Protein AF-C5B676-F1 (afdb_monomer_lite)

Foldseek 3Di:
DDDPDDDPPDPDPVVPPPDDDPDPPLCPLLVVLCVLCVVQVVNQEPVSLWKHQQFADPPPRRRWHKDADPVGDIFTASYDPDPSHTDPDDDSDDTPGGDFIDTDDPVSNVSNVSSCVSNVPPDDDQKWKWFFADWDDDPFKIWTFTDTSVDNHTDIFMETDDDQDDGRFMWIDGPQWIWGARNQQRGIDIDGGHYHDPDQHHDPPDPPPPPPVLLVLLVVLDPVVNLPPQQDDDPVLDQDPSNLQQQDDVPGGNLNSLVVCVVLQVVLSVVPQSALASSLVSCVVVCHGGNNRHGRDSSNSVVSVCSNRDDHHDPPDLVPDDPVVVVDVVVDPPPDPDDDDDDDDDDDDDDDDDDDDDDDDDDDDDDDDDDDDDDDDDDDDDDDDDDDDDDDDDDDD

pLDDT: mean 71.65, std 20.28, range [33.0, 96.38]

Sequence (397 aa):
MPGFNHYPSCGCGWCASYGRTAAVIWNSDQSNAQMILKQHGADKSRAACFINHNARCPRCNERVFYYQNQYGSRVFFDELAPLWTKHPCTDNRAPSGASRLGFRSRGARTEIAEALRKAGATAPDEWWYGIVEHVHHAEDRTDLQVCFTQDPQPRMLTFRGRAPINEGEAVGLRGDEVSFFDLDAMEPRVATLGKEIMIIPPQPAGNLSPVPWEAALLRRGDWDSFLECWQEPPIATQMQAEEVCNYHVPGMDVSAFGKRMLPSVRAAWDVGRRSLSSMAEYLNVTGSRTACGLVWNERRVYLLLKILFYRPSPPPSAKEQPATLRAANAMGIAKRPALPKPKQTGRGRPHLPAGATPDLRRPRFERRLRAPREDSPEVQSATGSSTSDQSRAKGAT

Secondary structure (DSSP, 8-state):
-------TT---TTGGGSSS-S-SSTTHHHHHHHHHHHHHT-SS-SGGGTEE--EE-TTT--EEEEEE-TTS-EEEES--SSS--B-S----SPPTT----EEPPHHHHHHHHHHHHHHTPPPP-S-EEEEEEEEEE-SSEEEEEEEETTEEEEEEEEEES-----TT-EEEEETTEEEEEETTTTEEEEEETTSBP-PPPPPP----PPPHHHHHHHHH--HHHHHHS-----GGGPPPHHHHTTT-BTTB-HHHHHHHHHHHHHHHHHTT--SHHHHHHHHHHTT---TTSPPP-HHHHHHHHHHHH-PPPPPPPTTTS-HHHHHHHHS----PPPPPPPP-------PPPP-------PPP---------------------------------

Structure (mmCIF, N/CA/C/O backbone):
data_AF-C5B676-F1
#
_entry.id   AF-C5B676-F1
#
loop_
_atom_site.group_PDB
_atom_site.id
_atom_site.type_symbol
_atom_site.label_atom_id
_atom_site.label_alt_id
_atom_site.label_comp_id
_atom_site.label_asym_id
_atom_site.label_entity_id
_atom_site.label_seq_id
_atom_site.pdbx_PDB_ins_code
_atom_site.Cartn_x
_atom_site.Cartn_y
_atom_site.Cartn_z
_atom_site.occupancy
_atom_site.B_iso_or_equiv
_atom_site.auth_seq_id
_atom_site.auth_comp_id
_atom_site.auth_asym_id
_atom_site.auth_atom_id
_atom_site.pdbx_PDB_model_num
ATOM 1 N N . MET A 1 1 ? -23.522 45.960 36.410 1.00 38.03 1 MET A N 1
ATOM 2 C CA . MET A 1 1 ? -22.459 46.303 35.443 1.00 38.03 1 MET A CA 1
ATOM 3 C C . MET A 1 1 ? -21.651 45.048 35.109 1.00 38.03 1 MET A C 1
ATOM 5 O O . MET A 1 1 ? -20.824 44.660 35.921 1.00 38.03 1 MET A O 1
ATOM 9 N N . PRO A 1 2 ? -21.903 44.382 33.973 1.00 44.16 2 PRO A N 1
ATOM 10 C CA . PRO A 1 2 ? -20.949 43.476 33.320 1.00 44.16 2 PRO A CA 1
ATOM 11 C C . PRO A 1 2 ? -20.405 44.169 32.048 1.00 44.16 2 PRO A C 1
ATOM 13 O O . PRO A 1 2 ? -21.129 44.940 31.432 1.00 44.16 2 PRO A O 1
ATOM 16 N N . GLY A 1 3 ? -19.183 44.035 31.542 1.00 41.78 3 GLY A N 1
ATOM 17 C CA . GLY A 1 3 ? -18.003 43.223 31.822 1.00 41.78 3 GLY A CA 1
ATOM 18 C C . GLY A 1 3 ? -17.112 43.394 30.576 1.00 41.78 3 GLY A C 1
ATOM 19 O O . GLY A 1 3 ? -17.321 42.723 29.574 1.00 41.78 3 GLY A O 1
ATOM 20 N N . PHE A 1 4 ? -16.199 44.370 30.593 1.00 52.12 4 PHE A N 1
ATOM 21 C CA . PHE A 1 4 ? -15.457 44.908 29.432 1.00 52.12 4 PHE A CA 1
ATOM 22 C C . PHE A 1 4 ? -14.210 44.081 29.018 1.00 52.12 4 PHE A C 1
ATOM 24 O O . PHE A 1 4 ? -13.203 44.649 28.613 1.00 52.12 4 PHE A O 1
ATOM 31 N N . ASN A 1 5 ? -14.244 42.744 29.108 1.00 56.31 5 ASN A N 1
ATOM 32 C CA . ASN A 1 5 ? -13.045 41.893 28.956 1.00 56.31 5 ASN A CA 1
ATOM 33 C C . ASN A 1 5 ? -13.151 40.788 27.879 1.00 56.31 5 ASN A C 1
ATOM 35 O O . ASN A 1 5 ? -12.769 39.644 28.122 1.00 56.31 5 ASN A O 1
ATOM 39 N N . HIS A 1 6 ? -13.620 41.099 26.666 1.00 58.44 6 HIS A N 1
ATOM 40 C CA . HIS A 1 6 ? -13.598 40.132 25.556 1.00 58.44 6 HIS A CA 1
ATOM 41 C C . HIS A 1 6 ? -12.979 40.704 24.276 1.00 58.44 6 HIS A C 1
ATOM 43 O O . HIS A 1 6 ? -13.205 41.858 23.920 1.00 58.44 6 HIS A O 1
ATOM 49 N N . TYR A 1 7 ? -12.200 39.871 23.578 1.00 58.28 7 TYR A N 1
ATOM 50 C CA . TYR A 1 7 ? -11.636 40.189 22.266 1.00 58.28 7 TYR A CA 1
ATOM 51 C C . TYR A 1 7 ? -12.697 40.048 21.158 1.00 58.28 7 TYR A C 1
ATOM 53 O O . TYR A 1 7 ? -13.597 39.214 21.290 1.00 58.28 7 TYR A O 1
ATOM 61 N N . PRO A 1 8 ? -12.560 40.765 20.024 1.00 53.75 8 PRO A N 1
ATOM 62 C CA . PRO A 1 8 ? -13.488 40.679 18.887 1.00 53.75 8 PRO A CA 1
ATOM 63 C C . PRO A 1 8 ? -13.645 39.274 18.275 1.00 53.75 8 PRO A C 1
ATOM 65 O O . PRO A 1 8 ? -14.591 39.033 17.535 1.00 53.75 8 PRO A O 1
ATOM 68 N N . SER A 1 9 ? -12.729 38.347 18.573 1.00 58.88 9 SER A N 1
ATOM 69 C CA . SER A 1 9 ? -12.730 36.955 18.101 1.00 58.88 9 SER A CA 1
ATOM 70 C C . SER A 1 9 ? -13.267 35.943 19.125 1.00 58.88 9 SER A C 1
ATOM 72 O O . SER A 1 9 ? -13.058 34.739 18.973 1.00 58.88 9 SER A O 1
ATOM 74 N N . CYS A 1 10 ? -13.935 36.391 20.192 1.00 61.09 10 CYS A N 1
ATOM 75 C CA . CYS A 1 10 ? -14.471 35.487 21.206 1.00 61.09 10 CYS A CA 1
ATOM 76 C C . CYS A 1 10 ? -15.650 34.661 20.656 1.00 61.09 10 CYS A C 1
ATOM 78 O O . CYS A 1 10 ? -16.732 35.187 20.410 1.00 61.09 10 CYS A O 1
ATOM 80 N N . GLY A 1 11 ? -15.444 33.352 20.490 1.00 55.91 11 GLY A N 1
ATOM 81 C CA . GLY A 1 11 ? -16.454 32.404 20.003 1.00 55.91 11 GLY A CA 1
ATOM 82 C C . GLY A 1 11 ? -17.344 31.787 21.089 1.00 55.91 11 GLY A C 1
ATOM 83 O O . GLY A 1 11 ? -17.861 30.691 20.887 1.00 55.91 11 GLY A O 1
ATOM 84 N N . CYS A 1 12 ? -17.488 32.410 22.264 1.00 60.59 12 CYS A N 1
ATOM 85 C CA . CYS A 1 12 ? -18.331 31.853 23.324 1.00 60.59 12 CYS A CA 1
ATOM 86 C C . CYS A 1 12 ? -19.826 32.074 23.018 1.00 60.59 12 CYS A C 1
ATOM 88 O O . CYS A 1 12 ? -20.232 33.117 22.500 1.00 60.59 12 CYS A O 1
ATOM 90 N N . GLY A 1 13 ? -20.669 31.094 23.361 1.00 47.81 13 GLY A N 1
ATOM 91 C CA . GLY A 1 13 ? -22.095 31.084 22.991 1.00 47.81 13 GLY A CA 1
ATOM 92 C C . GLY A 1 13 ? -22.930 32.251 23.539 1.00 47.81 13 GLY A C 1
ATOM 93 O O . GLY A 1 13 ? -24.008 32.528 23.021 1.00 47.81 13 GLY A O 1
ATOM 94 N N . TRP A 1 14 ? -22.424 32.980 24.538 1.00 53.50 14 TRP A N 1
ATOM 95 C CA . TRP A 1 14 ? -23.089 34.162 25.097 1.00 53.50 14 TRP A CA 1
ATOM 96 C C . TRP A 1 14 ? -22.910 35.423 24.237 1.00 53.50 14 TRP A C 1
ATOM 98 O O . TRP A 1 14 ? -23.793 36.278 24.223 1.00 53.50 14 TRP A O 1
ATOM 108 N N . CYS A 1 15 ? -21.818 35.536 23.473 1.00 55.12 15 CYS A N 1
ATOM 109 C CA . CYS A 1 15 ? -21.541 36.709 22.636 1.00 55.12 15 CYS A CA 1
ATOM 110 C C . CYS A 1 15 ? -22.224 36.656 21.257 1.00 55.12 15 CYS A C 1
ATOM 112 O O . CYS A 1 15 ? -22.406 37.696 20.630 1.00 55.12 15 CYS A O 1
ATOM 114 N N . ALA A 1 16 ? -22.651 35.478 20.792 1.00 54.41 16 ALA A N 1
ATOM 115 C CA . ALA A 1 16 ? -23.267 35.298 19.472 1.00 54.41 16 ALA A CA 1
ATOM 116 C C . ALA A 1 16 ? -24.767 35.666 19.403 1.00 54.41 16 ALA A C 1
ATOM 118 O O . ALA A 1 16 ? -25.349 35.655 18.322 1.00 54.41 16 ALA A O 1
ATOM 119 N N . SER A 1 17 ? -25.412 35.989 20.532 1.00 47.22 17 SER A N 1
ATOM 120 C CA . SER A 1 17 ? -26.883 36.080 20.603 1.00 47.22 17 SER A CA 1
ATOM 121 C C . SER A 1 17 ? -27.479 37.472 20.347 1.00 47.22 17 SER A C 1
ATOM 123 O O . SER A 1 17 ? -28.693 37.587 20.193 1.00 47.22 17 SER A O 1
ATOM 125 N N . TYR A 1 18 ? -26.675 38.536 20.248 1.00 46.81 18 TYR A N 1
ATOM 126 C CA . TYR A 1 18 ? -27.196 39.891 20.018 1.00 46.81 18 TYR A CA 1
ATOM 127 C C . TYR A 1 18 ? -26.947 40.369 18.588 1.00 46.81 18 TYR A C 1
ATOM 129 O O . TYR A 1 18 ? -26.050 41.157 18.312 1.00 46.81 18 TYR A O 1
ATOM 137 N N . GLY A 1 19 ? -27.816 39.918 17.683 1.00 42.50 19 GLY A N 1
ATOM 138 C CA . GLY A 1 19 ? -28.113 40.659 16.460 1.00 42.50 19 GLY A CA 1
ATOM 139 C C . GLY A 1 19 ? -27.280 40.285 15.241 1.00 42.50 19 GLY A C 1
ATOM 140 O O . GLY A 1 19 ? -26.415 41.044 14.816 1.00 42.50 19 GLY A O 1
ATOM 141 N N . ARG A 1 20 ? -27.638 39.164 14.613 1.00 42.44 20 ARG A N 1
ATOM 142 C CA . ARG A 1 20 ? -27.809 39.012 13.157 1.00 42.44 20 ARG A CA 1
ATOM 143 C C . ARG A 1 20 ? -28.474 37.659 12.914 1.00 42.44 20 ARG A C 1
ATOM 145 O O . ARG A 1 20 ? -27.994 36.654 13.410 1.00 42.44 20 ARG A O 1
ATOM 152 N N . THR A 1 21 ? -29.610 37.698 12.216 1.00 41.34 21 THR A N 1
ATOM 153 C CA . THR A 1 21 ? -30.219 36.631 11.397 1.00 41.34 21 THR A CA 1
ATOM 154 C C . THR A 1 21 ? -29.823 35.187 11.708 1.00 41.34 21 THR A C 1
ATOM 156 O O . THR A 1 21 ? -28.680 34.799 11.502 1.00 41.34 21 THR A O 1
ATOM 159 N N . ALA A 1 22 ? -30.830 34.387 12.064 1.00 42.53 22 ALA A N 1
ATOM 160 C CA . ALA A 1 22 ? -30.835 32.932 12.213 1.00 42.53 22 ALA A CA 1
ATOM 161 C C . ALA A 1 22 ? -30.401 32.159 10.943 1.00 42.53 22 ALA A C 1
ATOM 163 O O . ALA A 1 22 ? -31.163 31.405 10.344 1.00 42.53 22 ALA A O 1
ATOM 164 N N . ALA A 1 23 ? -29.148 32.335 10.548 1.00 47.09 23 ALA A N 1
ATOM 165 C CA . ALA A 1 23 ? -28.402 31.544 9.591 1.00 47.09 23 ALA A CA 1
ATOM 166 C C . ALA A 1 23 ? -27.001 31.355 10.198 1.00 47.09 23 ALA A C 1
ATOM 168 O O . ALA A 1 23 ? -26.470 32.285 10.792 1.00 47.09 23 ALA A O 1
ATOM 169 N N . VAL A 1 24 ? -26.387 30.179 10.031 1.00 47.22 24 VAL A N 1
ATOM 170 C CA . VAL A 1 24 ? -25.034 29.818 10.527 1.00 47.22 24 VAL A CA 1
ATOM 171 C C . VAL A 1 24 ? -24.949 29.245 11.963 1.00 47.22 24 VAL A C 1
ATOM 173 O O . VAL A 1 24 ? -24.062 29.593 12.730 1.00 47.22 24 VAL A O 1
ATOM 176 N N . ILE A 1 25 ? -25.808 28.285 12.326 1.00 49.75 25 ILE A N 1
ATOM 177 C CA . ILE A 1 25 ? -25.480 27.304 13.397 1.00 49.75 25 ILE A CA 1
ATOM 178 C C . ILE A 1 25 ? -25.333 25.885 12.817 1.00 49.75 25 ILE A C 1
ATOM 180 O O . ILE A 1 25 ? -24.515 25.103 13.277 1.00 49.75 25 ILE A O 1
ATOM 184 N N . TRP A 1 26 ? -26.001 25.572 11.703 1.00 49.25 26 TRP A N 1
ATOM 185 C CA . TRP A 1 26 ? -25.966 24.230 11.104 1.00 49.25 26 TRP A CA 1
ATOM 186 C C . TRP A 1 26 ? -24.590 23.775 10.577 1.00 49.25 26 TRP A C 1
ATOM 188 O O . TRP A 1 26 ? -24.338 22.577 10.515 1.00 49.25 26 TRP A O 1
ATOM 198 N N . ASN A 1 27 ? -23.664 24.697 10.279 1.00 58.91 27 ASN A N 1
ATOM 199 C CA . ASN A 1 27 ? -22.309 24.348 9.825 1.00 58.91 27 ASN A CA 1
ATOM 200 C C . ASN A 1 27 ? -21.249 24.361 10.939 1.00 58.91 27 ASN A C 1
ATOM 202 O O . ASN A 1 27 ? -20.101 24.010 10.655 1.00 58.91 27 ASN A O 1
ATOM 206 N N . SER A 1 28 ? -21.571 24.751 12.183 1.00 74.25 28 SER A N 1
ATOM 207 C CA . SER A 1 28 ? -20.563 24.771 13.256 1.00 74.25 28 SER A CA 1
ATOM 208 C C . SER A 1 28 ? -20.119 23.361 13.621 1.00 74.25 28 SER A C 1
ATOM 210 O O . SER A 1 28 ? -18.926 23.122 13.773 1.00 74.25 28 SER A O 1
ATOM 212 N N . ASP A 1 29 ? -21.056 22.416 13.687 1.00 83.00 29 ASP A N 1
ATOM 213 C CA . ASP A 1 29 ? -20.772 21.046 14.116 1.00 83.00 29 ASP A CA 1
ATOM 214 C C . ASP A 1 29 ? -19.964 20.280 13.076 1.00 83.00 29 ASP A C 1
ATOM 216 O O . ASP A 1 29 ? -18.994 19.608 13.424 1.00 83.00 29 ASP A O 1
ATOM 220 N N . GLN A 1 30 ? -20.308 20.434 11.796 1.00 85.81 30 GLN A N 1
ATOM 221 C CA . GLN A 1 30 ? -19.555 19.829 10.702 1.00 85.81 30 GLN A CA 1
ATOM 222 C C . GLN A 1 30 ? -18.157 20.447 10.581 1.00 85.81 30 GLN A C 1
ATOM 224 O O . GLN A 1 30 ? -17.172 19.725 10.431 1.00 85.81 30 GLN A O 1
ATOM 229 N N . SER A 1 31 ? -18.046 21.774 10.707 1.00 85.44 31 SER A N 1
ATOM 230 C CA . SER A 1 31 ? -16.748 22.462 10.671 1.00 85.44 31 SER A CA 1
ATOM 231 C C . SER A 1 31 ? -15.876 22.067 11.864 1.00 85.44 31 SER A C 1
ATOM 233 O O . SER A 1 31 ? -14.689 21.792 11.700 1.00 85.44 31 SER A O 1
ATOM 235 N N . ASN A 1 32 ? -16.460 21.975 13.062 1.00 89.56 32 ASN A N 1
ATOM 236 C CA . ASN A 1 32 ? -15.758 21.533 14.261 1.00 89.56 32 ASN A CA 1
ATOM 237 C C . ASN A 1 32 ? -15.314 20.070 14.141 1.00 89.56 32 ASN A C 1
ATOM 239 O O . ASN A 1 32 ? -14.164 19.744 14.417 1.00 89.56 32 ASN A O 1
ATOM 243 N N . ALA A 1 33 ? -16.185 19.200 13.627 1.00 90.25 33 ALA A N 1
ATOM 244 C CA . ALA A 1 33 ? -15.840 17.819 13.329 1.00 90.25 33 ALA A CA 1
ATOM 245 C C . ALA A 1 33 ? -14.662 17.717 12.347 1.00 90.25 33 ALA A C 1
ATOM 247 O O . ALA A 1 33 ? -13.710 16.985 12.606 1.00 90.25 33 ALA A O 1
ATOM 248 N N . GLN A 1 34 ? -14.660 18.497 11.263 1.00 90.50 34 GLN A N 1
ATOM 249 C CA . GLN A 1 34 ? -13.531 18.542 10.328 1.00 90.50 34 GLN A CA 1
ATOM 250 C C . GLN A 1 34 ? -12.235 19.033 10.990 1.00 90.50 34 GLN A C 1
ATOM 252 O O . GLN A 1 34 ? -11.159 18.519 10.679 1.00 90.50 34 GLN A O 1
ATOM 257 N N . MET A 1 35 ? -12.311 19.997 11.914 1.00 89.94 35 MET A N 1
ATOM 258 C CA . MET A 1 35 ? -11.143 20.436 12.686 1.00 89.94 35 MET A CA 1
ATOM 259 C C . MET A 1 35 ? -10.603 19.322 13.584 1.00 89.94 35 MET A C 1
ATOM 261 O O . MET A 1 35 ? -9.395 19.094 13.578 1.00 89.94 35 MET A O 1
ATOM 265 N N . ILE A 1 36 ? -11.472 18.598 14.296 1.00 91.69 36 ILE A N 1
ATOM 266 C CA . ILE A 1 36 ? -11.090 17.446 15.128 1.00 91.69 36 ILE A CA 1
ATOM 267 C C . ILE A 1 36 ? -10.392 16.382 14.269 1.00 91.69 36 ILE A C 1
ATOM 269 O O . ILE A 1 36 ? -9.301 15.920 14.610 1.00 91.69 36 ILE A O 1
ATOM 273 N N . LEU A 1 37 ? -10.958 16.042 13.106 1.00 91.06 37 LEU A N 1
ATOM 274 C CA . LEU A 1 37 ? -10.347 15.080 12.184 1.00 91.06 37 LEU A CA 1
ATOM 275 C C . LEU A 1 37 ? -8.954 15.534 11.736 1.00 91.06 37 LEU A C 1
ATOM 277 O O . LEU A 1 37 ? -8.006 14.758 11.842 1.00 91.06 37 LEU A O 1
ATOM 281 N N . LYS A 1 38 ? -8.787 16.801 11.340 1.00 90.81 38 LYS A N 1
ATOM 282 C CA . LYS A 1 38 ? -7.480 17.376 10.971 1.00 90.81 38 LYS A CA 1
ATOM 283 C C . LYS A 1 38 ? -6.480 17.386 12.129 1.00 90.81 38 LYS A C 1
ATOM 285 O O . LYS A 1 38 ? -5.306 17.077 11.934 1.00 90.81 38 LYS A O 1
ATOM 290 N N . GLN A 1 39 ? -6.922 17.708 13.345 1.00 89.88 39 GLN A N 1
ATOM 291 C CA . GLN A 1 39 ? -6.075 17.688 14.543 1.00 89.88 39 GLN A CA 1
ATOM 292 C C . GLN A 1 39 ? -5.546 16.285 14.840 1.00 89.88 39 GLN A C 1
ATOM 294 O O . GLN A 1 39 ? -4.385 16.129 15.236 1.00 89.88 39 GLN A O 1
ATOM 299 N N . HIS A 1 40 ? -6.358 15.259 14.590 1.00 88.44 40 HIS A N 1
ATOM 300 C CA . HIS A 1 40 ? -5.950 13.860 14.688 1.00 88.44 40 HIS A CA 1
ATOM 301 C C . HIS A 1 40 ? -5.202 13.366 13.438 1.00 88.44 40 HIS A C 1
ATOM 303 O O . HIS A 1 40 ? -4.426 12.413 13.536 1.00 88.44 40 HIS A O 1
ATOM 309 N N . GLY A 1 41 ? -5.319 14.054 12.302 1.00 87.94 41 GLY A N 1
ATOM 310 C CA . GLY A 1 41 ? -4.833 13.614 10.988 1.00 87.94 41 GLY A CA 1
ATOM 311 C C . GLY A 1 41 ? -5.696 12.506 10.373 1.00 87.94 41 GLY A C 1
ATOM 312 O O . GLY A 1 41 ? -5.223 11.754 9.538 1.00 87.94 41 GLY A O 1
ATOM 313 N N . ALA A 1 42 ? -6.935 12.347 10.831 1.00 89.31 42 ALA A N 1
ATOM 314 C CA . ALA A 1 42 ? -7.880 11.334 10.361 1.00 89.31 42 ALA A CA 1
ATOM 315 C C . ALA A 1 42 ? -8.771 11.845 9.209 1.00 89.31 42 ALA A C 1
ATOM 317 O O . ALA A 1 42 ? -9.781 11.232 8.884 1.00 89.31 42 ALA A O 1
ATOM 318 N N . ASP A 1 43 ? -8.435 12.992 8.615 1.00 87.44 43 ASP A N 1
ATOM 319 C CA . ASP A 1 43 ? -9.196 13.634 7.539 1.00 87.44 43 ASP A CA 1
ATOM 320 C C . ASP A 1 43 ? -8.871 13.077 6.145 1.00 87.44 43 ASP A C 1
ATOM 322 O O . ASP A 1 43 ? -9.703 13.170 5.246 1.00 87.44 43 ASP A O 1
ATOM 326 N N . LYS A 1 44 ? -7.678 12.494 5.968 1.00 82.50 44 LYS A N 1
ATOM 327 C CA . LYS A 1 44 ? -7.198 11.967 4.677 1.00 82.50 44 LYS A CA 1
ATOM 328 C C . LYS A 1 44 ? -7.008 10.451 4.641 1.00 82.50 44 LYS A C 1
ATOM 330 O O . LYS A 1 44 ? -6.825 9.902 3.561 1.00 82.50 44 LYS A O 1
ATOM 335 N N . SER A 1 45 ? -7.016 9.796 5.802 1.00 85.56 45 SER A N 1
ATOM 336 C CA . SER A 1 45 ? -6.779 8.358 5.915 1.00 85.56 45 SER A CA 1
ATOM 337 C C . SER A 1 45 ? -7.730 7.704 6.896 1.00 85.56 45 SER A C 1
ATOM 339 O O . SER A 1 45 ? -7.938 8.147 8.030 1.00 85.56 45 SER A O 1
ATOM 341 N N . ARG A 1 46 ? -8.276 6.582 6.452 1.00 84.75 46 ARG A N 1
ATOM 342 C CA . ARG A 1 46 ? -9.112 5.718 7.255 1.00 84.75 46 ARG A CA 1
ATOM 343 C C . ARG A 1 46 ? -8.298 4.918 8.255 1.00 84.75 46 ARG A C 1
ATOM 345 O O . ARG A 1 46 ? -8.711 4.826 9.411 1.00 84.75 46 ARG A O 1
ATOM 352 N N . ALA A 1 47 ? -7.148 4.371 7.866 1.00 87.81 47 ALA A N 1
ATOM 353 C CA . ALA A 1 47 ? -6.256 3.722 8.818 1.00 87.81 47 ALA A CA 1
ATOM 354 C C . ALA A 1 47 ? -5.873 4.700 9.936 1.00 87.81 47 ALA A C 1
ATOM 356 O O . ALA A 1 47 ? -5.858 4.329 11.111 1.00 87.81 47 ALA A O 1
ATOM 357 N N . ALA A 1 48 ? -5.690 5.979 9.596 1.00 88.81 48 ALA A N 1
ATOM 358 C CA . ALA A 1 48 ? -5.429 7.043 10.549 1.00 88.81 48 ALA A CA 1
ATOM 359 C C . ALA A 1 48 ? -6.589 7.328 11.508 1.00 88.81 48 ALA A C 1
ATOM 361 O O . ALA A 1 48 ? -6.369 8.043 12.478 1.00 88.81 48 ALA A O 1
ATOM 362 N N . CYS A 1 49 ? -7.786 6.767 11.335 1.00 86.12 49 CYS A N 1
ATOM 363 C CA . CYS A 1 49 ? -8.836 6.816 12.359 1.00 86.12 49 CYS A CA 1
ATOM 364 C C . CYS A 1 49 ? -8.530 5.892 13.548 1.00 86.12 49 CYS A C 1
ATOM 366 O O . CYS A 1 49 ? -9.047 6.092 14.648 1.00 86.12 49 CYS A O 1
ATOM 368 N N . PHE A 1 50 ? -7.663 4.898 13.345 1.00 88.06 50 PHE A N 1
ATOM 369 C CA . PHE A 1 50 ? -7.410 3.836 14.313 1.00 88.06 50 PHE A CA 1
ATOM 370 C C . PHE A 1 50 ? -5.937 3.693 14.701 1.00 88.06 50 PHE A C 1
ATOM 372 O O . PHE A 1 50 ? -5.636 3.390 15.855 1.00 88.06 50 PHE A O 1
ATOM 379 N N . ILE A 1 51 ? -5.028 3.939 13.763 1.00 90.12 51 ILE A N 1
ATOM 380 C CA . ILE A 1 51 ? -3.578 3.829 13.918 1.00 90.12 51 ILE A CA 1
ATOM 381 C C . ILE A 1 51 ? -2.987 5.242 13.938 1.00 90.12 51 ILE A C 1
ATOM 383 O O . ILE A 1 51 ? -3.397 6.120 13.176 1.00 90.12 51 ILE A O 1
ATOM 387 N N . ASN A 1 52 ? -2.042 5.492 14.841 1.00 91.25 52 ASN A N 1
ATOM 388 C CA . ASN A 1 52 ? -1.292 6.740 14.846 1.00 91.25 52 ASN A CA 1
ATOM 389 C C . ASN A 1 52 ? -0.301 6.762 13.683 1.00 91.25 52 ASN A C 1
ATOM 391 O O . ASN A 1 52 ? 0.440 5.802 13.473 1.00 91.25 52 ASN A O 1
ATOM 395 N N . HIS A 1 53 ? -0.218 7.899 12.996 1.00 92.75 53 HIS A N 1
ATOM 396 C CA . HIS A 1 53 ? 0.943 8.194 12.166 1.00 92.75 53 HIS A CA 1
ATOM 397 C C . HIS A 1 53 ? 2.195 8.117 13.025 1.00 92.75 53 HIS A C 1
ATOM 399 O O . HIS A 1 53 ? 2.249 8.705 14.109 1.00 92.75 53 HIS A O 1
ATOM 405 N N . ASN A 1 54 ? 3.199 7.416 12.527 1.00 93.81 54 ASN A N 1
ATOM 406 C CA . ASN A 1 54 ? 4.448 7.233 13.238 1.00 93.81 54 ASN A CA 1
ATOM 407 C C . ASN A 1 54 ? 5.545 8.194 12.776 1.00 93.81 54 ASN A C 1
ATOM 409 O O . ASN A 1 54 ? 6.620 8.180 13.357 1.00 93.81 54 ASN A O 1
ATOM 413 N N . ALA A 1 55 ? 5.308 9.030 11.760 1.00 92.88 55 ALA A N 1
ATOM 414 C CA . ALA A 1 55 ? 6.295 9.992 11.281 1.00 92.88 55 ALA A CA 1
ATOM 415 C C . ALA A 1 55 ? 5.663 11.262 10.690 1.00 92.88 55 ALA A C 1
ATOM 417 O O . ALA A 1 55 ? 4.453 11.360 10.463 1.00 92.88 55 ALA A O 1
ATOM 418 N N . ARG A 1 56 ? 6.526 12.245 10.409 1.00 92.00 56 ARG A N 1
ATOM 419 C CA . ARG A 1 56 ? 6.216 13.416 9.583 1.00 92.00 56 ARG A CA 1
ATOM 420 C C . ARG A 1 56 ? 7.077 13.415 8.331 1.00 92.00 56 ARG A C 1
ATOM 422 O O . ARG A 1 56 ? 8.268 13.118 8.406 1.00 92.00 56 ARG A O 1
ATOM 429 N N . CYS A 1 57 ? 6.491 13.770 7.193 1.00 90.94 57 CYS A N 1
ATOM 430 C CA . CYS A 1 57 ? 7.235 13.898 5.951 1.00 90.94 57 CYS A CA 1
ATOM 431 C C . CYS A 1 57 ? 8.277 15.025 6.085 1.00 90.94 57 CYS A C 1
ATOM 433 O O . CYS A 1 57 ? 7.896 16.162 6.361 1.00 90.94 57 CYS A O 1
ATOM 435 N N . PRO A 1 58 ? 9.574 14.782 5.838 1.00 88.94 58 PRO A N 1
ATOM 436 C CA . PRO A 1 58 ? 10.603 15.819 5.964 1.00 88.94 58 PRO A CA 1
ATOM 437 C C . PRO A 1 58 ? 10.482 16.940 4.916 1.00 88.94 58 PRO A C 1
ATOM 439 O O . PRO A 1 58 ? 11.081 17.998 5.088 1.00 88.94 58 PRO A O 1
ATOM 442 N N . ARG A 1 59 ? 9.705 16.728 3.842 1.00 89.06 59 ARG A N 1
ATOM 443 C CA . ARG A 1 59 ? 9.519 17.698 2.753 1.00 89.06 59 ARG A CA 1
ATOM 444 C C . ARG A 1 59 ? 8.340 18.642 2.988 1.00 89.06 59 ARG A C 1
ATOM 446 O O . ARG A 1 59 ? 8.497 19.849 2.853 1.00 89.06 59 ARG A O 1
ATOM 453 N N . CYS A 1 60 ? 7.162 18.096 3.292 1.00 90.25 60 CYS A N 1
ATOM 454 C CA . CYS A 1 60 ? 5.921 18.870 3.443 1.00 90.25 60 CYS A CA 1
ATOM 455 C C . CYS A 1 60 ? 5.414 18.945 4.892 1.00 90.25 60 CYS A C 1
ATOM 457 O O . CYS A 1 60 ? 4.442 19.645 5.160 1.00 90.25 60 CYS A O 1
ATOM 459 N N . ASN A 1 61 ? 6.058 18.239 5.828 1.00 90.06 61 ASN A N 1
ATOM 460 C CA . ASN A 1 61 ? 5.696 18.160 7.246 1.00 90.06 61 ASN A CA 1
ATOM 461 C C . ASN A 1 61 ? 4.314 17.532 7.547 1.00 90.06 61 ASN A C 1
ATOM 463 O O . ASN A 1 61 ? 3.838 17.583 8.690 1.00 90.06 61 ASN A O 1
ATOM 467 N N . GLU A 1 62 ? 3.676 16.905 6.553 1.00 90.69 62 GLU A N 1
ATOM 468 C CA . GLU A 1 62 ? 2.432 16.153 6.742 1.00 90.69 62 GLU A CA 1
ATOM 469 C C . GLU A 1 62 ? 2.656 14.892 7.588 1.00 90.69 62 GLU A C 1
ATOM 471 O O . GLU A 1 62 ? 3.759 14.343 7.639 1.00 90.69 62 GLU A O 1
ATOM 476 N N . ARG A 1 63 ? 1.609 14.455 8.297 1.00 92.19 63 ARG A N 1
ATOM 477 C CA . ARG A 1 63 ? 1.635 13.210 9.075 1.00 92.19 63 ARG A CA 1
ATOM 478 C C . ARG A 1 63 ? 1.508 12.040 8.109 1.00 92.19 63 ARG A C 1
ATOM 480 O O . ARG A 1 63 ? 0.624 12.060 7.266 1.00 92.19 63 ARG A O 1
ATOM 487 N N . VAL A 1 64 ? 2.389 11.057 8.242 1.00 92.88 64 VAL A N 1
ATOM 488 C CA . VAL A 1 64 ? 2.488 9.924 7.315 1.00 92.88 64 VAL A CA 1
ATOM 489 C C . VAL A 1 64 ? 2.778 8.642 8.084 1.00 92.88 64 VAL A C 1
ATOM 491 O O . VAL A 1 64 ? 3.301 8.675 9.204 1.00 92.88 64 VAL A O 1
ATOM 494 N N . PHE A 1 65 ? 2.457 7.507 7.477 1.00 93.38 65 PHE A N 1
ATOM 495 C CA . PHE A 1 65 ? 2.966 6.221 7.930 1.00 93.38 65 PHE A CA 1
ATOM 496 C C . PHE A 1 65 ? 4.329 5.971 7.294 1.00 93.38 65 PHE A C 1
ATOM 498 O O . PHE A 1 65 ? 4.500 6.136 6.089 1.00 93.38 65 PHE A O 1
ATOM 505 N N . TYR A 1 66 ? 5.307 5.593 8.101 1.00 92.69 66 TYR A N 1
ATOM 506 C CA . TYR A 1 66 ? 6.683 5.385 7.687 1.00 92.69 66 TYR A CA 1
ATOM 507 C C . TYR A 1 66 ? 7.095 3.944 7.911 1.00 92.69 66 TYR A C 1
ATOM 509 O O . TYR A 1 66 ? 6.927 3.409 9.008 1.00 92.69 66 TYR A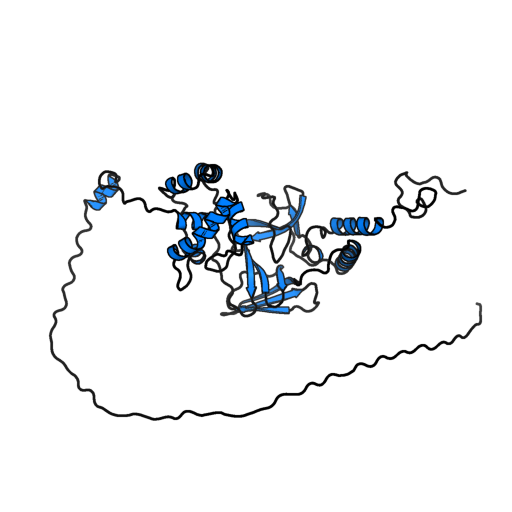 O 1
ATOM 517 N N . TYR A 1 67 ? 7.707 3.375 6.882 1.00 90.69 67 TYR A N 1
ATOM 518 C CA . TYR A 1 67 ? 8.379 2.093 6.955 1.00 90.69 67 TYR A CA 1
ATOM 519 C C . TYR A 1 67 ? 9.805 2.223 6.439 1.00 90.69 67 TYR A C 1
ATOM 521 O O . TYR A 1 67 ? 10.081 2.958 5.485 1.00 90.69 67 TYR A O 1
ATOM 529 N N . GLN A 1 68 ? 10.700 1.470 7.065 1.00 88.12 68 GLN A N 1
ATOM 530 C CA . GLN A 1 68 ? 12.086 1.338 6.660 1.00 88.12 68 GLN A CA 1
ATOM 531 C C . GLN A 1 68 ? 12.502 -0.114 6.826 1.00 88.12 68 GLN A C 1
ATOM 533 O O . GLN A 1 68 ? 12.258 -0.706 7.875 1.00 88.12 68 GLN A O 1
ATOM 538 N N . ASN A 1 69 ? 13.135 -0.672 5.803 1.00 84.69 69 ASN A N 1
ATOM 539 C CA . ASN A 1 69 ? 13.665 -2.024 5.879 1.00 84.69 69 ASN A CA 1
ATOM 540 C C . ASN A 1 69 ? 15.106 -2.041 6.414 1.00 84.69 69 ASN A C 1
ATOM 542 O O . ASN A 1 69 ? 15.760 -1.003 6.561 1.00 84.69 69 ASN A O 1
ATOM 546 N N . GLN A 1 70 ? 15.621 -3.243 6.668 1.00 81.50 70 GLN A N 1
ATOM 547 C CA . GLN A 1 70 ? 16.987 -3.463 7.159 1.00 81.50 70 GLN A CA 1
ATOM 548 C C . GLN A 1 70 ? 18.083 -2.928 6.221 1.00 81.50 70 GLN A C 1
ATOM 550 O O . GLN A 1 70 ? 19.172 -2.586 6.673 1.00 81.50 70 GLN A O 1
ATOM 555 N N . TYR A 1 71 ? 17.788 -2.800 4.924 1.00 80.00 71 TYR A N 1
ATOM 556 C CA . TYR A 1 71 ? 18.707 -2.268 3.914 1.00 80.00 71 TYR A CA 1
ATOM 557 C C . TYR A 1 71 ? 18.675 -0.732 3.820 1.00 80.00 71 TYR A C 1
ATOM 559 O O . TYR A 1 71 ? 19.363 -0.148 2.985 1.00 80.00 71 TYR A O 1
ATOM 567 N N . GLY A 1 72 ? 17.864 -0.059 4.644 1.00 82.31 72 GLY A N 1
ATOM 568 C CA . GLY A 1 72 ? 17.731 1.398 4.650 1.00 82.31 72 GLY A CA 1
ATOM 569 C C . GLY A 1 72 ? 16.822 1.964 3.556 1.00 82.31 72 GLY A C 1
ATOM 570 O O . GLY A 1 72 ? 16.704 3.187 3.435 1.00 82.31 72 GLY A O 1
ATOM 571 N N . SER A 1 73 ? 16.150 1.106 2.782 1.00 82.25 73 SER A N 1
ATOM 572 C CA . SER A 1 73 ? 15.075 1.550 1.892 1.00 82.25 73 SER A CA 1
ATOM 573 C C . SER A 1 73 ? 13.889 2.001 2.728 1.00 82.25 73 SER A C 1
ATOM 575 O O . SER A 1 73 ? 13.593 1.416 3.769 1.00 82.25 73 SER A O 1
ATOM 577 N N . ARG A 1 74 ? 13.217 3.058 2.277 1.00 86.50 74 ARG A N 1
ATOM 578 C CA . ARG A 1 74 ? 12.170 3.727 3.044 1.00 86.50 74 ARG A CA 1
ATOM 579 C C . ARG A 1 74 ? 10.977 4.067 2.171 1.00 86.50 74 ARG A C 1
ATOM 581 O O . ARG A 1 74 ? 11.130 4.311 0.975 1.00 86.50 74 ARG A O 1
ATOM 588 N N . VAL A 1 75 ? 9.804 4.131 2.780 1.00 88.19 75 VAL A N 1
ATOM 589 C CA . VAL A 1 75 ? 8.571 4.542 2.112 1.00 88.19 75 VAL A CA 1
ATOM 590 C C . VAL A 1 75 ? 7.677 5.290 3.090 1.00 88.19 75 VAL A C 1
ATOM 592 O O . VAL A 1 75 ? 7.646 4.997 4.286 1.00 88.19 75 VAL A O 1
ATOM 595 N N . PHE A 1 76 ? 6.967 6.277 2.556 1.00 92.12 76 PHE A N 1
ATOM 596 C CA . PHE A 1 76 ? 5.946 7.031 3.263 1.00 92.12 76 PHE A CA 1
ATOM 597 C C . PHE A 1 76 ? 4.587 6.699 2.642 1.00 92.12 76 PHE A C 1
ATOM 599 O O . PHE A 1 76 ? 4.471 6.680 1.414 1.00 92.12 76 PHE A O 1
ATOM 606 N N . PHE A 1 77 ? 3.572 6.461 3.465 1.00 92.81 77 PHE A N 1
ATOM 607 C CA . PHE A 1 77 ? 2.191 6.253 3.035 1.00 92.81 77 PHE A CA 1
ATOM 608 C C . PHE A 1 77 ? 1.274 7.312 3.623 1.00 92.81 77 PHE A C 1
ATOM 610 O O . PHE A 1 77 ? 1.413 7.684 4.791 1.00 92.81 77 PHE A O 1
ATOM 617 N N . ASP A 1 78 ? 0.311 7.732 2.812 1.00 90.94 78 ASP A N 1
ATOM 618 C CA . ASP A 1 78 ? -0.839 8.501 3.276 1.00 90.94 78 ASP A CA 1
ATOM 619 C C . ASP A 1 78 ? -1.900 7.579 3.876 1.00 90.94 78 ASP A C 1
ATOM 621 O O . ASP A 1 78 ? -2.537 7.939 4.855 1.00 90.94 78 ASP A O 1
ATOM 625 N N . GLU A 1 79 ? -2.053 6.367 3.336 1.00 90.12 79 GLU A N 1
ATOM 626 C CA . GLU A 1 79 ? -3.071 5.397 3.744 1.00 90.12 79 GLU A CA 1
ATOM 627 C C . GLU A 1 79 ? -2.458 3.997 3.874 1.00 90.12 79 GLU A C 1
ATOM 629 O O . GLU A 1 79 ? -1.701 3.563 3.002 1.00 90.12 79 GLU A O 1
ATOM 634 N N . LEU A 1 80 ? -2.812 3.271 4.937 1.00 90.62 80 LEU A N 1
ATOM 635 C CA . LEU A 1 80 ? -2.524 1.835 5.069 1.00 90.62 80 LEU A CA 1
ATOM 636 C C . LEU A 1 80 ? -3.722 1.057 4.536 1.00 90.62 80 LEU A C 1
ATOM 638 O O . LEU A 1 80 ? -4.824 1.551 4.696 1.00 90.62 80 LEU A O 1
ATOM 642 N N . ALA A 1 81 ? -3.507 -0.132 3.962 1.00 86.56 81 ALA A N 1
ATOM 643 C CA . ALA A 1 81 ? -4.504 -1.128 3.526 1.00 86.56 81 ALA A CA 1
ATOM 644 C C . ALA A 1 81 ? -5.928 -0.639 3.102 1.00 86.56 81 ALA A C 1
ATOM 646 O O . ALA A 1 81 ? -6.661 -0.015 3.867 1.00 86.56 81 ALA A O 1
ATOM 647 N N . PRO A 1 82 ? -6.439 -1.027 1.920 1.00 78.00 82 PRO A N 1
ATOM 648 C CA . PRO A 1 82 ? -5.901 -2.038 1.007 1.00 78.00 82 PRO A CA 1
ATOM 649 C C . PRO A 1 82 ? -4.964 -1.472 -0.064 1.00 78.00 82 PRO A C 1
ATOM 651 O O . PRO A 1 82 ? -4.223 -2.223 -0.689 1.00 78.00 82 PRO A O 1
ATOM 654 N N . LEU A 1 83 ? -5.005 -0.158 -0.301 1.00 80.44 83 LEU A N 1
ATOM 655 C CA . LEU A 1 83 ? -4.303 0.456 -1.430 1.00 80.44 83 LEU A CA 1
ATOM 656 C C . LEU A 1 83 ? -2.836 0.769 -1.136 1.00 80.44 83 LEU A C 1
ATOM 658 O O . LEU A 1 83 ? -2.044 0.815 -2.074 1.00 80.44 83 LEU A O 1
ATOM 662 N N . TRP A 1 84 ? -2.476 0.972 0.138 1.00 88.94 84 TRP A N 1
ATOM 663 C CA . TRP A 1 84 ? -1.128 1.395 0.541 1.00 88.94 84 TRP A CA 1
ATOM 664 C C . TRP A 1 84 ? -0.660 2.610 -0.269 1.00 88.94 84 TRP A C 1
ATOM 666 O O . TRP A 1 84 ? 0.391 2.597 -0.917 1.00 88.94 84 TRP A O 1
ATOM 676 N N . THR A 1 85 ? -1.496 3.650 -0.296 1.00 88.88 85 THR A N 1
ATOM 677 C CA . THR A 1 85 ? -1.275 4.837 -1.124 1.00 88.88 85 THR A CA 1
ATOM 678 C C . THR A 1 85 ? -0.003 5.543 -0.676 1.00 88.88 85 THR A C 1
ATOM 680 O O . THR A 1 85 ? 0.073 6.069 0.438 1.00 88.88 85 THR A O 1
ATOM 683 N N . LYS A 1 86 ? 1.019 5.529 -1.539 1.00 89.81 86 LYS A N 1
ATOM 684 C CA . LYS A 1 86 ? 2.308 6.173 -1.272 1.00 89.81 86 LYS A CA 1
ATOM 685 C C . LYS A 1 86 ? 2.133 7.682 -1.189 1.00 89.81 86 LYS A C 1
ATOM 687 O O . LYS A 1 86 ? 1.466 8.282 -2.027 1.00 89.81 86 LYS A O 1
ATOM 692 N N . HIS A 1 87 ? 2.815 8.279 -0.225 1.00 89.94 87 HIS A N 1
ATOM 693 C CA . HIS A 1 87 ? 2.894 9.719 -0.101 1.00 89.94 87 HIS A CA 1
ATOM 694 C C . HIS A 1 87 ? 3.755 10.288 -1.249 1.00 89.94 87 HIS A C 1
ATOM 696 O O . HIS A 1 87 ? 4.861 9.790 -1.486 1.00 89.94 87 HIS A O 1
ATOM 702 N N . PRO A 1 88 ? 3.302 11.331 -1.969 1.00 85.50 88 PRO A N 1
ATOM 703 C CA . PRO A 1 88 ? 3.960 11.828 -3.184 1.00 85.50 88 PRO A CA 1
ATOM 704 C C . PRO A 1 88 ? 5.330 12.480 -2.942 1.00 85.50 88 PRO A C 1
ATOM 706 O O . PRO A 1 88 ? 6.074 12.738 -3.891 1.00 85.50 88 PRO A O 1
ATOM 709 N N . CYS A 1 89 ? 5.694 12.773 -1.691 1.00 83.12 89 CYS A N 1
ATOM 710 C CA . CYS A 1 89 ? 7.027 13.276 -1.381 1.00 83.12 89 CYS A CA 1
ATOM 711 C C . CYS A 1 89 ? 8.036 12.129 -1.256 1.00 83.12 89 CYS A C 1
ATOM 713 O O . CYS A 1 89 ? 8.023 11.369 -0.291 1.00 83.12 89 CYS A O 1
ATOM 715 N N . THR A 1 90 ? 8.978 12.075 -2.192 1.00 64.19 90 THR A N 1
ATOM 716 C CA . THR A 1 90 ? 10.168 11.222 -2.124 1.00 64.19 90 THR A CA 1
ATOM 717 C C . THR A 1 90 ? 11.349 12.046 -1.612 1.00 64.19 90 THR A C 1
ATOM 719 O O . THR A 1 90 ? 11.924 12.832 -2.364 1.00 64.19 90 THR A O 1
ATOM 722 N N . ASP A 1 91 ? 11.705 11.908 -0.337 1.00 62.47 91 ASP A N 1
ATOM 723 C CA . ASP A 1 91 ? 12.944 12.478 0.202 1.00 62.47 91 ASP A CA 1
ATOM 724 C C . ASP A 1 91 ? 13.802 11.373 0.835 1.00 62.47 91 ASP A C 1
ATOM 726 O O . ASP A 1 91 ? 13.302 10.466 1.502 1.00 62.47 91 ASP A O 1
ATOM 730 N N . ASN A 1 92 ? 15.113 11.482 0.621 1.00 61.75 92 ASN A N 1
ATOM 731 C CA . ASN A 1 92 ? 16.151 10.637 1.195 1.00 61.75 92 ASN A CA 1
ATOM 732 C C . ASN A 1 92 ? 16.586 11.109 2.595 1.00 61.75 92 ASN A C 1
ATOM 734 O O . ASN A 1 92 ? 17.554 10.585 3.157 1.00 61.75 92 ASN A O 1
ATOM 738 N N . ARG A 1 93 ? 15.893 12.070 3.206 1.00 67.06 93 ARG A N 1
ATOM 739 C CA . ARG A 1 93 ? 16.078 12.416 4.622 1.00 67.06 93 ARG A CA 1
ATOM 740 C C . ARG A 1 93 ? 15.252 11.493 5.509 1.00 67.06 93 ARG A C 1
ATOM 742 O O . ARG A 1 93 ? 14.103 11.183 5.208 1.00 67.06 93 ARG A O 1
ATOM 749 N N . ALA A 1 94 ? 15.870 10.976 6.569 1.00 63.31 94 ALA A N 1
ATOM 750 C CA . ALA A 1 94 ? 15.126 10.224 7.571 1.00 63.31 94 ALA A CA 1
ATOM 751 C C . ALA A 1 94 ? 14.177 11.204 8.281 1.00 63.31 94 ALA A C 1
ATOM 753 O O . ALA A 1 94 ? 14.607 12.317 8.602 1.00 63.31 94 ALA A O 1
ATOM 754 N N . PRO A 1 95 ? 12.903 10.845 8.496 1.00 70.75 95 PRO A N 1
ATOM 755 C CA . PRO A 1 95 ? 12.010 11.688 9.274 1.00 70.75 95 PRO A CA 1
ATOM 756 C C . PRO A 1 95 ? 12.542 11.801 10.709 1.00 70.75 95 PRO A C 1
ATOM 758 O O . PRO A 1 95 ? 12.944 10.809 11.322 1.00 70.75 95 PRO A O 1
ATOM 761 N N . SER A 1 96 ? 12.544 13.010 11.262 1.00 68.38 96 SER A N 1
ATOM 762 C CA . SER A 1 96 ? 12.846 13.217 12.674 1.00 68.38 96 SER A CA 1
ATOM 763 C C . SER A 1 96 ? 11.731 12.603 13.528 1.00 68.38 96 SER A C 1
ATOM 765 O O . SER A 1 96 ? 10.572 13.000 13.431 1.00 68.38 96 SER A O 1
ATOM 767 N N . GLY A 1 97 ? 12.084 11.626 14.368 1.00 69.44 97 GLY A N 1
ATOM 768 C CA . GLY A 1 97 ? 11.165 11.045 15.352 1.00 69.44 97 GLY A CA 1
ATOM 769 C C . GLY A 1 97 ? 10.207 9.976 14.820 1.00 69.44 97 GLY A C 1
ATOM 770 O O . GLY A 1 97 ? 9.090 9.890 15.325 1.00 69.44 97 GLY A O 1
ATOM 771 N N . ALA A 1 98 ? 10.615 9.167 13.832 1.00 79.12 98 ALA A N 1
ATOM 772 C CA . ALA A 1 98 ? 9.848 7.973 13.474 1.00 79.12 98 ALA A CA 1
ATOM 773 C C . ALA A 1 98 ? 9.674 7.043 14.688 1.00 79.12 98 ALA A C 1
ATOM 775 O O . ALA A 1 98 ? 10.656 6.641 15.312 1.00 79.12 98 ALA A O 1
ATOM 776 N N . SER A 1 99 ? 8.431 6.696 15.010 1.00 86.19 99 SER A N 1
ATOM 777 C CA . SER A 1 99 ? 8.081 5.740 16.062 1.00 86.19 99 SER A CA 1
ATOM 778 C C . SER A 1 99 ? 7.600 4.405 15.475 1.00 86.19 99 SER A C 1
ATOM 780 O O . SER A 1 99 ? 7.500 4.227 14.257 1.00 86.19 99 SER A O 1
ATOM 782 N N . ARG A 1 100 ? 7.314 3.426 16.341 1.00 86.12 100 ARG A N 1
ATOM 783 C CA . ARG A 1 100 ? 6.575 2.223 15.934 1.00 86.12 100 ARG A CA 1
ATOM 784 C C . ARG A 1 100 ? 5.112 2.578 15.684 1.00 86.12 100 ARG A C 1
ATOM 786 O O . ARG A 1 100 ? 4.570 3.475 16.334 1.00 86.12 100 ARG A O 1
ATOM 793 N N . LEU A 1 101 ? 4.477 1.858 14.761 1.00 88.12 101 LEU A N 1
ATOM 794 C CA . LEU A 1 101 ? 3.032 1.944 14.595 1.00 88.12 101 LEU A CA 1
ATOM 795 C C . LEU A 1 101 ? 2.345 1.518 15.891 1.00 88.12 101 LEU A C 1
ATOM 797 O O . LEU A 1 101 ? 2.812 0.638 16.612 1.00 88.12 101 LEU A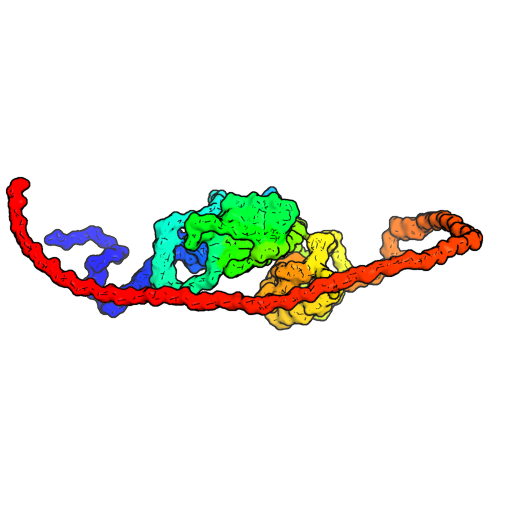 O 1
ATOM 801 N N . GLY A 1 102 ? 1.238 2.180 16.198 1.00 86.12 102 GLY A N 1
ATOM 802 C CA . GLY A 1 102 ? 0.498 1.929 17.422 1.00 86.12 102 GLY A CA 1
ATOM 803 C C . GLY A 1 102 ? -0.927 2.428 17.308 1.00 86.12 102 GLY A C 1
ATOM 804 O O . GLY A 1 102 ? -1.211 3.390 16.587 1.00 86.12 102 GLY A O 1
ATOM 805 N N . PHE A 1 103 ? -1.831 1.781 18.035 1.00 88.38 103 PHE A N 1
ATOM 806 C CA . PHE A 1 103 ? -3.226 2.193 18.060 1.00 88.38 103 PHE A CA 1
ATOM 807 C C . PHE A 1 103 ? -3.418 3.541 18.738 1.00 88.38 103 PHE A C 1
ATOM 809 O O . PHE A 1 103 ? -2.709 3.926 19.671 1.00 88.38 103 PHE A O 1
ATOM 816 N N . ARG A 1 104 ? -4.450 4.246 18.287 1.00 88.06 104 ARG A N 1
ATOM 817 C CA . ARG A 1 104 ? -4.979 5.406 18.990 1.00 88.06 104 ARG A CA 1
ATOM 818 C C . ARG A 1 104 ? -5.569 4.998 20.329 1.00 88.06 104 ARG A C 1
ATOM 820 O O . ARG A 1 104 ? -6.180 3.934 20.471 1.00 88.06 104 ARG A O 1
ATOM 827 N N . SER A 1 105 ? -5.448 5.902 21.299 1.00 88.25 105 SER A N 1
ATOM 828 C CA . SER A 1 105 ? -6.125 5.747 22.582 1.00 88.25 105 SER A CA 1
ATOM 829 C C . SER A 1 105 ? -7.632 5.581 22.368 1.00 88.25 105 SER A C 1
ATOM 831 O O . SER A 1 105 ? -8.204 6.073 21.391 1.00 88.25 105 SER A O 1
ATOM 833 N N . ARG A 1 106 ? -8.301 4.884 23.292 1.00 84.56 106 ARG A N 1
ATOM 834 C CA . ARG A 1 106 ? -9.757 4.696 23.227 1.00 84.56 106 ARG A CA 1
ATOM 835 C C . ARG A 1 106 ? -10.497 6.037 23.144 1.00 84.56 106 ARG A C 1
ATOM 837 O O . ARG A 1 106 ? -11.412 6.154 22.342 1.00 84.56 106 ARG A O 1
ATOM 844 N N . GLY A 1 107 ? -10.055 7.041 23.907 1.00 85.75 107 GLY A N 1
ATOM 845 C CA . GLY A 1 107 ? -10.626 8.391 23.875 1.00 85.75 107 GLY A CA 1
ATOM 846 C C . GLY A 1 107 ? -10.520 9.048 22.498 1.00 85.75 107 GLY A C 1
ATOM 847 O O . GLY A 1 107 ? -11.531 9.492 21.965 1.00 85.75 107 GLY A O 1
ATOM 848 N N . ALA A 1 108 ? -9.334 9.014 21.879 1.00 88.00 108 ALA A N 1
ATOM 849 C CA . ALA A 1 108 ? -9.138 9.567 20.538 1.00 88.00 108 ALA A CA 1
ATOM 850 C C . ALA A 1 108 ? -9.988 8.840 19.484 1.00 88.00 108 ALA A C 1
ATOM 852 O O . ALA A 1 108 ? -10.558 9.481 18.610 1.00 88.00 108 ALA A O 1
ATOM 853 N N . ARG A 1 109 ? -10.127 7.509 19.577 1.00 86.38 109 ARG A N 1
ATOM 854 C CA . ARG A 1 109 ? -10.994 6.742 18.665 1.00 86.38 109 ARG A CA 1
ATOM 855 C C . ARG A 1 109 ? -12.464 7.137 18.797 1.00 86.38 109 ARG A C 1
ATOM 857 O O . ARG A 1 109 ? -13.121 7.316 17.778 1.00 86.38 109 ARG A O 1
ATOM 864 N N . THR A 1 110 ? -12.967 7.295 20.023 1.00 85.44 110 THR A N 1
ATOM 865 C CA . THR A 1 110 ? -14.347 7.746 20.263 1.00 85.44 110 THR A CA 1
ATOM 866 C C . THR A 1 110 ? -14.578 9.145 19.696 1.00 85.44 110 THR A C 1
ATOM 868 O O . THR A 1 110 ? -15.570 9.367 19.007 1.00 85.44 110 THR A O 1
ATOM 871 N N . GLU A 1 111 ? -13.644 10.067 19.932 1.00 90.00 111 GLU A N 1
ATOM 872 C CA . GLU A 1 111 ? -13.729 11.446 19.447 1.00 90.00 111 GLU A CA 1
ATOM 873 C C . GLU A 1 111 ? -13.707 11.516 17.911 1.00 90.00 111 GLU A C 1
ATOM 875 O O . GLU A 1 111 ? -14.551 12.173 17.302 1.00 90.00 111 GLU A O 1
ATOM 880 N N . ILE A 1 112 ? -12.797 10.775 17.269 1.00 89.19 112 ILE A N 1
ATOM 881 C CA . ILE A 1 112 ? -12.722 10.669 15.806 1.00 89.19 112 ILE A CA 1
ATOM 882 C C . ILE A 1 112 ? -14.000 10.042 15.242 1.00 89.19 112 ILE A C 1
ATOM 884 O O . ILE A 1 112 ? -14.532 10.544 14.257 1.00 89.19 112 ILE A O 1
ATOM 888 N N . ALA A 1 113 ? -14.519 8.974 15.853 1.00 86.44 113 ALA A N 1
ATOM 889 C CA . ALA A 1 113 ? -15.748 8.324 15.399 1.00 86.44 113 ALA A CA 1
ATOM 890 C C . ALA A 1 113 ? -16.959 9.268 15.482 1.00 86.44 113 ALA A C 1
ATOM 892 O O . ALA A 1 113 ? -17.769 9.333 14.554 1.00 86.44 113 ALA A O 1
ATOM 893 N N . GLU A 1 114 ? -17.067 10.044 16.562 1.00 88.12 114 GLU A N 1
ATOM 894 C CA . GLU A 1 114 ? -18.106 11.061 16.697 1.00 88.12 114 GLU A CA 1
ATOM 895 C C . GLU A 1 114 ? -17.941 12.181 15.660 1.00 88.12 114 GLU A C 1
ATOM 897 O O . GLU A 1 114 ? -18.927 12.594 15.042 1.00 88.12 114 GLU A O 1
ATOM 902 N N . ALA A 1 115 ? -16.708 12.638 15.429 1.00 89.38 115 ALA A N 1
ATOM 903 C CA . ALA A 1 115 ? -16.403 13.638 14.417 1.00 89.38 115 ALA A CA 1
ATOM 904 C C . ALA A 1 115 ? -16.735 13.136 13.002 1.00 89.38 115 ALA A C 1
ATOM 906 O O . ALA A 1 115 ? -17.402 13.844 12.258 1.00 89.38 115 ALA A O 1
ATOM 907 N N . LEU A 1 116 ? -16.383 11.900 12.639 1.00 87.31 116 LEU A N 1
ATOM 908 C CA . LEU A 1 116 ? -16.757 11.298 11.351 1.00 87.31 116 LEU A CA 1
ATOM 909 C C . LEU A 1 116 ? -18.276 11.279 11.154 1.00 87.31 116 LEU A C 1
ATOM 911 O O . LEU A 1 116 ? -18.769 11.691 10.102 1.00 87.31 116 LEU A O 1
ATOM 915 N N . ARG A 1 117 ? -19.024 10.871 12.188 1.00 86.69 117 ARG A N 1
ATOM 916 C CA . ARG A 1 117 ? -20.493 10.861 12.162 1.00 86.69 117 ARG A CA 1
ATOM 917 C C . ARG A 1 117 ? -21.061 12.264 11.935 1.00 86.69 117 ARG A C 1
ATOM 919 O O . ARG A 1 117 ? -21.961 12.429 11.118 1.00 86.69 117 ARG A O 1
ATOM 926 N N . LYS A 1 118 ? -20.532 13.277 12.628 1.00 89.06 118 LYS A N 1
ATOM 927 C CA . LYS A 1 118 ? -20.938 14.687 12.463 1.00 89.06 118 LYS A CA 1
ATOM 928 C C . LYS A 1 118 ? -20.490 15.286 11.126 1.00 89.06 118 LYS A C 1
ATOM 930 O O . LYS A 1 118 ? -21.161 16.168 10.602 1.00 89.06 118 LYS A O 1
ATOM 935 N N . ALA A 1 119 ? -19.385 14.803 10.561 1.00 86.69 119 ALA A N 1
ATOM 936 C CA . ALA A 1 119 ? -18.873 15.231 9.264 1.00 86.69 119 ALA A CA 1
ATOM 937 C C . ALA A 1 119 ? -19.707 14.701 8.081 1.00 86.69 119 ALA A C 1
ATOM 939 O O . ALA A 1 119 ? -19.527 15.181 6.961 1.00 86.69 119 ALA A O 1
ATOM 940 N N . GLY A 1 120 ? -20.614 13.746 8.327 1.00 83.06 120 GLY A N 1
ATOM 941 C CA . GLY A 1 120 ? -21.403 13.078 7.292 1.00 83.06 120 GLY A CA 1
ATOM 942 C C . GLY A 1 120 ? -20.612 12.017 6.526 1.00 83.06 120 GLY A C 1
ATOM 943 O O . GLY A 1 120 ? -20.982 11.677 5.405 1.00 83.06 120 GLY A O 1
ATOM 944 N N . ALA A 1 121 ? -19.515 11.507 7.099 1.00 75.94 121 ALA A N 1
ATOM 945 C CA . ALA A 1 121 ? -18.760 10.424 6.485 1.00 75.94 121 ALA A CA 1
ATOM 946 C C . ALA A 1 121 ? -19.639 9.165 6.412 1.00 75.94 121 ALA A C 1
ATOM 948 O O . ALA A 1 121 ? -20.232 8.744 7.408 1.00 75.94 121 ALA A O 1
ATOM 949 N N . THR A 1 122 ? -19.746 8.577 5.222 1.00 61.62 122 THR A N 1
ATOM 950 C CA . THR A 1 122 ? -20.505 7.344 4.995 1.00 61.62 122 THR A CA 1
ATOM 951 C C . THR A 1 122 ? -19.928 6.184 5.798 1.00 61.62 122 THR A C 1
ATOM 953 O O . THR A 1 122 ? -18.722 6.135 6.054 1.00 61.62 122 THR A O 1
ATOM 956 N N . ALA A 1 123 ? -20.806 5.244 6.173 1.00 54.62 123 ALA A N 1
ATOM 957 C CA . ALA A 1 123 ? -20.429 4.022 6.872 1.00 54.62 123 ALA A CA 1
ATOM 958 C C . ALA A 1 123 ? -19.232 3.367 6.166 1.00 54.62 123 ALA A C 1
ATOM 960 O O . ALA A 1 123 ? -19.217 3.271 4.935 1.00 54.62 123 ALA A O 1
ATOM 961 N N . PRO A 1 124 ? -18.195 2.988 6.913 1.00 55.25 124 PRO A N 1
ATOM 962 C CA . PRO A 1 124 ? -16.906 2.811 6.293 1.00 55.25 124 PRO A CA 1
ATOM 963 C C . PRO A 1 124 ? -16.825 1.367 5.737 1.00 55.25 124 PRO A C 1
ATOM 965 O O . PRO A 1 124 ? -17.107 0.417 6.456 1.00 55.25 124 PRO A O 1
ATOM 968 N N . ASP A 1 125 ? -16.437 1.227 4.455 1.00 61.97 125 ASP A N 1
ATOM 969 C CA . ASP A 1 125 ? -16.007 0.016 3.700 1.00 61.97 125 ASP A CA 1
ATOM 970 C C . ASP A 1 125 ? -15.487 -1.155 4.576 1.00 61.97 125 ASP A C 1
ATOM 972 O O . ASP A 1 125 ? -14.862 -0.915 5.594 1.00 61.97 125 ASP A O 1
ATOM 976 N N . GLU A 1 126 ? -15.668 -2.419 4.214 1.00 79.62 126 GLU A N 1
ATOM 977 C CA . GLU A 1 126 ? -15.574 -3.594 5.120 1.00 79.62 126 GLU A CA 1
ATOM 978 C C . GLU A 1 126 ? -14.179 -3.905 5.747 1.00 79.62 126 GLU A C 1
ATOM 980 O O . GLU A 1 126 ? -14.026 -4.873 6.489 1.00 79.62 126 GLU A O 1
ATOM 985 N N . TRP A 1 127 ? -13.145 -3.090 5.509 1.00 86.88 127 TRP A N 1
ATOM 986 C CA . TRP A 1 127 ? -11.782 -3.319 6.009 1.00 86.88 127 TRP A CA 1
ATOM 987 C C . TRP A 1 127 ? -11.601 -3.040 7.509 1.00 86.88 127 TRP A C 1
ATOM 989 O O . TRP A 1 127 ? -11.921 -1.960 8.025 1.00 86.88 127 TRP A O 1
ATOM 999 N N . TRP A 1 128 ? -11.005 -4.017 8.190 1.00 90.06 128 TRP A N 1
ATOM 1000 C CA . TRP A 1 128 ? -10.561 -3.973 9.580 1.00 90.06 128 TRP A CA 1
ATOM 1001 C C . TRP A 1 128 ? -9.056 -3.748 9.629 1.00 90.06 128 TRP A C 1
ATOM 1003 O O . TRP A 1 128 ? -8.317 -4.362 8.867 1.00 90.06 128 TRP A O 1
ATOM 1013 N N . TYR A 1 129 ? -8.593 -2.903 10.546 1.00 91.06 129 TYR A N 1
ATOM 1014 C CA . TYR A 1 129 ? -7.177 -2.565 10.682 1.00 91.06 129 TYR A CA 1
ATOM 1015 C C . TYR A 1 129 ? -6.618 -3.178 11.956 1.00 91.06 129 TYR A C 1
ATOM 1017 O O . TYR A 1 129 ? -7.222 -3.044 13.027 1.00 91.06 129 TYR A O 1
ATOM 1025 N N . GLY A 1 130 ? -5.467 -3.829 11.836 1.00 92.19 130 GLY A N 1
ATOM 1026 C CA . GLY A 1 130 ? -4.781 -4.467 12.945 1.00 92.19 130 GLY A CA 1
ATOM 1027 C C . GLY A 1 130 ? -3.275 -4.256 12.912 1.00 92.19 130 GLY A C 1
ATOM 1028 O O . GLY A 1 130 ? -2.715 -3.808 11.912 1.00 92.19 130 GLY A O 1
ATOM 1029 N N . ILE A 1 131 ? -2.636 -4.561 14.035 1.00 93.19 131 ILE A N 1
ATOM 1030 C CA . ILE A 1 131 ? -1.183 -4.572 14.202 1.00 93.19 131 ILE A CA 1
ATOM 1031 C C . ILE A 1 131 ? -0.801 -5.989 14.609 1.00 93.19 131 ILE A C 1
ATOM 1033 O O . ILE A 1 131 ? -1.450 -6.589 15.471 1.00 93.19 131 ILE A O 1
ATOM 1037 N N . VAL A 1 132 ? 0.227 -6.525 13.962 1.00 94.69 132 VAL A N 1
ATOM 1038 C CA . VAL A 1 132 ? 0.773 -7.844 14.273 1.00 94.69 132 VAL A CA 1
ATOM 1039 C C . VAL A 1 132 ? 1.473 -7.777 15.626 1.00 94.69 132 VAL A C 1
ATOM 1041 O O . VAL A 1 132 ? 2.432 -7.027 15.790 1.00 94.69 132 VAL A O 1
ATOM 1044 N N . GLU A 1 133 ? 0.994 -8.540 16.600 1.00 94.06 133 GLU A N 1
ATOM 1045 C CA . GLU A 1 133 ? 1.621 -8.643 17.921 1.00 94.06 133 GLU A CA 1
ATOM 1046 C C . GLU A 1 133 ? 2.708 -9.709 17.917 1.00 94.06 133 GLU A C 1
ATOM 1048 O O . GLU A 1 133 ? 3.813 -9.445 18.380 1.00 94.06 133 GLU A O 1
ATOM 1053 N N . HIS A 1 134 ? 2.399 -10.875 17.342 1.00 95.06 134 HIS A N 1
ATOM 1054 C CA . HIS A 1 134 ? 3.312 -12.009 17.272 1.00 95.06 134 HIS A CA 1
ATOM 1055 C C . HIS A 1 134 ? 3.274 -12.689 15.910 1.00 95.06 134 HIS A C 1
ATOM 1057 O O . HIS A 1 134 ? 2.213 -12.831 15.295 1.00 95.06 134 HIS A O 1
ATOM 1063 N N . VAL A 1 135 ? 4.445 -13.146 15.465 1.00 95.62 135 VAL A N 1
ATOM 1064 C CA . VAL A 1 135 ? 4.611 -13.936 14.241 1.00 95.62 135 VAL A CA 1
ATOM 1065 C C . VAL A 1 135 ? 5.223 -15.278 14.602 1.00 95.62 135 VAL A C 1
ATOM 1067 O O . VAL A 1 135 ? 6.332 -15.344 15.129 1.00 95.62 135 VAL A O 1
ATOM 1070 N N . HIS A 1 136 ? 4.517 -16.359 14.287 1.00 95.44 136 HIS A N 1
ATOM 1071 C CA . HIS A 1 136 ? 5.030 -17.711 14.444 1.00 95.44 136 HIS A CA 1
ATOM 1072 C C . HIS A 1 136 ? 5.210 -18.367 13.074 1.00 95.44 136 HIS A C 1
ATOM 1074 O O . HIS A 1 136 ? 4.246 -18.613 12.347 1.00 95.44 136 HIS A O 1
ATOM 1080 N N . HIS A 1 137 ? 6.457 -18.685 12.732 1.00 92.81 137 HIS A N 1
ATOM 1081 C CA . HIS A 1 137 ? 6.787 -19.425 11.519 1.00 92.81 137 HIS A CA 1
ATOM 1082 C C . HIS A 1 137 ? 6.949 -20.912 11.838 1.00 92.81 137 HIS A C 1
ATOM 1084 O O . HIS A 1 137 ? 7.816 -21.297 12.620 1.00 92.81 137 HIS A O 1
ATOM 1090 N N . ALA A 1 138 ? 6.126 -21.742 11.205 1.00 90.81 138 ALA A N 1
ATOM 1091 C CA . ALA A 1 138 ? 6.332 -23.180 11.104 1.00 90.81 138 ALA A CA 1
ATOM 1092 C C . ALA A 1 138 ? 6.898 -23.528 9.715 1.00 90.81 138 ALA A C 1
ATOM 1094 O O . ALA A 1 138 ? 7.044 -22.661 8.854 1.00 90.81 138 ALA A O 1
ATOM 1095 N N . GLU A 1 139 ? 7.228 -24.801 9.496 1.00 87.81 139 GLU A N 1
ATOM 1096 C CA . GLU A 1 139 ? 7.877 -25.264 8.262 1.00 87.81 139 GLU A CA 1
ATOM 1097 C C . GLU A 1 139 ? 7.028 -25.005 7.002 1.00 87.81 139 GLU A C 1
ATOM 1099 O O . GLU A 1 139 ? 7.563 -24.622 5.964 1.00 87.81 139 GLU A O 1
ATOM 1104 N N . ASP A 1 140 ? 5.702 -25.135 7.103 1.00 91.62 140 ASP A N 1
ATOM 1105 C CA . ASP A 1 140 ? 4.758 -25.025 5.984 1.00 91.62 140 ASP A CA 1
ATOM 1106 C C . ASP A 1 140 ? 3.702 -23.921 6.157 1.00 91.62 140 ASP A C 1
ATOM 1108 O O . ASP A 1 140 ? 2.824 -23.763 5.301 1.00 91.62 140 ASP A O 1
ATOM 1112 N N . ARG A 1 141 ? 3.760 -23.146 7.246 1.00 93.81 141 ARG A N 1
ATOM 1113 C CA . ARG A 1 141 ? 2.765 -22.112 7.549 1.00 93.81 141 ARG A CA 1
ATOM 1114 C C . ARG A 1 141 ? 3.307 -20.966 8.391 1.00 93.81 141 ARG A C 1
ATOM 1116 O O . ARG A 1 141 ? 4.258 -21.121 9.153 1.00 93.81 141 ARG A O 1
ATOM 1123 N N . THR A 1 142 ? 2.637 -19.824 8.298 1.00 95.06 142 THR A N 1
ATOM 1124 C CA . THR A 1 142 ? 2.846 -18.672 9.174 1.00 95.06 142 THR A CA 1
ATOM 1125 C C . THR A 1 142 ? 1.547 -18.329 9.880 1.00 95.06 142 THR A C 1
ATOM 1127 O O . THR A 1 142 ? 0.518 -18.138 9.233 1.00 95.06 142 THR A O 1
ATOM 1130 N N . ASP A 1 143 ? 1.626 -18.228 11.200 1.00 95.88 143 ASP A N 1
ATOM 1131 C CA . ASP A 1 143 ? 0.532 -17.862 12.087 1.00 95.88 143 ASP A CA 1
ATOM 1132 C C . ASP A 1 143 ? 0.801 -16.444 12.622 1.00 95.88 143 ASP A C 1
ATOM 1134 O O . ASP A 1 143 ? 1.829 -16.195 13.257 1.00 95.88 143 ASP A O 1
ATOM 1138 N N . LEU A 1 144 ? -0.094 -15.500 12.323 1.00 96.31 144 LEU A N 1
ATOM 1139 C CA . LEU A 1 144 ? -0.018 -14.116 12.791 1.00 96.31 144 LEU A CA 1
ATOM 1140 C C . LEU A 1 144 ? -1.044 -13.891 13.892 1.00 96.31 144 LEU A C 1
ATOM 1142 O O . LEU A 1 144 ? -2.246 -13.997 13.649 1.00 96.31 144 LEU A O 1
ATOM 1146 N N . GLN A 1 145 ? -0.591 -13.499 15.075 1.00 96.38 145 GLN A N 1
ATOM 1147 C CA . GLN A 1 145 ? -1.481 -12.989 16.106 1.00 96.38 145 GLN A CA 1
ATOM 1148 C C . GLN A 1 145 ? -1.653 -11.485 15.902 1.00 96.38 145 GLN A C 1
ATOM 1150 O O . GLN A 1 145 ? -0.700 -10.717 16.031 1.00 96.38 145 GLN A O 1
ATOM 1155 N N . VAL A 1 146 ? -2.864 -11.064 15.549 1.00 95.12 146 VAL A N 1
ATOM 1156 C CA . VAL A 1 146 ? -3.167 -9.686 15.159 1.00 95.12 146 VAL A CA 1
ATOM 1157 C C . VAL A 1 146 ? -4.215 -9.100 16.084 1.00 95.12 146 VAL A C 1
ATOM 1159 O O . VAL A 1 146 ? -5.338 -9.597 16.168 1.00 95.12 146 VAL A O 1
ATOM 1162 N N . CYS A 1 147 ? -3.878 -7.992 16.731 1.00 92.94 147 CYS A N 1
ATOM 1163 C CA . CYS A 1 147 ? -4.851 -7.197 17.462 1.00 92.94 147 CYS A CA 1
ATOM 1164 C C . CYS A 1 147 ? -5.576 -6.279 16.477 1.00 92.94 147 CYS A C 1
ATOM 1166 O O . CYS A 1 147 ? -4.929 -5.559 15.719 1.00 92.94 147 CYS A O 1
ATOM 1168 N N . PHE A 1 148 ? -6.909 -6.317 16.449 1.00 89.50 148 PHE A N 1
ATOM 1169 C CA . PHE A 1 148 ? -7.717 -5.485 15.557 1.00 89.50 148 PHE A CA 1
ATOM 1170 C C . PHE A 1 148 ? -8.377 -4.351 16.323 1.00 89.50 148 PHE A C 1
ATOM 1172 O O . PHE A 1 148 ? -8.768 -4.469 17.475 1.00 89.50 148 PHE A O 1
ATOM 1179 N N . THR A 1 149 ? -8.573 -3.219 15.664 1.00 78.06 149 THR A N 1
ATOM 1180 C CA . THR A 1 149 ? -9.116 -2.034 16.348 1.00 78.06 149 THR A CA 1
ATOM 1181 C C . THR A 1 149 ? -10.580 -2.202 16.763 1.00 78.06 149 THR A C 1
ATOM 1183 O O . THR A 1 149 ? -11.037 -1.541 17.699 1.00 78.06 149 THR A O 1
ATOM 1186 N N . GLN A 1 150 ? -11.295 -3.092 16.077 1.00 75.81 150 GLN A N 1
ATOM 1187 C CA . GLN A 1 150 ? -12.690 -3.453 16.298 1.00 75.81 150 GLN A CA 1
ATOM 1188 C C . GLN A 1 150 ? -12.862 -4.554 17.356 1.00 75.81 150 GLN A C 1
ATOM 1190 O O . GLN A 1 150 ? -13.975 -4.738 17.842 1.00 75.81 150 GLN A O 1
ATOM 1195 N N . ASP A 1 151 ? -11.792 -5.273 17.711 1.00 77.62 151 ASP A N 1
ATOM 1196 C CA . ASP A 1 151 ? -11.857 -6.484 18.529 1.00 77.62 151 ASP A CA 1
ATOM 1197 C C . ASP A 1 151 ? -10.784 -6.451 19.630 1.00 77.62 151 ASP A C 1
ATOM 1199 O O . ASP A 1 151 ? -9.594 -6.401 19.322 1.00 77.62 1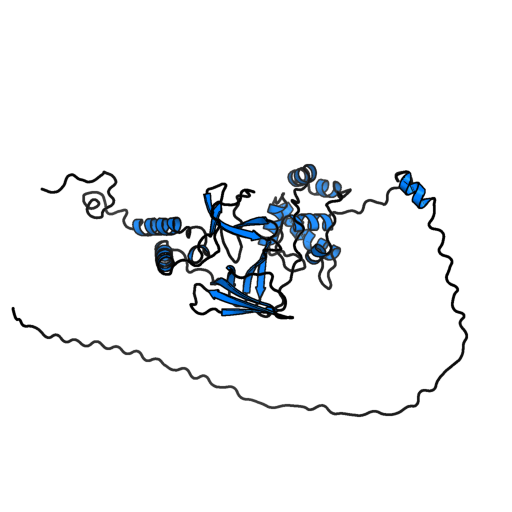51 ASP A O 1
ATOM 1203 N N . PRO A 1 152 ? -11.162 -6.448 20.920 1.00 70.19 152 PRO A N 1
ATOM 1204 C CA . PRO A 1 152 ? -10.187 -6.448 22.005 1.00 70.19 152 PRO A CA 1
ATOM 1205 C C . PRO A 1 152 ? -9.398 -7.759 22.105 1.00 70.19 152 PRO A C 1
ATOM 1207 O O . PRO A 1 152 ? -8.381 -7.777 22.797 1.00 70.19 152 PRO A O 1
ATOM 1210 N N . GLN A 1 153 ? -9.855 -8.848 21.475 1.00 83.75 153 GLN A N 1
ATOM 1211 C CA . GLN A 1 153 ? -9.118 -10.107 21.457 1.00 83.75 153 GLN A CA 1
ATOM 1212 C C . GLN A 1 153 ? -8.266 -10.222 20.187 1.00 83.75 153 GLN A C 1
ATOM 1214 O O . GLN A 1 153 ? -8.782 -10.037 19.080 1.00 83.75 153 GLN A O 1
ATOM 1219 N N . PRO A 1 154 ? -6.969 -10.561 20.317 1.00 89.69 154 PRO A N 1
ATOM 1220 C CA . PRO A 1 154 ? -6.142 -10.852 19.160 1.00 89.69 154 PRO A CA 1
ATOM 1221 C C . PRO A 1 154 ? -6.719 -12.016 18.352 1.00 89.69 154 PRO A C 1
ATOM 1223 O O . PRO A 1 154 ? -7.116 -13.044 18.903 1.00 89.69 154 PRO A O 1
ATOM 1226 N N . ARG A 1 155 ? -6.732 -11.866 17.030 1.00 93.88 155 ARG A N 1
ATOM 1227 C CA . ARG A 1 155 ? -7.149 -12.901 16.085 1.00 93.88 155 ARG A CA 1
ATOM 1228 C C . ARG A 1 155 ? -5.934 -13.599 15.507 1.00 93.88 155 ARG A C 1
ATOM 1230 O O . ARG A 1 155 ? -4.926 -12.958 15.227 1.00 93.88 155 ARG A O 1
ATOM 1237 N N . MET A 1 156 ? -6.058 -14.901 15.284 1.00 95.25 156 MET A N 1
ATOM 1238 C CA . MET A 1 156 ? -5.042 -15.676 14.583 1.00 95.25 156 MET A CA 1
ATOM 1239 C C . MET A 1 156 ? -5.325 -15.663 13.078 1.00 95.25 156 MET A C 1
ATOM 1241 O O . MET A 1 156 ? -6.399 -16.087 12.653 1.00 95.25 156 MET A O 1
ATOM 1245 N N . LEU A 1 157 ? -4.374 -15.185 12.277 1.00 95.38 157 LEU A N 1
ATOM 1246 C CA . LEU A 1 157 ? -4.414 -15.235 10.817 1.00 95.38 157 LEU A CA 1
ATOM 1247 C C . LEU A 1 157 ? -3.371 -16.243 10.331 1.00 95.38 157 LEU A C 1
ATOM 1249 O O . LEU A 1 157 ? -2.173 -16.021 10.490 1.00 95.38 157 LEU A O 1
ATOM 1253 N N . THR A 1 158 ? -3.822 -17.340 9.729 1.00 95.44 158 THR A N 1
ATOM 1254 C CA . THR A 1 158 ? -2.938 -18.416 9.261 1.00 95.44 158 THR A CA 1
ATOM 1255 C C . THR A 1 158 ? -2.785 -18.381 7.747 1.00 95.44 158 THR A C 1
ATOM 1257 O O . THR A 1 158 ? -3.772 -18.318 7.011 1.00 95.44 158 THR A O 1
ATOM 1260 N N . PHE A 1 159 ? -1.549 -18.507 7.277 1.00 93.94 159 PHE A N 1
ATOM 1261 C CA . PHE A 1 159 ? -1.184 -18.611 5.865 1.00 93.94 159 PHE A CA 1
ATOM 1262 C C . PHE A 1 159 ? -0.303 -19.829 5.630 1.00 93.94 159 PHE A C 1
ATOM 1264 O O . PHE A 1 159 ? 0.438 -20.233 6.522 1.00 93.94 159 PHE A O 1
ATOM 1271 N N . ARG A 1 160 ? -0.330 -20.392 4.421 1.00 92.38 160 ARG A N 1
ATOM 1272 C CA . ARG A 1 160 ? 0.651 -21.409 4.020 1.00 92.38 160 ARG A CA 1
ATOM 1273 C C . ARG A 1 160 ? 1.947 -20.737 3.567 1.00 92.38 160 ARG A C 1
ATOM 1275 O O . ARG A 1 160 ? 1.921 -19.694 2.912 1.00 92.38 160 ARG A O 1
ATOM 1282 N N . GLY A 1 161 ? 3.069 -21.360 3.898 1.00 87.44 161 GLY A N 1
ATOM 1283 C CA . GLY A 1 161 ? 4.410 -20.847 3.648 1.00 87.44 161 GLY A CA 1
ATOM 1284 C C . GLY A 1 161 ? 4.831 -19.735 4.610 1.00 87.44 161 GLY A C 1
ATOM 1285 O O . GLY A 1 161 ? 4.211 -19.494 5.652 1.00 87.44 161 GLY A O 1
ATOM 1286 N N . ARG A 1 162 ? 5.922 -19.053 4.254 1.00 88.25 162 ARG A N 1
ATOM 1287 C CA . ARG A 1 162 ? 6.508 -17.971 5.049 1.00 88.25 162 ARG A CA 1
ATOM 1288 C C . ARG A 1 162 ? 5.964 -16.612 4.607 1.00 88.25 162 ARG A C 1
ATOM 1290 O O . ARG A 1 162 ? 6.221 -16.184 3.485 1.00 88.25 162 ARG A O 1
ATOM 1297 N N . ALA A 1 163 ? 5.248 -15.924 5.494 1.00 87.31 163 ALA A N 1
ATOM 1298 C CA . ALA A 1 163 ? 4.807 -14.551 5.256 1.00 87.31 163 ALA A CA 1
ATOM 1299 C C . ALA A 1 163 ? 5.968 -13.565 5.502 1.00 87.31 163 ALA A C 1
ATOM 1301 O O . ALA A 1 163 ? 6.579 -13.641 6.571 1.00 87.31 163 ALA A O 1
ATOM 1302 N N . PRO A 1 164 ? 6.273 -12.635 4.576 1.00 89.19 164 PRO A N 1
ATOM 1303 C CA . PRO A 1 164 ? 7.271 -11.586 4.787 1.00 89.19 164 PRO A CA 1
ATOM 1304 C C . PRO A 1 164 ? 6.646 -10.421 5.571 1.00 89.19 164 PRO A C 1
ATOM 1306 O O . PRO A 1 164 ? 6.434 -9.335 5.036 1.00 89.19 164 PRO A O 1
ATOM 1309 N N . ILE A 1 165 ? 6.266 -10.698 6.817 1.00 90.81 165 ILE A N 1
ATOM 1310 C CA . ILE A 1 165 ? 5.631 -9.746 7.729 1.00 90.81 165 ILE A CA 1
ATOM 1311 C C . ILE A 1 165 ? 6.217 -9.918 9.131 1.00 90.81 165 ILE A C 1
ATOM 1313 O O . ILE A 1 165 ? 6.461 -11.046 9.564 1.00 90.81 165 ILE A O 1
ATOM 1317 N N . ASN A 1 166 ? 6.442 -8.811 9.832 1.00 92.00 166 ASN A N 1
ATOM 1318 C CA . ASN A 1 166 ? 7.048 -8.798 11.164 1.00 92.00 166 ASN A CA 1
ATOM 1319 C C . ASN A 1 166 ? 6.094 -8.263 12.241 1.00 92.00 166 ASN A C 1
ATOM 1321 O O . ASN A 1 166 ? 5.068 -7.639 11.965 1.00 92.00 166 ASN A O 1
ATOM 1325 N N . GLU A 1 167 ? 6.469 -8.479 13.502 1.00 93.75 167 GLU A N 1
ATOM 1326 C CA . GLU A 1 167 ? 5.797 -7.872 14.652 1.00 93.75 167 GLU A CA 1
ATOM 1327 C C . GLU A 1 167 ? 5.830 -6.335 14.573 1.00 93.75 167 GLU A C 1
ATOM 1329 O O . GLU A 1 167 ? 6.839 -5.718 14.222 1.00 93.75 167 GLU A O 1
ATOM 1334 N N . GLY A 1 168 ? 4.718 -5.700 14.934 1.00 90.31 168 GLY A N 1
ATOM 1335 C CA . GLY A 1 168 ? 4.528 -4.251 14.888 1.00 90.31 168 GLY A CA 1
ATOM 1336 C C . GLY A 1 168 ? 4.108 -3.697 13.524 1.00 90.31 168 GLY A C 1
ATOM 1337 O O . GLY A 1 168 ? 3.845 -2.496 13.422 1.00 90.31 168 GLY A O 1
ATOM 1338 N N . GLU A 1 169 ? 4.016 -4.531 12.487 1.00 92.31 169 GLU A N 1
ATOM 1339 C CA . GLU A 1 169 ? 3.533 -4.121 11.167 1.00 92.31 169 GLU A CA 1
ATOM 1340 C C . GLU A 1 169 ? 2.001 -4.098 11.109 1.00 92.31 169 GLU A C 1
ATOM 1342 O O . GLU A 1 169 ? 1.312 -4.823 11.833 1.00 92.31 169 GLU A O 1
ATOM 1347 N N . ALA A 1 170 ? 1.451 -3.226 10.261 1.00 93.81 170 ALA A N 1
ATOM 1348 C CA . ALA A 1 170 ? 0.007 -3.106 10.105 1.00 93.81 170 ALA A CA 1
ATOM 1349 C C . ALA A 1 170 ? -0.539 -4.085 9.062 1.00 93.81 170 ALA A C 1
ATOM 1351 O O . ALA A 1 170 ? 0.071 -4.317 8.017 1.00 93.81 170 ALA A O 1
ATOM 1352 N N . VAL A 1 171 ? -1.752 -4.571 9.310 1.00 94.88 171 VAL A N 1
ATOM 1353 C CA . VAL A 1 171 ? -2.527 -5.377 8.365 1.00 94.88 171 VAL A CA 1
ATOM 1354 C C . VAL A 1 171 ? -3.943 -4.832 8.220 1.00 94.88 171 VAL A C 1
ATOM 1356 O O . VAL A 1 171 ? -4.524 -4.291 9.163 1.00 94.88 171 VAL A O 1
ATOM 1359 N N . GLY A 1 172 ? -4.507 -4.989 7.028 1.00 93.75 172 GLY A N 1
ATOM 1360 C CA . GLY A 1 172 ? -5.933 -4.863 6.763 1.00 93.75 172 GLY A CA 1
ATOM 1361 C C . GLY A 1 172 ? -6.562 -6.243 6.591 1.00 93.75 172 GLY A C 1
ATOM 1362 O O . GLY A 1 172 ? -5.955 -7.099 5.958 1.00 93.75 172 GLY A O 1
ATOM 1363 N N . LEU A 1 173 ? -7.771 -6.455 7.101 1.00 93.31 173 LEU A N 1
ATOM 1364 C CA . LEU A 1 173 ? -8.563 -7.675 6.920 1.00 93.31 173 LEU A CA 1
ATOM 1365 C C . LEU A 1 173 ? -9.940 -7.331 6.343 1.00 93.31 173 LEU A C 1
ATOM 1367 O O . LEU A 1 173 ? -10.602 -6.429 6.851 1.00 93.31 173 LEU A O 1
ATOM 1371 N N . ARG A 1 174 ? -10.389 -8.066 5.324 1.00 92.19 174 ARG A N 1
ATOM 1372 C CA . ARG A 1 174 ? -11.754 -8.009 4.784 1.00 92.19 174 ARG A CA 1
ATOM 1373 C C . ARG A 1 174 ? -12.204 -9.411 4.391 1.00 92.19 174 ARG A C 1
ATOM 1375 O O . ARG A 1 174 ? -11.679 -9.980 3.437 1.00 92.19 174 ARG A O 1
ATOM 1382 N N . GLY A 1 175 ? -13.173 -9.970 5.115 1.00 90.50 175 GLY A N 1
ATOM 1383 C CA . GLY A 1 175 ? -13.510 -11.390 4.982 1.00 90.50 175 GLY A CA 1
ATOM 1384 C C . GLY A 1 175 ? -12.263 -12.252 5.203 1.00 90.50 175 GLY A C 1
ATOM 1385 O O . GLY A 1 175 ? -11.612 -12.124 6.237 1.00 90.50 175 GLY A O 1
ATOM 1386 N N . ASP A 1 176 ? -11.894 -13.050 4.200 1.00 92.62 176 ASP A N 1
ATOM 1387 C CA . ASP A 1 176 ? -10.672 -13.868 4.206 1.00 92.62 176 ASP A CA 1
ATOM 1388 C C . ASP A 1 176 ? -9.474 -13.190 3.515 1.00 92.62 176 ASP A C 1
ATOM 1390 O O . ASP A 1 176 ? -8.404 -13.792 3.400 1.00 92.62 176 ASP A O 1
ATOM 1394 N N . GLU A 1 177 ? -9.630 -11.966 3.005 1.00 92.62 177 GLU A N 1
ATOM 1395 C CA . GLU A 1 177 ? -8.549 -11.209 2.372 1.00 92.62 177 GLU A CA 1
ATOM 1396 C C . GLU A 1 177 ? -7.753 -10.423 3.413 1.00 92.62 177 GLU A C 1
ATOM 1398 O O . GLU A 1 177 ? -8.301 -9.622 4.170 1.00 92.62 177 GLU A O 1
ATOM 1403 N N . VAL A 1 178 ? -6.436 -10.600 3.405 1.00 93.88 178 VAL A N 1
ATOM 1404 C CA . VAL A 1 178 ? -5.496 -9.873 4.256 1.00 93.88 178 VAL A CA 1
ATOM 1405 C C . VAL A 1 178 ? -4.572 -9.046 3.386 1.00 93.88 178 VAL A C 1
ATOM 1407 O O . VAL A 1 178 ? -3.911 -9.579 2.498 1.00 93.88 178 VAL A O 1
ATOM 1410 N N . SER A 1 179 ? -4.497 -7.747 3.656 1.00 93.44 179 SER A N 1
ATOM 1411 C CA . SER A 1 179 ? -3.557 -6.840 3.015 1.00 93.44 179 SER A CA 1
ATOM 1412 C C . SER A 1 179 ? -2.469 -6.402 3.989 1.00 93.44 179 SER A C 1
ATOM 1414 O O . SER A 1 179 ? -2.766 -5.944 5.086 1.00 93.44 179 SER A O 1
ATOM 1416 N N . PHE A 1 180 ? -1.210 -6.522 3.590 1.00 93.75 180 PHE A N 1
ATOM 1417 C CA . PHE A 1 180 ? -0.038 -6.148 4.388 1.00 93.75 180 PHE A CA 1
ATOM 1418 C C . PHE A 1 180 ? 1.044 -5.566 3.475 1.00 93.75 180 PHE A C 1
ATOM 1420 O O . PHE A 1 180 ? 0.911 -5.635 2.254 1.00 93.75 180 PHE A O 1
ATOM 1427 N N . PHE A 1 181 ? 2.100 -4.979 4.031 1.00 91.44 181 PHE A N 1
ATOM 1428 C CA . PHE A 1 181 ? 3.200 -4.430 3.239 1.00 91.44 181 PHE A CA 1
ATOM 1429 C C . PHE A 1 181 ? 4.474 -5.237 3.467 1.00 91.44 181 PHE A C 1
ATOM 1431 O O . PHE A 1 181 ? 4.976 -5.302 4.580 1.00 91.44 181 PHE A O 1
ATOM 1438 N N . ASP A 1 182 ? 4.980 -5.851 2.403 1.00 90.25 182 ASP A N 1
ATOM 1439 C CA . ASP A 1 182 ? 6.213 -6.633 2.416 1.00 90.25 182 ASP A CA 1
ATOM 1440 C C . ASP A 1 182 ? 7.410 -5.675 2.413 1.00 90.25 182 ASP A C 1
ATOM 1442 O O . ASP A 1 182 ? 7.657 -4.988 1.416 1.00 90.25 182 ASP A O 1
ATOM 1446 N N . LEU A 1 183 ? 8.131 -5.597 3.535 1.00 86.06 183 LEU A N 1
ATOM 1447 C CA . LEU A 1 183 ? 9.273 -4.689 3.703 1.00 86.06 183 LEU A CA 1
ATOM 1448 C C . LEU A 1 183 ? 10.529 -5.112 2.950 1.00 86.06 183 LEU A C 1
ATOM 1450 O O . LEU A 1 183 ? 11.356 -4.256 2.616 1.00 86.06 183 LEU A O 1
ATOM 1454 N N . ASP A 1 184 ? 10.676 -6.399 2.662 1.00 82.69 184 ASP A N 1
ATOM 1455 C CA . ASP A 1 184 ? 11.817 -6.886 1.898 1.00 82.69 184 ASP A CA 1
ATOM 1456 C C . ASP A 1 184 ? 11.627 -6.552 0.416 1.00 82.69 184 ASP A C 1
ATOM 1458 O O . ASP A 1 184 ? 12.540 -6.034 -0.230 1.00 82.69 184 ASP A O 1
ATOM 1462 N N . ALA A 1 185 ? 10.415 -6.753 -0.111 1.00 79.75 185 ALA A N 1
ATOM 1463 C CA . ALA A 1 185 ? 10.066 -6.380 -1.481 1.00 79.75 185 ALA A CA 1
ATOM 1464 C C . ALA A 1 185 ? 9.721 -4.887 -1.648 1.00 79.75 185 ALA A C 1
ATOM 1466 O O . ALA A 1 185 ? 9.729 -4.388 -2.773 1.00 79.75 185 ALA A O 1
ATOM 1467 N N . MET A 1 186 ? 9.433 -4.169 -0.556 1.00 82.50 186 MET A N 1
ATOM 1468 C CA . MET A 1 186 ? 8.896 -2.800 -0.534 1.00 82.50 186 MET A CA 1
ATOM 1469 C C . MET A 1 186 ? 7.579 -2.657 -1.317 1.00 82.50 186 MET A C 1
ATOM 1471 O O . MET A 1 186 ? 7.377 -1.686 -2.063 1.00 82.50 186 MET A O 1
ATOM 1475 N N . GLU A 1 187 ? 6.659 -3.610 -1.131 1.00 83.06 187 GLU A N 1
ATOM 1476 C CA . GLU A 1 187 ? 5.415 -3.698 -1.902 1.00 83.06 187 GLU A CA 1
ATOM 1477 C C . GLU A 1 187 ? 4.175 -4.116 -1.103 1.00 83.06 187 GLU A C 1
ATOM 1479 O O . GLU A 1 187 ? 4.257 -4.968 -0.218 1.00 83.06 187 GLU A O 1
ATOM 1484 N N . PRO A 1 188 ? 2.989 -3.578 -1.454 1.00 87.69 188 PRO A N 1
ATOM 1485 C CA . PRO A 1 188 ? 1.743 -4.032 -0.865 1.00 87.69 188 PRO A CA 1
ATOM 1486 C C . PRO A 1 188 ? 1.390 -5.437 -1.348 1.00 87.69 188 PRO A C 1
ATOM 1488 O O . PRO A 1 188 ? 1.485 -5.762 -2.534 1.00 87.69 188 PRO A O 1
ATOM 1491 N N . ARG A 1 189 ? 0.928 -6.259 -0.414 1.00 87.69 189 ARG A N 1
ATOM 1492 C CA . ARG A 1 189 ? 0.474 -7.627 -0.628 1.00 87.69 189 ARG A CA 1
ATOM 1493 C C . ARG A 1 189 ? -0.998 -7.752 -0.288 1.00 87.69 189 ARG A C 1
ATOM 1495 O O . ARG A 1 189 ? -1.514 -7.056 0.586 1.00 87.69 189 ARG A O 1
ATOM 1502 N N . VAL A 1 190 ? -1.654 -8.670 -0.987 1.00 89.56 190 VAL A N 1
ATOM 1503 C CA . VAL A 1 190 ? -2.970 -9.193 -0.630 1.00 89.56 190 VAL A CA 1
ATOM 1504 C C . VAL A 1 190 ? -2.864 -10.711 -0.669 1.00 89.56 190 VAL A C 1
ATOM 1506 O O . VAL A 1 190 ? -2.374 -11.272 -1.649 1.00 89.56 190 VAL A O 1
ATOM 1509 N N . ALA A 1 191 ? -3.284 -11.365 0.403 1.00 90.50 191 ALA A N 1
ATOM 1510 C CA . ALA A 1 191 ? -3.299 -12.812 0.542 1.00 90.50 191 ALA A CA 1
ATOM 1511 C C . ALA A 1 191 ? -4.673 -13.267 1.034 1.00 90.50 191 ALA A C 1
ATOM 1513 O O . ALA A 1 191 ? -5.386 -12.511 1.686 1.00 90.50 191 ALA A O 1
ATOM 1514 N N . THR A 1 192 ? -5.045 -14.509 0.734 1.00 93.00 192 THR A N 1
ATOM 1515 C CA . THR A 1 192 ? -6.236 -15.133 1.322 1.00 93.00 192 THR A CA 1
ATOM 1516 C C . THR A 1 192 ? -5.810 -16.025 2.480 1.00 93.00 192 THR A C 1
ATOM 1518 O O . THR A 1 192 ? -4.839 -16.776 2.341 1.00 93.00 192 THR A O 1
ATOM 1521 N N . LEU A 1 193 ? -6.546 -15.988 3.588 1.00 93.25 193 LEU A N 1
ATOM 1522 C CA . LEU A 1 193 ? -6.331 -16.891 4.719 1.00 93.25 193 LEU A CA 1
ATOM 1523 C C . LEU A 1 193 ? -6.291 -18.360 4.265 1.00 93.25 193 LEU A C 1
ATOM 1525 O O . LEU A 1 193 ? -7.026 -18.790 3.373 1.00 93.25 193 LEU A O 1
ATOM 1529 N N . GLY A 1 194 ? -5.374 -19.130 4.850 1.00 90.62 194 GLY A N 1
ATOM 1530 C CA . GLY A 1 194 ? -5.155 -20.547 4.555 1.00 90.62 194 GLY A CA 1
ATOM 1531 C C . GLY A 1 194 ? -4.517 -20.855 3.194 1.00 90.62 194 GLY A C 1
ATOM 1532 O O . GLY A 1 194 ? -4.219 -22.022 2.925 1.00 90.62 194 GLY A O 1
ATOM 1533 N N . LYS A 1 195 ? -4.285 -19.853 2.336 1.00 90.38 195 LYS A N 1
ATOM 1534 C CA . LYS A 1 195 ? -3.588 -20.023 1.052 1.00 90.38 195 LYS A CA 1
ATOM 1535 C C . LYS A 1 195 ? -2.097 -19.729 1.174 1.00 90.38 195 LYS A C 1
ATOM 1537 O O . LYS A 1 195 ? -1.636 -19.162 2.162 1.00 90.38 195 LYS A O 1
ATOM 1542 N N . GLU A 1 196 ? -1.349 -20.168 0.168 1.00 86.31 196 GLU A N 1
ATOM 1543 C CA . GLU A 1 196 ? 0.088 -19.925 0.066 1.00 86.31 196 GLU A CA 1
ATOM 1544 C C . GLU A 1 196 ? 0.365 -18.451 -0.224 1.00 86.31 196 GLU A C 1
ATOM 1546 O O . GLU A 1 196 ? -0.212 -17.870 -1.149 1.00 86.31 196 GLU A O 1
ATOM 1551 N N . ILE A 1 197 ? 1.238 -17.841 0.580 1.00 81.12 197 ILE A N 1
ATOM 1552 C CA . ILE A 1 197 ? 1.750 -16.506 0.287 1.00 81.12 197 ILE A CA 1
ATOM 1553 C C . ILE A 1 197 ? 2.853 -16.647 -0.750 1.00 81.12 197 ILE A C 1
ATOM 1555 O O . ILE A 1 197 ? 3.902 -17.234 -0.497 1.00 81.12 197 ILE A O 1
ATOM 1559 N N . MET A 1 198 ? 2.628 -16.043 -1.911 1.00 71.12 198 MET A N 1
ATOM 1560 C CA . MET A 1 198 ? 3.645 -15.934 -2.947 1.00 71.12 198 MET A CA 1
ATOM 1561 C C . MET A 1 198 ? 4.796 -15.052 -2.450 1.00 71.12 198 MET A C 1
ATOM 1563 O O . MET A 1 198 ? 4.701 -13.816 -2.464 1.00 71.12 198 MET A O 1
ATOM 1567 N N . ILE A 1 199 ? 5.891 -15.687 -2.032 1.00 68.44 199 ILE A N 1
ATOM 1568 C CA . ILE A 1 199 ? 7.150 -15.000 -1.745 1.00 68.44 199 ILE A CA 1
ATOM 1569 C C . ILE A 1 199 ? 7.654 -14.435 -3.072 1.00 68.44 199 ILE A C 1
ATOM 1571 O O . ILE A 1 199 ? 7.899 -15.177 -4.022 1.00 68.44 199 ILE A O 1
ATOM 1575 N N . ILE A 1 200 ? 7.785 -13.111 -3.144 1.00 63.53 200 ILE A N 1
ATOM 1576 C CA . ILE A 1 200 ? 8.520 -12.499 -4.252 1.00 63.53 200 ILE A CA 1
ATOM 1577 C C . ILE A 1 200 ? 9.912 -12.293 -3.705 1.00 63.53 200 ILE A C 1
ATOM 1579 O O . ILE A 1 200 ? 10.042 -11.731 -2.615 1.00 63.53 200 ILE A O 1
ATOM 1583 N N . PRO A 1 201 ? 10.947 -12.706 -4.428 1.00 61.28 201 PRO A N 1
ATOM 1584 C CA . PRO A 1 201 ? 12.284 -12.348 -4.023 1.00 61.28 201 PRO A CA 1
ATOM 1585 C C . PRO A 1 201 ? 12.434 -10.815 -4.034 1.00 61.28 201 PRO A C 1
ATOM 1587 O O . PRO A 1 201 ? 11.858 -10.150 -4.906 1.00 61.28 201 PRO A O 1
ATOM 1590 N N . PRO A 1 202 ? 13.196 -10.240 -3.091 1.00 57.34 202 PRO A N 1
ATOM 1591 C CA . PRO A 1 202 ? 13.427 -8.804 -3.049 1.00 57.34 202 PRO A CA 1
ATOM 1592 C C . PRO A 1 202 ? 13.937 -8.323 -4.410 1.00 57.34 202 PRO A C 1
ATOM 1594 O O . PRO A 1 202 ? 14.889 -8.868 -4.972 1.00 57.34 202 PRO A O 1
ATOM 1597 N N . GLN A 1 203 ? 13.273 -7.311 -4.968 1.00 54.88 203 GLN A N 1
ATOM 1598 C CA . GLN A 1 203 ? 13.746 -6.675 -6.192 1.00 54.88 203 GLN A CA 1
ATOM 1599 C C . GLN A 1 203 ? 15.092 -6.004 -5.872 1.00 54.88 203 GLN A C 1
ATOM 1601 O O . GLN A 1 203 ? 15.187 -5.310 -4.856 1.00 54.88 203 GLN A O 1
ATOM 1606 N N . PRO A 1 204 ? 16.139 -6.178 -6.698 1.00 54.12 204 PRO A N 1
ATOM 1607 C CA . PRO A 1 204 ? 17.415 -5.526 -6.441 1.00 54.12 204 PRO A CA 1
ATOM 1608 C C . PRO A 1 204 ? 17.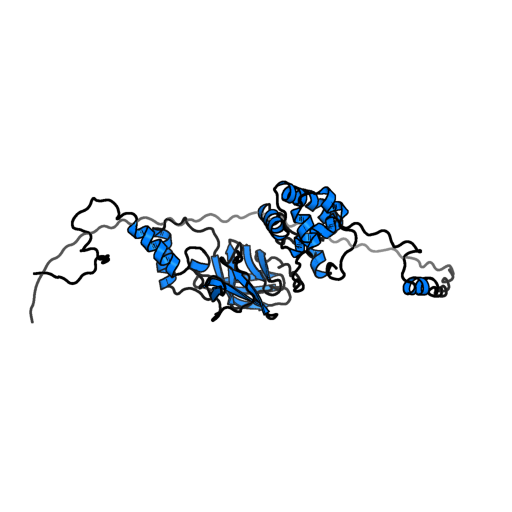199 -4.013 -6.369 1.00 54.12 204 PRO A C 1
ATOM 1610 O O . PRO A 1 204 ? 16.543 -3.435 -7.241 1.00 54.12 204 PRO A O 1
ATOM 1613 N N . ALA A 1 205 ? 17.741 -3.383 -5.323 1.00 45.50 205 ALA A N 1
ATOM 1614 C CA . ALA A 1 205 ? 17.676 -1.941 -5.132 1.00 45.50 205 ALA A CA 1
ATOM 1615 C C . ALA A 1 205 ? 18.320 -1.249 -6.340 1.00 45.50 205 ALA A C 1
ATOM 1617 O O . ALA A 1 205 ? 19.539 -1.170 -6.471 1.00 45.50 205 ALA A O 1
ATOM 1618 N N . GLY A 1 206 ? 17.487 -0.787 -7.263 1.00 47.25 206 GLY A N 1
ATOM 1619 C CA . GLY A 1 206 ? 17.926 -0.143 -8.482 1.00 47.25 206 GLY A CA 1
ATOM 1620 C C . GLY A 1 206 ? 16.937 0.943 -8.831 1.00 47.25 206 GLY A C 1
ATOM 1621 O O . GLY A 1 206 ? 15.789 0.651 -9.159 1.00 47.25 206 GLY A O 1
ATOM 1622 N N . ASN A 1 207 ? 17.396 2.193 -8.784 1.00 48.00 207 ASN A N 1
ATOM 1623 C CA . ASN A 1 207 ? 16.735 3.285 -9.482 1.00 48.00 207 ASN A CA 1
ATOM 1624 C C . ASN A 1 207 ? 16.723 2.928 -10.970 1.00 48.00 207 ASN A C 1
ATOM 1626 O O . ASN A 1 207 ? 17.668 3.230 -11.696 1.00 48.00 207 ASN A O 1
ATOM 1630 N N . LEU A 1 208 ? 15.661 2.270 -11.429 1.00 53.09 208 LEU A N 1
ATOM 1631 C CA . LEU A 1 208 ? 15.364 2.158 -12.848 1.00 53.09 208 LEU A CA 1
ATOM 1632 C C . LEU A 1 208 ? 14.799 3.493 -13.308 1.00 53.09 208 LEU A C 1
ATOM 1634 O O . LEU A 1 208 ? 13.621 3.628 -13.618 1.00 53.09 208 LEU A O 1
ATOM 1638 N N . SER A 1 209 ? 15.660 4.506 -13.316 1.00 52.31 209 SER A N 1
ATOM 1639 C CA . SER A 1 209 ? 15.382 5.676 -14.121 1.00 52.31 209 SER A CA 1
ATOM 1640 C C . SER A 1 209 ? 15.676 5.264 -15.560 1.00 52.31 209 SER A C 1
ATOM 1642 O O . SER A 1 209 ? 16.820 4.875 -15.829 1.00 52.31 209 SER A O 1
ATOM 1644 N N . PRO A 1 210 ? 14.691 5.294 -16.478 1.00 53.88 210 PRO A N 1
ATOM 1645 C CA . PRO A 1 210 ? 14.999 5.151 -17.889 1.00 53.88 210 PRO A CA 1
ATOM 1646 C C . PRO A 1 210 ? 16.092 6.164 -18.218 1.00 53.88 210 PRO A C 1
ATOM 1648 O O . PRO A 1 210 ? 16.015 7.329 -17.808 1.00 53.88 210 PRO A O 1
ATOM 1651 N N . VAL A 1 211 ? 17.142 5.722 -18.908 1.00 57.50 211 VAL A N 1
ATOM 1652 C CA . VAL A 1 211 ? 18.232 6.631 -19.281 1.00 57.50 211 VAL A CA 1
ATOM 1653 C C . VAL A 1 211 ? 17.647 7.817 -20.064 1.00 57.50 211 VAL A C 1
ATOM 1655 O O . VAL A 1 211 ? 16.595 7.670 -20.691 1.00 57.50 211 VAL A O 1
ATOM 1658 N N . PRO A 1 212 ? 18.258 9.018 -20.035 1.00 56.66 212 PRO A N 1
ATOM 1659 C CA . PRO A 1 212 ? 17.620 10.244 -20.528 1.00 56.66 212 PRO A CA 1
ATOM 1660 C C . PRO A 1 212 ? 16.989 10.143 -21.927 1.00 56.66 212 PRO A C 1
ATOM 1662 O O . PRO A 1 212 ? 15.960 10.773 -22.182 1.00 56.66 212 PRO A O 1
ATOM 1665 N N . TRP A 1 213 ? 17.558 9.313 -22.807 1.00 55.06 213 TRP A N 1
ATOM 1666 C CA . TRP A 1 213 ? 17.015 9.035 -24.135 1.00 55.06 213 TRP A CA 1
ATOM 1667 C C . TRP A 1 213 ? 15.795 8.088 -24.125 1.00 55.06 213 TRP A C 1
ATOM 1669 O O . TRP A 1 213 ? 14.837 8.363 -24.842 1.00 55.06 213 TRP A O 1
ATOM 1679 N N . GLU A 1 214 ? 15.748 7.055 -23.271 1.00 59.53 214 GLU A N 1
ATOM 1680 C CA . GLU A 1 214 ? 14.560 6.200 -23.061 1.00 59.53 214 GLU A CA 1
ATOM 1681 C C . GLU A 1 214 ? 13.385 7.036 -22.520 1.00 59.53 214 GLU A C 1
ATOM 1683 O O . GLU A 1 214 ? 12.255 6.937 -23.001 1.00 59.53 214 GLU A O 1
ATOM 1688 N N . ALA A 1 215 ? 13.662 7.938 -21.572 1.00 61.06 215 ALA A N 1
ATOM 1689 C CA . ALA A 1 215 ? 12.666 8.866 -21.040 1.00 61.06 215 ALA A CA 1
ATOM 1690 C C . ALA A 1 215 ? 12.189 9.879 -22.099 1.00 61.06 215 ALA A C 1
ATOM 1692 O O . ALA A 1 215 ? 11.018 10.258 -22.121 1.00 61.06 215 ALA A O 1
ATOM 1693 N N . ALA A 1 216 ? 13.084 10.344 -22.978 1.00 56.94 216 ALA A N 1
ATOM 1694 C CA . ALA A 1 216 ? 12.735 11.250 -24.070 1.00 56.94 216 ALA A CA 1
ATOM 1695 C C . ALA A 1 216 ? 11.864 10.569 -25.134 1.00 56.94 216 ALA A C 1
ATOM 1697 O O . ALA A 1 216 ? 10.940 11.202 -25.636 1.00 56.94 216 ALA A O 1
ATOM 1698 N N . LEU A 1 217 ? 12.110 9.294 -25.437 1.00 59.84 217 LEU A N 1
ATOM 1699 C CA . LEU A 1 217 ? 11.303 8.517 -26.381 1.00 59.84 217 LEU A CA 1
ATOM 1700 C C . LEU A 1 217 ? 9.887 8.278 -25.862 1.00 59.84 217 LEU A C 1
ATOM 1702 O O . LEU A 1 217 ? 8.930 8.566 -26.577 1.00 59.84 217 LEU A O 1
ATOM 1706 N N . LEU A 1 218 ? 9.746 7.867 -24.597 1.00 62.69 218 LEU A N 1
ATOM 1707 C CA . LEU A 1 218 ? 8.434 7.746 -23.954 1.00 62.69 218 LEU A CA 1
ATOM 1708 C C . LEU A 1 218 ? 7.634 9.059 -24.030 1.00 62.69 218 LEU A C 1
ATOM 1710 O O . LEU A 1 218 ? 6.423 9.028 -24.217 1.00 62.69 218 LEU A O 1
ATOM 1714 N N . ARG A 1 219 ? 8.305 10.218 -23.957 1.00 62.84 219 ARG A N 1
ATOM 1715 C CA . ARG A 1 219 ? 7.672 11.544 -24.071 1.00 62.84 219 ARG A CA 1
ATOM 1716 C C . ARG A 1 219 ? 7.312 11.965 -25.500 1.00 62.84 219 ARG A C 1
ATOM 1718 O O . ARG A 1 219 ? 6.393 12.760 -25.653 1.00 62.84 219 ARG A O 1
ATOM 1725 N N . ARG A 1 220 ? 8.010 11.471 -26.532 1.00 61.81 220 ARG A N 1
ATOM 1726 C CA . ARG A 1 220 ? 7.779 11.865 -27.940 1.00 61.81 220 ARG A CA 1
ATOM 1727 C C . ARG A 1 220 ? 6.459 11.337 -28.506 1.00 61.81 220 ARG A C 1
ATOM 1729 O O . ARG A 1 220 ? 5.950 11.916 -29.455 1.00 61.81 220 ARG A O 1
ATOM 1736 N N . GLY A 1 221 ? 5.891 10.286 -27.912 1.00 57.16 221 GLY A N 1
ATOM 1737 C CA . GLY A 1 221 ? 4.525 9.830 -28.188 1.00 57.16 221 GLY A CA 1
ATOM 1738 C C . GLY A 1 221 ? 4.317 9.078 -29.504 1.00 57.16 221 GLY A C 1
ATOM 1739 O O . GLY A 1 221 ? 3.211 8.593 -29.730 1.00 57.16 221 GLY A O 1
ATOM 1740 N N . ASP A 1 222 ? 5.359 8.925 -30.317 1.00 67.88 222 ASP A N 1
ATOM 1741 C CA . ASP A 1 222 ? 5.337 8.079 -31.505 1.00 67.88 222 ASP A CA 1
ATOM 1742 C C . ASP A 1 222 ? 5.621 6.622 -31.118 1.00 67.88 222 ASP A C 1
ATOM 1744 O O . ASP A 1 222 ? 6.721 6.277 -30.678 1.00 67.88 222 ASP A O 1
ATOM 1748 N N . TRP A 1 223 ? 4.588 5.791 -31.249 1.00 64.44 223 TRP A N 1
ATOM 1749 C CA . TRP A 1 223 ? 4.647 4.366 -30.951 1.00 64.44 223 TRP A CA 1
ATOM 1750 C C . TRP A 1 223 ? 5.617 3.640 -31.883 1.00 64.44 223 TRP A C 1
ATOM 1752 O O . TRP A 1 223 ? 6.400 2.828 -31.406 1.00 64.44 223 TRP A O 1
ATOM 1762 N N . ASP A 1 224 ? 5.637 3.963 -33.175 1.00 67.00 224 ASP A N 1
ATOM 1763 C CA . ASP A 1 224 ? 6.440 3.227 -34.154 1.00 67.00 224 ASP A CA 1
ATOM 1764 C C . ASP A 1 224 ? 7.931 3.576 -34.027 1.00 67.00 224 ASP A C 1
ATOM 1766 O O . ASP A 1 224 ? 8.774 2.680 -33.977 1.00 67.00 224 ASP A O 1
ATOM 1770 N N . SER A 1 225 ? 8.270 4.851 -33.801 1.00 63.00 225 SER A N 1
ATOM 1771 C CA . SER A 1 225 ? 9.646 5.248 -33.445 1.00 63.00 225 SER A CA 1
ATOM 1772 C C . SER A 1 225 ? 10.120 4.635 -32.121 1.00 63.00 225 SER A C 1
ATOM 1774 O O . SER A 1 225 ? 11.303 4.317 -31.959 1.00 63.00 225 SER A O 1
ATOM 1776 N N . PHE A 1 226 ? 9.213 4.459 -31.153 1.00 59.69 226 PHE A N 1
ATOM 1777 C CA . PHE A 1 226 ? 9.517 3.760 -29.904 1.00 59.69 226 PHE A CA 1
ATOM 1778 C C . PHE A 1 226 ? 9.866 2.279 -30.153 1.00 59.69 226 PHE A C 1
ATOM 1780 O O . PHE A 1 226 ? 10.771 1.762 -29.498 1.00 59.69 226 PHE A O 1
ATOM 1787 N N . LEU A 1 227 ? 9.230 1.624 -31.136 1.00 59.41 227 LEU A N 1
ATOM 1788 C CA . LEU A 1 227 ? 9.518 0.235 -31.526 1.00 59.41 227 LEU A CA 1
ATOM 1789 C C . LEU A 1 227 ? 10.900 0.051 -32.182 1.00 59.41 227 LEU A C 1
ATOM 1791 O O . LEU A 1 227 ? 11.496 -1.016 -32.045 1.00 59.41 227 LEU A O 1
ATOM 1795 N N . GLU A 1 228 ? 11.423 1.052 -32.895 1.00 57.12 228 GLU A N 1
ATOM 1796 C CA . GLU A 1 228 ? 12.674 0.923 -33.666 1.00 57.12 228 GLU A CA 1
ATOM 1797 C C . GLU A 1 228 ? 13.957 1.155 -32.847 1.00 57.12 228 GLU A C 1
ATOM 1799 O O . GLU A 1 228 ? 15.013 0.603 -33.171 1.00 57.12 228 GLU A O 1
ATOM 1804 N N . CYS A 1 229 ? 13.880 1.946 -31.773 1.00 52.06 229 CYS A N 1
ATOM 1805 C CA . CYS A 1 229 ? 15.040 2.471 -31.037 1.00 52.06 229 CYS A CA 1
ATOM 1806 C C . CYS A 1 229 ? 15.671 1.514 -30.005 1.00 52.06 229 CYS A C 1
ATOM 1808 O O . CYS A 1 229 ? 16.658 1.866 -29.356 1.00 52.06 229 CYS A O 1
ATOM 1810 N N . TRP A 1 230 ? 15.134 0.313 -29.812 1.00 54.97 230 TRP A N 1
ATOM 1811 C CA . TRP A 1 230 ? 15.666 -0.657 -28.852 1.00 54.97 230 TRP A CA 1
ATOM 1812 C C . TRP A 1 230 ? 16.532 -1.714 -29.529 1.00 54.97 230 TRP A C 1
ATOM 1814 O O . TRP A 1 230 ? 16.078 -2.817 -29.823 1.00 54.97 230 TRP A O 1
ATOM 1824 N N . GLN A 1 231 ? 17.795 -1.356 -29.770 1.00 52.22 231 GLN A N 1
ATOM 1825 C CA . GLN A 1 231 ? 18.741 -2.218 -30.485 1.00 52.22 231 GLN A CA 1
ATOM 1826 C C . GLN A 1 231 ? 19.884 -2.781 -29.625 1.00 52.22 231 GLN A C 1
ATOM 1828 O O . GLN A 1 231 ? 20.465 -3.771 -30.049 1.00 52.22 231 GLN A O 1
ATOM 1833 N N . GLU A 1 232 ? 20.146 -2.285 -28.405 1.00 47.84 232 GLU A N 1
ATOM 1834 C CA . GLU A 1 232 ? 21.053 -2.941 -27.436 1.00 47.84 232 GLU A CA 1
ATOM 1835 C C . GLU A 1 232 ? 20.695 -2.603 -25.968 1.00 47.84 232 GLU A C 1
ATOM 1837 O O . GLU A 1 232 ? 20.354 -1.454 -25.667 1.00 47.84 232 GLU A O 1
ATOM 1842 N N . PRO A 1 233 ? 20.756 -3.563 -25.021 1.00 45.16 233 PRO A N 1
ATOM 1843 C CA . PRO A 1 233 ? 20.570 -3.281 -23.601 1.00 45.16 233 PRO A CA 1
ATOM 1844 C C . PRO A 1 233 ? 21.886 -2.833 -22.932 1.00 45.16 233 PRO A C 1
ATOM 1846 O O . PRO A 1 233 ? 22.913 -3.486 -23.117 1.00 45.16 233 PRO A O 1
ATOM 1849 N N . PRO A 1 234 ? 21.885 -1.799 -22.066 1.00 43.84 234 PRO A N 1
ATOM 1850 C CA . PRO A 1 234 ? 22.998 -1.594 -21.142 1.00 43.84 234 PRO A CA 1
ATOM 1851 C C . PRO A 1 234 ? 23.164 -2.807 -20.202 1.00 43.84 234 PRO A C 1
ATOM 1853 O O . PRO A 1 234 ? 22.214 -3.531 -19.909 1.00 43.84 234 PRO A O 1
ATOM 1856 N N . ILE A 1 235 ? 24.368 -3.040 -19.682 1.00 43.62 235 ILE A N 1
ATOM 1857 C CA . ILE A 1 235 ? 24.697 -4.217 -18.845 1.00 43.62 235 ILE A CA 1
ATOM 1858 C C . ILE A 1 235 ? 23.815 -4.317 -17.576 1.00 43.62 235 ILE A C 1
ATOM 1860 O O . ILE A 1 235 ? 23.542 -5.412 -17.094 1.00 43.62 235 ILE A O 1
ATOM 1864 N N . ALA A 1 236 ? 23.274 -3.196 -17.083 1.00 44.00 236 ALA A N 1
ATOM 1865 C CA . ALA A 1 236 ? 22.372 -3.132 -15.925 1.00 44.00 236 ALA A CA 1
ATOM 1866 C C . ALA A 1 236 ? 20.934 -3.659 -16.176 1.00 44.00 236 ALA A C 1
ATOM 1868 O O . ALA A 1 236 ? 20.095 -3.603 -15.278 1.00 44.00 236 ALA A O 1
ATOM 1869 N N . THR A 1 237 ? 20.635 -4.154 -17.383 1.00 53.88 237 THR A N 1
ATOM 1870 C CA . THR A 1 237 ? 19.268 -4.459 -17.863 1.00 53.88 237 THR A CA 1
ATOM 1871 C C . THR A 1 237 ? 18.910 -5.950 -17.836 1.00 53.88 237 THR A C 1
ATOM 1873 O O . THR A 1 237 ? 17.863 -6.336 -18.356 1.00 53.88 237 THR A O 1
ATOM 1876 N N . GLN A 1 238 ? 19.766 -6.816 -17.284 1.00 63.72 238 GLN A N 1
ATOM 1877 C CA . GLN A 1 238 ? 19.448 -8.242 -17.195 1.00 63.72 238 GLN A CA 1
ATOM 1878 C C . GLN A 1 238 ? 18.316 -8.476 -16.188 1.00 63.72 238 GLN A C 1
ATOM 1880 O O . GLN A 1 238 ? 18.430 -8.131 -15.010 1.00 63.72 238 GLN A O 1
ATOM 1885 N N . MET A 1 239 ? 17.222 -9.058 -16.688 1.00 70.31 239 MET A N 1
ATOM 1886 C CA . MET A 1 239 ? 16.126 -9.584 -15.879 1.00 70.31 239 MET A CA 1
ATOM 1887 C C . MET A 1 239 ? 16.687 -10.679 -14.976 1.00 70.31 239 MET A C 1
ATOM 1889 O O . MET A 1 239 ? 17.211 -11.675 -15.478 1.00 70.31 239 MET A O 1
ATOM 1893 N N . GLN A 1 240 ? 16.612 -10.478 -13.664 1.00 71.69 240 GLN A N 1
ATOM 1894 C CA . GLN A 1 240 ? 17.107 -11.470 -12.712 1.00 71.69 240 GLN A CA 1
ATOM 1895 C C . GLN A 1 240 ? 16.167 -12.682 -12.677 1.00 71.69 240 GLN A C 1
ATOM 1897 O O . GLN A 1 240 ? 14.988 -12.571 -13.036 1.00 71.69 240 GLN A O 1
ATOM 1902 N N . ALA A 1 241 ? 16.671 -13.839 -12.240 1.00 65.62 241 ALA A N 1
ATOM 1903 C CA . ALA A 1 241 ? 15.890 -15.080 -12.170 1.00 65.62 241 ALA A CA 1
ATOM 1904 C C . ALA A 1 241 ? 14.619 -14.901 -11.322 1.00 65.62 241 ALA A C 1
ATOM 1906 O O . ALA A 1 241 ? 13.543 -15.395 -11.657 1.00 65.62 241 ALA A O 1
ATOM 1907 N N . GLU A 1 242 ? 14.737 -14.096 -10.275 1.00 67.25 242 GLU A N 1
ATOM 1908 C CA . GLU A 1 242 ? 13.688 -13.692 -9.352 1.00 67.25 242 GLU A CA 1
ATOM 1909 C C . GLU A 1 242 ? 12.555 -12.917 -10.029 1.00 67.25 242 GLU A C 1
ATOM 1911 O O . GLU A 1 242 ? 11.406 -12.943 -9.593 1.00 67.25 242 GLU A O 1
ATOM 1916 N N . GLU A 1 243 ? 12.861 -12.210 -11.111 1.00 78.62 243 GLU A N 1
ATOM 1917 C CA . GLU A 1 243 ? 11.923 -11.325 -11.792 1.00 78.62 243 GLU A CA 1
ATOM 1918 C C . GLU A 1 243 ? 11.146 -12.039 -12.884 1.00 78.62 243 GLU A C 1
ATOM 1920 O O . GLU A 1 243 ? 10.072 -11.571 -13.270 1.00 78.62 243 GLU A O 1
ATOM 1925 N N . VAL A 1 244 ? 11.653 -13.188 -13.337 1.00 79.50 244 VAL A N 1
ATOM 1926 C CA . VAL A 1 244 ? 11.015 -14.041 -14.343 1.00 79.50 244 VAL A CA 1
ATOM 1927 C C . VAL A 1 244 ? 9.623 -14.469 -13.882 1.00 79.50 244 VAL A C 1
ATOM 1929 O O . VAL A 1 244 ? 8.707 -14.521 -14.701 1.00 79.50 244 VAL A O 1
ATOM 1932 N N . CYS A 1 245 ? 9.413 -14.674 -12.575 1.00 78.00 245 CYS A N 1
ATOM 1933 C CA . CYS A 1 245 ? 8.101 -15.036 -12.025 1.00 78.00 245 CYS A CA 1
ATOM 1934 C C . CYS A 1 245 ? 7.006 -13.985 -12.302 1.00 78.00 245 CYS A C 1
ATOM 1936 O O . CYS A 1 245 ? 5.824 -14.321 -12.342 1.00 78.00 245 CYS A O 1
ATOM 1938 N N . ASN A 1 246 ? 7.369 -12.722 -12.565 1.00 84.88 246 ASN A N 1
ATOM 1939 C CA . ASN A 1 246 ? 6.405 -11.684 -12.947 1.00 84.88 246 ASN A CA 1
ATOM 1940 C C . ASN A 1 246 ? 5.844 -11.885 -14.363 1.00 84.88 246 ASN A C 1
ATOM 1942 O O . ASN A 1 246 ? 4.814 -11.303 -14.701 1.00 84.88 246 ASN A O 1
ATOM 1946 N N . TYR A 1 247 ? 6.499 -12.693 -15.194 1.00 89.25 247 TYR A N 1
ATOM 1947 C CA . TYR A 1 247 ? 6.153 -12.881 -16.606 1.00 89.25 247 TYR A CA 1
ATOM 1948 C C . TYR A 1 247 ? 5.987 -14.351 -16.985 1.00 89.25 247 TYR A C 1
ATOM 1950 O O . TYR A 1 247 ? 5.664 -14.651 -18.127 1.00 89.25 247 TYR A O 1
ATOM 1958 N N . HIS A 1 248 ? 6.210 -15.265 -16.046 1.00 83.88 248 HIS A N 1
ATOM 1959 C CA . HIS A 1 248 ? 6.165 -16.698 -16.271 1.00 83.88 248 HIS A CA 1
ATOM 1960 C C . HIS A 1 248 ? 5.286 -17.370 -15.218 1.00 83.88 248 HIS A C 1
ATOM 1962 O O . HIS A 1 248 ? 5.477 -17.163 -14.021 1.00 83.88 248 HIS A O 1
ATOM 1968 N N . VAL A 1 249 ? 4.362 -18.215 -15.668 1.00 83.00 249 VAL A N 1
ATOM 1969 C CA . VAL A 1 249 ? 3.602 -19.150 -14.825 1.00 83.00 249 VAL A CA 1
ATOM 1970 C C . VAL A 1 249 ? 3.516 -20.504 -15.524 1.00 83.00 249 VAL A C 1
ATOM 1972 O O . VAL A 1 249 ? 3.660 -20.556 -16.747 1.00 83.00 249 VAL A O 1
ATOM 1975 N N . PRO A 1 250 ? 3.258 -21.609 -14.801 1.00 80.69 250 PRO A N 1
ATOM 1976 C CA . PRO A 1 250 ? 3.032 -22.905 -15.432 1.00 80.69 250 PRO A CA 1
ATOM 1977 C C . PRO A 1 250 ? 1.997 -22.803 -16.566 1.00 80.69 250 PRO A C 1
ATOM 1979 O O . PRO A 1 250 ? 0.864 -22.382 -16.349 1.00 80.69 250 PRO A O 1
ATOM 1982 N N . GLY A 1 251 ? 2.405 -23.149 -17.791 1.00 81.69 251 GLY A N 1
ATOM 1983 C CA . GLY A 1 251 ? 1.564 -23.052 -18.992 1.00 81.69 251 GLY A CA 1
ATOM 1984 C C . GLY A 1 251 ? 1.610 -21.712 -19.743 1.00 81.69 251 GLY A C 1
ATOM 1985 O O . GLY A 1 251 ? 0.947 -21.582 -20.770 1.00 81.69 251 GLY A O 1
ATOM 1986 N N . MET A 1 252 ? 2.395 -20.729 -19.289 1.00 86.81 252 MET A N 1
ATOM 1987 C CA . MET A 1 252 ? 2.606 -19.456 -19.985 1.00 86.81 252 MET A CA 1
ATOM 1988 C C . MET A 1 252 ? 4.052 -18.985 -19.833 1.00 86.81 252 MET A C 1
ATOM 1990 O O . MET A 1 252 ? 4.466 -18.533 -18.764 1.00 86.81 252 MET A O 1
ATOM 1994 N N . ASP A 1 253 ? 4.816 -19.067 -20.923 1.00 86.38 253 ASP A N 1
ATOM 1995 C CA . ASP A 1 253 ? 6.168 -18.519 -20.957 1.00 86.38 253 ASP A CA 1
ATOM 1996 C C . ASP A 1 253 ? 6.186 -16.981 -21.050 1.00 86.38 253 ASP A C 1
ATOM 1998 O O . ASP A 1 253 ? 5.162 -16.329 -21.269 1.00 86.38 253 ASP A O 1
ATOM 2002 N N . VAL A 1 254 ? 7.379 -16.402 -20.894 1.00 80.69 254 VAL A N 1
ATOM 2003 C CA . VAL A 1 254 ? 7.595 -14.947 -20.901 1.00 80.69 254 VAL A CA 1
ATOM 2004 C C . VAL A 1 254 ? 7.138 -14.305 -22.217 1.00 80.69 254 VAL A C 1
ATOM 2006 O O . VAL A 1 254 ? 6.561 -13.218 -22.208 1.00 80.69 254 VAL A O 1
ATOM 2009 N N . SER A 1 255 ? 7.341 -14.978 -23.354 1.00 78.88 255 SER A N 1
ATOM 2010 C CA . SER A 1 255 ? 6.943 -14.461 -24.669 1.00 78.88 255 SER A CA 1
ATOM 2011 C C . SER A 1 255 ? 5.423 -14.467 -24.833 1.00 78.88 255 SER A C 1
ATOM 2013 O O . SER A 1 255 ? 4.835 -13.476 -25.275 1.00 78.88 255 SER A O 1
ATOM 2015 N N . ALA A 1 256 ? 4.774 -15.563 -24.440 1.00 82.56 256 ALA A N 1
ATOM 2016 C CA . ALA A 1 256 ? 3.327 -15.707 -24.437 1.00 82.56 256 ALA A CA 1
ATOM 2017 C C . ALA A 1 256 ? 2.669 -14.685 -23.499 1.00 82.56 256 ALA A C 1
ATOM 2019 O O . ALA A 1 256 ? 1.686 -14.046 -23.881 1.00 82.56 256 ALA A O 1
ATOM 2020 N N . PHE A 1 257 ? 3.247 -14.464 -22.315 1.00 89.44 257 PHE A N 1
ATOM 2021 C CA . PHE A 1 257 ? 2.803 -13.426 -21.390 1.00 89.44 257 PHE A CA 1
ATOM 2022 C C . PHE A 1 257 ? 2.931 -12.027 -22.002 1.00 89.44 257 PHE A C 1
ATOM 2024 O O . PHE A 1 257 ? 1.984 -11.243 -21.934 1.00 89.44 257 PHE A O 1
ATOM 2031 N N . GLY A 1 258 ? 4.064 -11.724 -22.646 1.00 88.81 258 GLY A N 1
ATOM 2032 C CA . GLY A 1 258 ? 4.254 -10.477 -23.385 1.00 88.81 258 GLY A CA 1
ATOM 2033 C C . GLY A 1 258 ? 3.137 -10.262 -24.406 1.00 88.81 258 GLY A C 1
ATOM 2034 O O . GLY A 1 258 ? 2.394 -9.288 -24.316 1.00 88.81 258 GLY A O 1
ATOM 2035 N N . LYS A 1 259 ? 2.922 -11.219 -25.317 1.00 87.62 259 LYS A N 1
ATOM 2036 C CA . LYS A 1 259 ? 1.845 -11.145 -26.325 1.00 87.62 259 LYS A CA 1
ATOM 2037 C C . LYS A 1 259 ? 0.467 -10.911 -25.703 1.00 87.62 259 LYS A C 1
ATOM 2039 O O . LYS A 1 259 ? -0.305 -10.116 -26.233 1.00 87.62 259 LYS A O 1
ATOM 2044 N N . ARG A 1 260 ? 0.175 -11.556 -24.568 1.00 94.06 260 ARG A N 1
ATOM 2045 C CA . ARG A 1 260 ? -1.070 -11.355 -23.811 1.00 94.06 260 ARG A CA 1
ATOM 2046 C C . ARG A 1 260 ? -1.212 -9.926 -23.282 1.00 94.06 260 ARG A C 1
ATOM 2048 O O . ARG A 1 260 ? -2.317 -9.400 -23.269 1.00 94.06 260 ARG A O 1
ATOM 2055 N N . MET A 1 261 ? -0.118 -9.312 -22.840 1.00 94.94 261 MET A N 1
ATOM 2056 C CA . MET A 1 261 ? -0.109 -7.965 -22.261 1.00 94.94 261 MET A CA 1
ATOM 2057 C C . MET A 1 261 ? -0.070 -6.839 -23.299 1.00 94.94 261 MET A C 1
ATOM 2059 O O . MET A 1 261 ? -0.411 -5.703 -22.966 1.00 94.94 261 MET A O 1
ATOM 2063 N N . LEU A 1 262 ? 0.321 -7.126 -24.544 1.00 91.88 262 LEU A N 1
ATOM 2064 C CA . LEU A 1 262 ? 0.459 -6.125 -25.604 1.00 91.88 262 LEU A CA 1
ATOM 2065 C C . LEU A 1 262 ? -0.802 -5.254 -25.804 1.00 91.88 262 LEU A C 1
ATOM 2067 O O . LEU A 1 262 ? -0.640 -4.034 -25.881 1.00 91.88 262 LEU A O 1
ATOM 2071 N N . PRO A 1 263 ? -2.040 -5.795 -25.831 1.00 94.94 263 PRO A N 1
ATOM 2072 C CA . PRO A 1 263 ? -3.244 -4.971 -25.947 1.00 94.94 263 PRO A CA 1
ATOM 2073 C C . PRO A 1 263 ? -3.407 -3.976 -24.791 1.00 94.94 263 PRO A C 1
ATOM 2075 O O . PRO A 1 263 ? -3.730 -2.819 -25.037 1.00 94.94 263 PRO A O 1
ATOM 2078 N N . SER A 1 264 ? -3.130 -4.384 -23.546 1.00 95.38 264 SER A N 1
ATOM 2079 C CA . SER A 1 264 ? -3.232 -3.504 -22.372 1.00 95.38 264 SER A CA 1
ATOM 2080 C C . SER A 1 264 ? -2.180 -2.397 -22.389 1.00 95.38 264 SER A C 1
ATOM 2082 O O . SER A 1 264 ? -2.480 -1.256 -22.047 1.00 95.38 264 SER A O 1
ATOM 2084 N N . VAL A 1 265 ? -0.951 -2.714 -22.810 1.00 93.00 265 VAL A N 1
ATOM 2085 C CA . VAL A 1 265 ? 0.118 -1.713 -22.958 1.00 93.00 265 VAL A CA 1
ATOM 2086 C C . VAL A 1 265 ? -0.221 -0.722 -24.070 1.00 93.00 265 VAL A C 1
ATOM 2088 O O . VAL A 1 265 ? -0.052 0.482 -23.882 1.00 93.00 265 VAL A O 1
ATOM 2091 N N . ARG A 1 266 ? -0.756 -1.203 -25.199 1.00 91.25 266 ARG A N 1
ATOM 2092 C CA . ARG A 1 266 ? -1.207 -0.340 -26.295 1.00 91.25 266 ARG A CA 1
ATOM 2093 C C . ARG A 1 266 ? -2.367 0.553 -25.864 1.00 91.25 266 ARG A C 1
ATOM 2095 O O . ARG A 1 266 ? -2.299 1.752 -26.078 1.00 91.25 266 ARG A O 1
ATOM 2102 N N . ALA A 1 267 ? -3.360 0.015 -25.159 1.00 93.88 267 ALA A N 1
ATOM 2103 C CA . ALA A 1 267 ? -4.464 0.806 -24.620 1.00 93.88 267 ALA A CA 1
ATOM 2104 C C . ALA A 1 267 ? -3.980 1.883 -23.630 1.00 93.88 267 ALA A C 1
ATOM 2106 O O . ALA A 1 267 ? -4.428 3.027 -23.701 1.00 93.88 267 ALA A O 1
ATOM 2107 N N . ALA A 1 268 ? -3.019 1.556 -22.754 1.00 92.25 268 ALA A N 1
ATOM 2108 C CA . ALA A 1 268 ? -2.376 2.533 -21.872 1.00 92.25 268 ALA A CA 1
ATOM 2109 C C . ALA A 1 268 ? -1.702 3.653 -22.679 1.00 92.25 268 ALA A C 1
ATOM 2111 O O . ALA A 1 268 ? -1.804 4.836 -22.338 1.00 92.25 268 ALA A O 1
ATOM 2112 N N . TRP A 1 269 ? -1.028 3.284 -23.769 1.00 89.62 269 TRP A N 1
ATOM 2113 C CA . TRP A 1 269 ? -0.424 4.245 -24.675 1.00 89.62 269 TRP A CA 1
ATOM 2114 C C . TRP A 1 269 ? -1.479 5.105 -25.377 1.00 89.62 269 TRP A C 1
ATOM 2116 O O . TRP A 1 269 ? -1.375 6.327 -25.364 1.00 89.62 269 TRP A O 1
ATOM 2126 N N . ASP A 1 270 ? -2.534 4.534 -25.932 1.00 89.31 270 ASP A N 1
ATOM 2127 C CA . ASP A 1 270 ? -3.536 5.299 -26.680 1.00 89.31 270 ASP A CA 1
ATOM 2128 C C . ASP A 1 270 ? -4.226 6.364 -25.804 1.00 89.31 270 ASP A C 1
ATOM 2130 O O . ASP A 1 270 ? -4.508 7.463 -26.277 1.00 89.31 270 ASP A O 1
ATOM 2134 N N . VAL A 1 271 ? -4.369 6.119 -24.494 1.00 92.75 271 VAL A N 1
ATOM 2135 C CA . VAL A 1 271 ? -4.908 7.102 -23.528 1.00 92.75 271 VAL A CA 1
ATOM 2136 C C . VAL A 1 271 ? -3.858 8.047 -22.917 1.00 92.75 271 VAL A C 1
ATOM 2138 O O . VAL A 1 271 ? -4.116 8.710 -21.913 1.00 92.75 271 VAL A O 1
ATOM 2141 N N . GLY A 1 272 ? -2.655 8.116 -23.489 1.00 88.12 272 GLY A N 1
ATOM 2142 C CA . GLY A 1 272 ? -1.643 9.109 -23.112 1.00 88.12 272 GLY A CA 1
ATOM 2143 C C . GLY A 1 272 ? -0.747 8.739 -21.923 1.00 88.12 272 GLY A C 1
ATOM 2144 O O . GLY A 1 272 ? -0.046 9.607 -21.402 1.00 88.12 272 GLY A O 1
ATOM 2145 N N . ARG A 1 273 ? -0.701 7.474 -21.478 1.00 90.00 273 ARG A N 1
ATOM 2146 C CA . ARG A 1 273 ? 0.245 7.046 -20.427 1.00 90.00 273 ARG A CA 1
ATOM 2147 C C . ARG A 1 273 ? 1.655 6.944 -21.015 1.00 90.00 273 ARG A C 1
ATOM 2149 O O . ARG A 1 273 ? 1.973 6.015 -21.752 1.00 90.00 273 ARG A O 1
ATOM 2156 N N . ARG A 1 274 ? 2.482 7.959 -20.747 1.00 83.38 274 ARG A N 1
ATOM 2157 C CA . ARG A 1 274 ? 3.815 8.182 -21.355 1.00 83.38 274 ARG A CA 1
ATOM 2158 C C . ARG A 1 274 ? 4.970 8.097 -20.350 1.00 83.38 274 ARG A C 1
ATOM 2160 O O . ARG A 1 274 ? 6.076 8.540 -20.625 1.00 83.38 274 ARG A O 1
ATOM 2167 N N . SER A 1 275 ? 4.735 7.561 -19.159 1.00 84.12 275 SER A N 1
ATOM 2168 C CA . SER A 1 275 ? 5.785 7.272 -18.172 1.00 84.12 275 SER A CA 1
ATOM 2169 C C . SER A 1 275 ? 5.587 5.883 -17.575 1.00 84.12 275 SER A C 1
ATOM 2171 O O . SER A 1 275 ? 4.449 5.414 -17.506 1.00 84.12 275 SER A O 1
ATOM 2173 N N . LEU A 1 276 ? 6.671 5.249 -17.107 1.00 84.69 276 LEU A N 1
ATOM 2174 C CA . LEU A 1 276 ? 6.609 3.942 -16.434 1.00 84.69 276 LEU A CA 1
ATOM 2175 C C . LEU A 1 276 ? 5.597 3.965 -15.281 1.00 84.69 276 LEU A C 1
ATOM 2177 O O . LEU A 1 276 ? 4.757 3.076 -15.186 1.00 84.69 276 LEU A O 1
ATOM 2181 N N . SER A 1 277 ? 5.628 5.031 -14.476 1.00 80.44 277 SER A N 1
ATOM 2182 C CA . SER A 1 277 ? 4.706 5.255 -13.359 1.00 80.44 277 SER A CA 1
ATOM 2183 C C . SER A 1 277 ? 3.249 5.325 -13.818 1.00 80.44 277 SER A C 1
ATOM 2185 O O . SER A 1 277 ? 2.401 4.582 -13.331 1.00 80.44 277 SER A O 1
ATOM 2187 N N . SER A 1 278 ? 2.959 6.160 -14.824 1.00 85.50 278 SER A N 1
ATOM 2188 C CA . SER A 1 278 ? 1.594 6.336 -15.340 1.00 85.50 278 SER A CA 1
ATOM 2189 C C . SER A 1 278 ? 1.040 5.065 -15.993 1.00 85.50 278 SER A C 1
ATOM 2191 O O . SER A 1 278 ? -0.160 4.807 -15.948 1.00 85.50 278 SER A O 1
ATOM 2193 N N . MET A 1 279 ? 1.911 4.260 -16.603 1.00 91.94 279 MET A N 1
ATOM 2194 C CA . MET A 1 279 ? 1.539 2.997 -17.227 1.00 91.94 279 MET A CA 1
ATOM 2195 C C . MET A 1 279 ? 1.319 1.911 -16.172 1.00 91.94 279 MET A C 1
ATOM 2197 O O . MET A 1 279 ? 0.352 1.163 -16.273 1.00 91.94 279 MET A O 1
ATOM 2201 N N . ALA A 1 280 ? 2.149 1.869 -15.125 1.00 88.94 280 ALA A N 1
ATOM 2202 C CA . ALA A 1 280 ? 1.946 0.991 -13.977 1.00 88.94 280 ALA A CA 1
ATOM 2203 C C . ALA A 1 280 ? 0.605 1.285 -13.288 1.00 88.94 280 ALA A C 1
ATOM 2205 O O . ALA A 1 280 ? -0.180 0.368 -13.054 1.00 88.94 280 ALA A O 1
ATOM 2206 N N . GLU A 1 281 ? 0.306 2.564 -13.041 1.00 83.62 281 GLU A N 1
ATOM 2207 C CA . GLU A 1 281 ? -0.983 3.018 -12.514 1.00 83.62 281 GLU A CA 1
ATOM 2208 C C . GLU A 1 281 ? -2.147 2.536 -13.392 1.00 83.62 281 GLU A C 1
ATOM 2210 O O . GLU A 1 281 ? -3.074 1.900 -12.893 1.00 83.62 281 GLU A O 1
ATOM 2215 N N . TYR A 1 282 ? -2.077 2.762 -14.708 1.00 93.25 282 TYR A N 1
ATOM 2216 C CA . TYR A 1 282 ? -3.122 2.337 -15.641 1.00 93.25 282 TYR A CA 1
ATOM 2217 C C . TYR A 1 282 ? -3.346 0.822 -15.632 1.00 93.25 282 TYR A C 1
ATOM 2219 O O . TYR A 1 282 ? -4.486 0.360 -15.556 1.00 93.25 282 TYR A O 1
ATOM 2227 N N . LEU A 1 283 ? -2.271 0.032 -15.682 1.00 94.44 283 LEU A N 1
ATOM 2228 C CA . LEU A 1 283 ? -2.373 -1.424 -15.635 1.00 94.44 283 LEU A CA 1
ATOM 2229 C C . LEU A 1 283 ? -2.997 -1.889 -14.312 1.00 94.44 283 LEU A C 1
ATOM 2231 O O . LEU A 1 283 ? -3.843 -2.779 -14.310 1.00 94.44 283 LEU A O 1
ATOM 2235 N N . ASN A 1 284 ? -2.651 -1.249 -13.194 1.00 90.06 284 ASN A N 1
ATOM 2236 C CA . ASN A 1 284 ? -3.232 -1.578 -11.895 1.00 90.06 284 ASN A CA 1
ATOM 2237 C C . ASN A 1 284 ? -4.727 -1.255 -11.816 1.00 90.06 284 ASN A C 1
ATOM 2239 O O . ASN A 1 284 ? -5.494 -2.111 -11.364 1.00 90.06 284 ASN A O 1
ATOM 2243 N N . VAL A 1 285 ? -5.128 -0.067 -12.288 1.00 86.44 285 VAL A N 1
ATOM 2244 C CA . VAL A 1 285 ? -6.522 0.415 -12.305 1.00 86.44 285 VAL A CA 1
ATOM 2245 C C . VAL A 1 285 ? -7.401 -0.435 -13.220 1.00 86.44 285 VAL A C 1
ATOM 2247 O O . VAL A 1 285 ? -8.535 -0.742 -12.871 1.00 86.44 285 VAL A O 1
ATOM 2250 N N . THR A 1 286 ? -6.872 -0.885 -14.357 1.00 92.31 286 THR A N 1
ATOM 2251 C CA . THR A 1 286 ? -7.588 -1.780 -15.286 1.00 92.31 286 THR A CA 1
ATOM 2252 C C . THR A 1 286 ? -7.627 -3.240 -14.823 1.00 92.31 286 THR A C 1
ATOM 2254 O O . THR A 1 286 ? -8.091 -4.109 -15.556 1.00 92.31 286 THR A O 1
ATOM 2257 N N . GLY A 1 287 ? -7.132 -3.537 -13.616 1.00 90.88 287 GLY A N 1
ATOM 2258 C CA . GLY A 1 287 ? -7.119 -4.891 -13.061 1.00 90.88 287 GLY A CA 1
ATOM 2259 C C . GLY A 1 287 ? -6.064 -5.812 -13.679 1.00 90.88 287 GLY A C 1
ATOM 2260 O O . GLY A 1 287 ? -6.021 -6.993 -13.342 1.00 90.88 287 GLY A O 1
ATOM 2261 N N . SER A 1 288 ? -5.179 -5.298 -14.538 1.00 94.12 288 SER A N 1
ATOM 2262 C CA . SER A 1 288 ? -4.066 -6.082 -15.072 1.00 94.12 288 SER A CA 1
ATOM 2263 C C . SER A 1 288 ? -3.082 -6.421 -13.950 1.00 94.12 288 SER A C 1
ATOM 2265 O O . SER A 1 288 ? -2.782 -5.596 -13.082 1.00 94.12 288 SER A O 1
ATOM 2267 N N . ARG A 1 289 ? -2.550 -7.644 -13.965 1.00 93.00 289 ARG A N 1
ATOM 2268 C CA . ARG A 1 289 ? -1.587 -8.148 -12.975 1.00 93.00 289 ARG A CA 1
ATOM 2269 C C . ARG A 1 289 ? -0.427 -8.859 -13.662 1.00 93.00 289 ARG A C 1
ATOM 2271 O O . ARG A 1 289 ? -0.545 -9.273 -14.817 1.00 93.00 289 ARG A O 1
ATOM 2278 N N . THR A 1 290 ? 0.692 -8.982 -12.956 1.00 92.56 290 THR A N 1
ATOM 2279 C CA . THR A 1 290 ? 1.807 -9.835 -13.389 1.00 92.56 290 THR A CA 1
ATOM 2280 C C . THR A 1 290 ? 1.379 -11.304 -13.446 1.00 92.56 290 THR A C 1
ATOM 2282 O O . THR A 1 290 ? 0.293 -11.672 -12.996 1.00 92.56 290 THR A O 1
ATOM 2285 N N . ALA A 1 291 ? 2.230 -12.171 -13.995 1.00 86.88 291 ALA A N 1
ATOM 2286 C CA . ALA A 1 291 ? 1.961 -13.604 -14.066 1.00 86.88 291 ALA A CA 1
ATOM 2287 C C . ALA A 1 291 ? 1.734 -14.199 -12.663 1.00 86.88 291 ALA A C 1
ATOM 2289 O O . ALA A 1 291 ? 0.789 -14.953 -12.463 1.00 86.88 291 ALA A O 1
ATOM 2290 N N . CYS A 1 292 ? 2.511 -13.756 -11.674 1.00 81.56 292 CYS A N 1
ATOM 2291 C CA . CYS A 1 292 ? 2.360 -14.113 -10.263 1.00 81.56 292 CYS A CA 1
ATOM 2292 C C . CYS A 1 292 ? 1.309 -13.286 -9.485 1.00 81.56 292 CYS A C 1
ATOM 2294 O O . CYS A 1 292 ? 1.279 -13.341 -8.259 1.00 81.56 292 CYS A O 1
ATOM 2296 N N . GLY A 1 293 ? 0.436 -12.531 -10.165 1.00 82.12 293 GLY A N 1
ATOM 2297 C CA . GLY A 1 293 ? -0.716 -11.859 -9.543 1.00 82.12 293 GLY A CA 1
ATOM 2298 C C . GLY A 1 293 ? -0.424 -10.508 -8.884 1.00 82.12 293 GLY A C 1
ATOM 2299 O O . GLY A 1 293 ? -1.281 -9.956 -8.197 1.00 82.12 293 GLY A O 1
ATOM 2300 N N . LEU A 1 294 ? 0.757 -9.941 -9.103 1.00 82.50 294 LEU A N 1
ATOM 2301 C CA . LEU A 1 294 ? 1.186 -8.707 -8.453 1.00 82.50 294 LEU A CA 1
ATOM 2302 C C . LEU A 1 294 ? 0.748 -7.463 -9.204 1.00 82.50 294 LEU A C 1
ATOM 2304 O O . LEU A 1 294 ? 0.474 -7.485 -10.408 1.00 82.50 294 LEU A O 1
ATOM 2308 N N . VAL A 1 295 ? 0.751 -6.355 -8.471 1.00 86.44 295 VAL A N 1
ATOM 2309 C CA . VAL A 1 295 ? 0.594 -5.019 -9.036 1.00 86.44 295 VAL A CA 1
ATOM 2310 C C . VAL A 1 295 ? 1.821 -4.622 -9.854 1.00 86.44 295 VAL A C 1
ATOM 2312 O O . VAL A 1 295 ? 2.959 -5.003 -9.575 1.00 86.44 295 VAL A O 1
ATOM 2315 N N . TRP A 1 296 ? 1.593 -3.821 -10.881 1.00 89.88 296 TRP A N 1
ATOM 2316 C CA . TRP A 1 296 ? 2.626 -3.223 -11.703 1.00 89.88 296 TRP A CA 1
ATOM 2317 C C . TRP A 1 296 ? 3.348 -2.116 -10.937 1.00 89.88 296 TRP A C 1
ATOM 2319 O O . TRP A 1 296 ? 2.721 -1.276 -10.293 1.00 89.88 296 TRP A O 1
ATOM 2329 N N . ASN A 1 297 ? 4.673 -2.112 -11.042 1.00 85.50 297 ASN A N 1
ATOM 2330 C CA . ASN A 1 297 ? 5.550 -1.028 -10.612 1.00 85.50 297 ASN A CA 1
ATOM 2331 C C . ASN A 1 297 ? 6.398 -0.579 -11.825 1.00 85.50 297 ASN A C 1
ATOM 2333 O O . ASN A 1 297 ? 6.337 -1.195 -12.893 1.00 85.50 297 ASN A O 1
ATOM 2337 N N . GLU A 1 298 ? 7.201 0.475 -11.679 1.00 83.44 298 GLU A N 1
ATOM 2338 C CA . GLU A 1 298 ? 8.011 1.007 -12.786 1.00 83.44 298 GLU A CA 1
ATOM 2339 C C . GLU A 1 298 ? 8.998 -0.024 -13.349 1.00 83.44 298 GLU A C 1
ATOM 2341 O O . GLU A 1 298 ? 9.142 -0.137 -14.566 1.00 83.44 298 GLU A O 1
ATOM 2346 N N . ARG A 1 299 ? 9.608 -0.837 -12.476 1.00 85.00 299 ARG A N 1
ATOM 2347 C CA . ARG A 1 299 ? 10.537 -1.915 -12.841 1.00 85.00 299 ARG A CA 1
ATOM 2348 C C . ARG A 1 299 ? 9.870 -2.995 -13.681 1.00 85.00 299 ARG A C 1
ATOM 2350 O O . ARG A 1 299 ? 10.410 -3.420 -14.700 1.00 85.00 299 ARG A O 1
ATOM 2357 N N . ARG A 1 300 ? 8.666 -3.403 -13.292 1.00 89.06 300 ARG A N 1
ATOM 2358 C CA . ARG A 1 300 ? 7.892 -4.421 -13.994 1.00 89.06 300 ARG A CA 1
ATOM 2359 C C . ARG A 1 300 ? 7.409 -3.930 -15.341 1.00 89.06 300 ARG A C 1
ATOM 2361 O O . ARG A 1 300 ? 7.495 -4.654 -16.322 1.00 89.06 300 ARG A O 1
ATOM 2368 N N . VAL A 1 301 ? 6.935 -2.688 -15.403 1.00 90.38 301 VAL A N 1
ATOM 2369 C CA . VAL A 1 301 ? 6.567 -2.071 -16.680 1.00 90.38 301 VAL A CA 1
ATOM 2370 C C . VAL A 1 301 ? 7.790 -1.985 -17.582 1.00 90.38 301 VAL A C 1
ATOM 2372 O O . VAL A 1 301 ? 7.712 -2.392 -18.732 1.00 90.38 301 VAL A O 1
ATOM 2375 N N . TYR A 1 302 ? 8.931 -1.536 -17.065 1.00 86.06 302 TYR A N 1
ATOM 2376 C CA . TYR A 1 302 ? 10.170 -1.461 -17.832 1.00 86.06 302 TYR A CA 1
ATOM 2377 C C . TYR A 1 302 ? 10.559 -2.815 -18.444 1.00 86.06 302 TYR A C 1
ATOM 2379 O O . TYR A 1 302 ? 10.782 -2.918 -19.650 1.00 86.06 302 TYR A O 1
ATOM 2387 N N . LEU A 1 303 ? 10.573 -3.870 -17.629 1.00 86.19 303 LEU A N 1
ATOM 2388 C CA . LEU A 1 303 ? 10.878 -5.229 -18.069 1.00 86.19 303 LEU A CA 1
ATOM 2389 C C . LEU A 1 303 ? 9.808 -5.806 -19.011 1.00 86.19 303 LEU A C 1
ATOM 2391 O O . LEU A 1 303 ? 10.164 -6.468 -19.981 1.00 86.19 303 LEU A O 1
ATOM 2395 N N . LEU A 1 304 ? 8.518 -5.530 -18.786 1.00 90.06 304 LEU A N 1
ATOM 2396 C CA . LEU A 1 304 ? 7.443 -5.904 -19.711 1.00 90.06 304 LEU A CA 1
ATOM 2397 C C . LEU A 1 304 ? 7.643 -5.254 -21.074 1.00 90.06 304 LEU A C 1
ATOM 2399 O O . LEU A 1 304 ? 7.540 -5.934 -22.091 1.00 90.06 304 LEU A O 1
ATOM 2403 N N . LEU A 1 305 ? 7.937 -3.953 -21.099 1.00 86.56 305 LEU A N 1
ATOM 2404 C CA . LEU A 1 305 ? 8.251 -3.263 -22.339 1.00 86.56 305 LEU A CA 1
ATOM 2405 C C . LEU A 1 305 ? 9.425 -3.992 -23.007 1.00 86.56 305 LEU A C 1
ATOM 2407 O O . LEU A 1 305 ? 9.284 -4.366 -24.168 1.00 86.56 305 LEU A O 1
ATOM 2411 N N . LYS A 1 306 ? 10.510 -4.316 -22.273 1.00 79.44 306 LYS A N 1
ATOM 2412 C CA . LYS A 1 306 ? 11.666 -5.097 -22.786 1.00 79.44 306 LYS A CA 1
ATOM 2413 C C . LYS A 1 306 ? 11.236 -6.429 -23.389 1.00 79.44 306 LYS A C 1
ATOM 2415 O O . LYS A 1 306 ? 11.642 -6.728 -24.501 1.00 79.44 306 LYS A O 1
ATOM 2420 N N . ILE A 1 307 ? 10.367 -7.188 -22.732 1.00 81.38 307 ILE A N 1
ATOM 2421 C CA . ILE A 1 307 ? 9.833 -8.447 -23.274 1.00 81.38 307 ILE A CA 1
ATOM 2422 C C . ILE A 1 307 ? 9.080 -8.225 -24.590 1.00 81.38 307 ILE A C 1
ATOM 2424 O O . ILE A 1 307 ? 9.224 -9.013 -25.522 1.00 81.38 307 ILE A O 1
ATOM 2428 N N . LEU A 1 308 ? 8.262 -7.175 -24.661 1.00 82.12 308 LEU A N 1
ATOM 2429 C CA . LEU A 1 308 ? 7.425 -6.878 -25.821 1.00 82.12 308 LEU A CA 1
ATOM 2430 C C . LEU A 1 308 ? 8.228 -6.428 -27.042 1.00 82.12 308 LEU A C 1
ATOM 2432 O O . LEU A 1 308 ? 7.842 -6.734 -28.170 1.00 82.12 308 LEU A O 1
ATOM 2436 N N . PHE A 1 309 ? 9.310 -5.684 -26.817 1.00 72.44 309 PHE A N 1
ATOM 2437 C CA . PHE A 1 309 ? 9.960 -4.903 -27.871 1.00 72.44 309 PHE A CA 1
ATOM 2438 C C . PHE A 1 309 ? 11.451 -5.197 -28.040 1.00 72.44 309 PHE A C 1
ATOM 2440 O O . PHE A 1 309 ? 12.097 -4.601 -28.898 1.00 72.44 309 PHE A O 1
ATOM 2447 N N . TYR A 1 310 ? 12.019 -6.129 -27.272 1.00 65.31 310 TYR A N 1
ATOM 2448 C CA . TYR A 1 310 ? 13.371 -6.607 -27.527 1.00 65.31 310 TYR A CA 1
ATOM 2449 C C . TYR A 1 310 ? 13.414 -7.390 -28.842 1.00 65.31 310 TYR A C 1
ATOM 2451 O O . TYR A 1 310 ? 12.871 -8.491 -28.955 1.00 65.31 310 TYR A O 1
ATOM 2459 N N . ARG A 1 311 ? 14.115 -6.835 -29.833 1.00 53.41 311 ARG A N 1
ATOM 2460 C CA . ARG A 1 311 ? 14.654 -7.615 -30.946 1.00 53.41 311 ARG A CA 1
ATOM 2461 C C . ARG A 1 311 ? 16.069 -8.042 -30.560 1.00 53.41 311 ARG A C 1
ATOM 2463 O O . ARG A 1 311 ? 16.889 -7.160 -30.312 1.00 53.41 311 ARG A O 1
ATOM 2470 N N . PRO A 1 312 ? 16.387 -9.347 -30.504 1.00 48.06 312 PRO A N 1
ATOM 2471 C CA . PRO A 1 312 ? 17.779 -9.751 -30.406 1.00 48.06 312 PRO A CA 1
ATOM 2472 C C . PRO A 1 312 ? 18.517 -9.168 -31.608 1.00 48.06 312 PRO A C 1
ATOM 2474 O O . PRO A 1 312 ? 18.105 -9.385 -32.751 1.00 48.06 312 PRO A O 1
ATOM 2477 N N . SER A 1 313 ? 19.574 -8.398 -31.355 1.00 40.09 313 SER A N 1
ATOM 2478 C CA . SER A 1 313 ? 20.469 -7.945 -32.413 1.00 40.09 313 SER A CA 1
ATOM 2479 C C . SER A 1 313 ? 20.937 -9.190 -33.180 1.00 40.09 313 SER A C 1
ATOM 2481 O O . SER A 1 313 ? 21.251 -10.207 -32.544 1.00 40.09 313 SER A O 1
ATOM 2483 N N . PRO A 1 314 ? 20.961 -9.177 -34.526 1.00 41.94 314 PRO A N 1
ATOM 2484 C CA . PRO A 1 314 ? 21.616 -10.253 -35.253 1.00 41.94 314 PRO A CA 1
ATOM 2485 C C . PRO A 1 314 ? 23.057 -10.361 -34.732 1.00 41.94 314 PRO A C 1
ATOM 2487 O O . PRO A 1 314 ? 23.667 -9.330 -34.432 1.00 41.94 314 PRO A O 1
ATOM 2490 N N . PRO A 1 315 ? 23.599 -11.581 -34.565 1.00 40.12 315 PRO A N 1
ATOM 2491 C CA . PRO A 1 315 ? 24.954 -11.740 -34.059 1.00 40.12 315 PRO A CA 1
ATOM 2492 C C . PRO A 1 315 ? 25.906 -10.895 -34.917 1.00 40.12 315 PRO A C 1
ATOM 2494 O O . PRO A 1 315 ? 25.743 -10.883 -36.144 1.00 40.12 315 PRO A O 1
ATOM 2497 N N . PRO A 1 316 ? 26.873 -10.182 -34.306 1.00 39.91 316 PRO A N 1
ATOM 2498 C CA . PRO A 1 316 ? 27.764 -9.298 -35.041 1.00 39.91 316 PRO A CA 1
ATOM 2499 C C . PRO A 1 316 ? 28.405 -10.080 -36.178 1.00 39.91 316 PRO A C 1
ATOM 2501 O O . PRO A 1 316 ? 28.875 -11.212 -35.983 1.00 39.91 316 PRO A O 1
ATOM 2504 N N . SER A 1 317 ? 28.402 -9.488 -37.375 1.00 53.72 317 SER A N 1
ATOM 2505 C CA . SER A 1 317 ? 29.034 -10.111 -38.528 1.00 53.72 317 SER A CA 1
ATOM 2506 C C . SER A 1 317 ? 30.480 -10.454 -38.158 1.00 53.72 317 SER A C 1
ATOM 2508 O O . SER A 1 317 ? 31.131 -9.732 -37.396 1.00 53.72 317 SER A O 1
ATOM 2510 N N . ALA A 1 318 ? 31.032 -11.542 -38.702 1.00 51.22 318 ALA A N 1
ATOM 2511 C CA . ALA A 1 318 ? 32.412 -11.953 -38.418 1.00 51.22 318 ALA A CA 1
ATOM 2512 C C . ALA A 1 318 ? 33.457 -10.849 -38.710 1.00 51.22 318 ALA A C 1
ATOM 2514 O O . ALA A 1 318 ? 34.634 -11.016 -38.386 1.00 51.22 318 ALA A O 1
ATOM 2515 N N . LYS A 1 319 ? 33.050 -9.736 -39.340 1.00 48.53 319 LYS A N 1
ATOM 2516 C CA . LYS A 1 319 ? 33.845 -8.547 -39.647 1.00 48.53 319 LYS A CA 1
ATOM 2517 C C . LYS A 1 319 ? 33.909 -7.498 -38.530 1.00 48.53 319 LYS A C 1
ATOM 2519 O O . LYS A 1 319 ? 34.897 -6.775 -38.500 1.00 48.53 319 LYS A O 1
ATOM 2524 N N . GLU A 1 320 ? 32.962 -7.480 -37.594 1.00 43.41 320 GLU A N 1
ATOM 2525 C CA . GLU A 1 320 ? 32.839 -6.442 -36.549 1.00 43.41 320 GLU A CA 1
ATOM 2526 C C . GLU A 1 320 ? 33.191 -6.931 -35.136 1.00 43.41 320 GLU A C 1
ATOM 2528 O O . GLU A 1 320 ? 33.163 -6.163 -34.178 1.00 43.41 320 GLU A O 1
ATOM 2533 N N . GLN A 1 321 ? 33.564 -8.203 -34.978 1.00 45.84 321 GLN A N 1
ATOM 2534 C CA . GLN A 1 321 ? 34.012 -8.718 -33.684 1.00 45.84 321 GLN A CA 1
ATOM 2535 C C . GLN A 1 321 ? 35.358 -8.088 -33.265 1.00 45.84 321 GLN A C 1
ATOM 2537 O O . GLN A 1 321 ? 36.278 -8.024 -34.093 1.00 45.84 321 GLN A O 1
ATOM 2542 N N . PRO A 1 322 ? 35.527 -7.697 -31.983 1.00 50.34 322 PRO A N 1
ATOM 2543 C CA . PRO A 1 322 ? 36.809 -7.253 -31.441 1.00 50.34 322 PRO A CA 1
ATOM 2544 C C . PRO A 1 322 ? 37.913 -8.272 -31.741 1.00 50.34 322 PRO A C 1
ATOM 2546 O O . PRO A 1 322 ? 37.674 -9.482 -31.698 1.00 50.34 322 PRO A O 1
ATOM 2549 N N . ALA A 1 323 ? 39.137 -7.809 -32.011 1.00 55.53 323 ALA A N 1
ATOM 2550 C CA . ALA A 1 323 ? 40.265 -8.683 -32.359 1.00 55.53 323 ALA A CA 1
ATOM 2551 C C . ALA A 1 323 ? 40.503 -9.807 -31.325 1.00 55.53 323 ALA A C 1
ATOM 2553 O O . ALA A 1 323 ? 40.919 -10.905 -31.686 1.00 55.53 323 ALA A O 1
ATOM 2554 N N . THR A 1 324 ? 40.151 -9.564 -30.060 1.00 49.50 324 THR A N 1
ATOM 2555 C CA . THR A 1 324 ? 40.208 -10.525 -28.950 1.00 49.50 324 THR A CA 1
ATOM 2556 C C . THR A 1 324 ? 39.201 -11.678 -29.082 1.00 49.50 324 THR A C 1
ATOM 2558 O O . THR A 1 324 ? 39.542 -12.823 -28.794 1.00 49.50 324 THR A O 1
ATOM 2561 N N . LEU A 1 325 ? 37.992 -11.417 -29.589 1.00 43.22 325 LEU A N 1
ATOM 2562 C CA . LEU A 1 325 ? 36.954 -12.426 -29.861 1.00 43.22 325 LEU A CA 1
ATOM 2563 C C . LEU A 1 325 ? 37.217 -13.189 -31.166 1.00 43.22 325 LEU A C 1
ATOM 2565 O O . LEU A 1 325 ? 36.994 -14.398 -31.234 1.00 43.22 325 LEU A O 1
ATOM 2569 N N . ARG A 1 326 ? 37.776 -12.516 -32.180 1.00 49.19 326 ARG A N 1
ATOM 2570 C CA . ARG A 1 326 ? 38.275 -13.174 -33.401 1.00 49.19 326 ARG A CA 1
ATOM 2571 C C . ARG A 1 326 ? 39.415 -14.143 -33.104 1.00 49.19 326 ARG A C 1
ATOM 2573 O O . ARG A 1 326 ? 39.421 -15.238 -33.657 1.00 49.19 326 ARG A O 1
ATOM 2580 N N . ALA A 1 327 ? 40.337 -13.774 -32.214 1.00 51.53 327 ALA A N 1
ATOM 2581 C CA . ALA A 1 327 ? 41.425 -14.647 -31.783 1.00 51.53 327 ALA A CA 1
ATOM 2582 C C . ALA A 1 327 ? 40.909 -15.869 -31.006 1.00 51.53 327 ALA A C 1
ATOM 2584 O O . ALA A 1 327 ? 41.352 -16.979 -31.279 1.00 51.53 327 ALA A O 1
ATOM 2585 N N . ALA A 1 328 ? 39.921 -15.698 -30.120 1.00 46.47 328 ALA A N 1
ATOM 2586 C CA . ALA A 1 328 ? 39.305 -16.807 -29.385 1.00 46.47 328 ALA A CA 1
ATOM 2587 C C . ALA A 1 328 ? 38.526 -17.782 -30.294 1.00 46.47 328 ALA A C 1
ATOM 2589 O O . ALA A 1 328 ? 38.568 -18.991 -30.081 1.00 46.47 328 ALA A O 1
ATOM 2590 N N . ASN A 1 329 ? 37.862 -17.276 -31.340 1.00 49.34 329 ASN A N 1
ATOM 2591 C CA . ASN A 1 329 ? 37.158 -18.105 -32.326 1.00 49.34 329 ASN A CA 1
ATOM 2592 C C . ASN A 1 329 ? 38.105 -18.762 -33.353 1.00 49.34 329 ASN A C 1
ATOM 2594 O O . ASN A 1 329 ? 37.812 -19.853 -33.840 1.00 49.34 329 ASN A O 1
ATOM 2598 N N . ALA A 1 330 ? 39.239 -18.128 -33.676 1.00 52.22 330 ALA A N 1
ATOM 2599 C CA . ALA A 1 330 ? 40.272 -18.684 -34.556 1.00 52.22 330 ALA A CA 1
ATOM 2600 C C . ALA A 1 330 ? 41.174 -19.707 -33.841 1.00 52.22 330 ALA A C 1
ATOM 2602 O O . ALA A 1 330 ? 41.603 -20.683 -34.454 1.00 52.22 330 ALA A O 1
ATOM 2603 N N . MET A 1 331 ? 41.414 -19.537 -32.537 1.00 47.69 331 MET A N 1
ATOM 2604 C CA . MET A 1 331 ? 42.091 -20.506 -31.665 1.00 47.69 331 MET A CA 1
ATOM 2605 C C . MET A 1 331 ? 41.129 -21.598 -31.198 1.00 47.69 331 MET A C 1
ATOM 2607 O O . MET A 1 331 ? 41.041 -21.877 -30.004 1.00 47.69 331 MET A O 1
ATOM 2611 N N . GLY A 1 332 ? 40.391 -22.180 -32.150 1.00 41.44 332 GLY A N 1
ATOM 2612 C CA . GLY A 1 332 ? 39.338 -23.157 -31.919 1.00 41.44 332 GLY A CA 1
ATOM 2613 C C . GLY A 1 332 ? 39.608 -24.030 -30.701 1.00 41.44 332 GLY A C 1
ATOM 2614 O O . GLY A 1 332 ? 40.651 -24.681 -30.615 1.00 41.44 332 GLY A O 1
ATOM 2615 N N . ILE A 1 333 ? 38.639 -24.038 -29.780 1.00 42.72 333 ILE A N 1
ATOM 2616 C CA . ILE A 1 333 ? 38.483 -25.089 -28.781 1.00 42.72 333 ILE A CA 1
ATOM 2617 C C . ILE A 1 333 ? 38.751 -26.392 -29.517 1.00 42.72 333 ILE A C 1
ATOM 2619 O O . ILE A 1 333 ? 37.988 -26.795 -30.403 1.00 42.72 333 ILE A O 1
ATOM 2623 N N . ALA A 1 334 ? 39.903 -26.981 -29.202 1.00 40.88 334 ALA A N 1
ATOM 2624 C CA . ALA A 1 334 ? 40.327 -28.244 -29.746 1.00 40.88 334 ALA A CA 1
ATOM 2625 C C . ALA A 1 334 ? 39.137 -29.190 -29.633 1.00 40.88 334 ALA A C 1
ATOM 2627 O O . ALA A 1 334 ? 38.551 -29.335 -28.555 1.00 40.88 334 ALA A O 1
ATOM 2628 N N . LYS A 1 335 ? 38.752 -29.778 -30.770 1.00 42.28 335 LYS A N 1
ATOM 2629 C CA . LYS A 1 335 ? 37.804 -30.886 -30.830 1.00 42.28 335 LYS A CA 1
ATOM 2630 C C . LYS A 1 335 ? 38.093 -31.796 -29.640 1.00 42.28 335 LYS A C 1
ATOM 2632 O O . LYS A 1 335 ? 39.148 -32.429 -29.598 1.00 42.28 335 LYS A O 1
ATOM 2637 N N . ARG A 1 336 ? 37.173 -31.841 -28.671 1.00 38.41 336 ARG A N 1
ATOM 2638 C CA . ARG A 1 336 ? 37.167 -32.894 -27.656 1.00 38.41 336 ARG A CA 1
ATOM 2639 C C . ARG A 1 336 ? 37.321 -34.219 -28.414 1.00 38.41 336 ARG A C 1
ATOM 2641 O O . ARG A 1 336 ? 36.549 -34.436 -29.356 1.00 38.41 336 ARG A O 1
ATOM 2648 N N . PRO A 1 337 ? 38.300 -35.073 -28.078 1.00 39.19 337 PRO A N 1
ATOM 2649 C CA . PRO A 1 337 ? 38.404 -36.373 -28.715 1.00 39.19 337 PRO A CA 1
ATOM 2650 C C . PRO A 1 337 ? 37.091 -37.119 -28.478 1.00 39.19 337 PRO A C 1
ATOM 2652 O O . PRO A 1 337 ? 36.551 -37.127 -27.370 1.00 39.19 337 PRO A O 1
ATOM 2655 N N . ALA A 1 338 ? 36.543 -37.673 -29.557 1.00 43.06 338 ALA A N 1
ATOM 2656 C CA . ALA A 1 338 ? 35.318 -38.449 -29.520 1.00 43.06 338 ALA A CA 1
ATOM 2657 C C . ALA A 1 338 ? 35.470 -39.588 -28.503 1.00 43.06 338 ALA A C 1
ATOM 2659 O O . ALA A 1 338 ? 36.414 -40.376 -28.593 1.00 43.06 338 ALA A O 1
ATOM 2660 N N . LEU A 1 339 ? 34.535 -39.687 -27.552 1.00 47.19 339 LEU A N 1
ATOM 2661 C CA . LEU A 1 339 ? 34.408 -40.898 -26.750 1.00 47.19 339 LEU A CA 1
ATOM 2662 C C . LEU A 1 339 ? 34.178 -42.093 -27.694 1.00 47.19 339 LEU A C 1
ATOM 2664 O O . LEU A 1 339 ? 33.368 -41.987 -28.624 1.00 47.19 339 LEU A O 1
ATOM 2668 N N . PRO A 1 340 ? 34.852 -43.234 -27.472 1.00 41.88 340 PRO A N 1
ATOM 2669 C CA . PRO A 1 340 ? 34.630 -44.423 -28.274 1.00 41.88 340 PRO A CA 1
ATOM 2670 C C . PRO A 1 340 ? 33.198 -44.931 -28.065 1.00 41.88 340 PRO A C 1
ATOM 2672 O O . PRO A 1 340 ? 32.729 -45.092 -26.938 1.00 41.88 340 PRO A O 1
ATOM 2675 N N . LYS A 1 341 ? 32.503 -45.188 -29.179 1.00 43.12 341 LYS A N 1
ATOM 2676 C CA . LYS A 1 341 ? 31.178 -45.820 -29.193 1.00 43.12 341 LYS A CA 1
ATOM 2677 C C . LYS A 1 341 ? 31.249 -47.183 -28.484 1.00 43.12 341 LYS A C 1
ATOM 2679 O O . LYS A 1 341 ? 32.121 -47.983 -28.837 1.00 43.12 341 LYS A O 1
ATOM 2684 N N . PRO A 1 342 ? 30.333 -47.501 -27.553 1.00 36.78 342 PRO A N 1
ATOM 2685 C CA . PRO A 1 342 ? 30.253 -48.842 -26.998 1.00 36.78 342 PRO A CA 1
ATOM 2686 C C . PRO A 1 342 ? 29.831 -49.824 -28.097 1.00 36.78 342 PRO A C 1
ATOM 2688 O O . PRO A 1 342 ? 28.841 -49.623 -28.804 1.00 36.78 342 PRO A O 1
ATOM 2691 N N . LYS A 1 343 ? 30.631 -50.884 -28.252 1.00 39.22 343 LYS A N 1
ATOM 2692 C CA . LYS A 1 343 ? 30.355 -52.020 -29.133 1.00 39.22 343 LYS A CA 1
ATOM 2693 C C . LYS A 1 343 ? 29.044 -52.677 -28.700 1.00 39.22 343 LYS A C 1
ATOM 2695 O O . LYS A 1 343 ? 28.949 -53.193 -27.590 1.00 39.22 343 LYS A O 1
ATOM 2700 N N . GLN A 1 344 ? 28.063 -52.709 -29.600 1.00 40.69 344 GLN A N 1
ATOM 2701 C CA . GLN A 1 344 ? 26.951 -53.648 -29.503 1.00 40.69 344 GLN A CA 1
ATOM 2702 C C . GLN A 1 344 ? 27.521 -55.065 -29.618 1.00 40.69 344 GLN A C 1
ATOM 2704 O O . GLN A 1 344 ? 27.975 -55.480 -30.682 1.00 40.69 344 GLN A O 1
ATOM 2709 N N . THR A 1 345 ? 27.513 -55.795 -28.507 1.00 37.84 345 THR A N 1
ATOM 2710 C CA . THR A 1 345 ? 27.583 -57.256 -28.511 1.00 37.84 345 THR A CA 1
ATOM 2711 C C . THR A 1 345 ? 26.199 -57.758 -28.136 1.00 37.84 345 THR A C 1
ATOM 2713 O O . THR A 1 345 ? 25.562 -57.254 -27.213 1.00 37.84 345 THR A O 1
ATOM 2716 N N . GLY A 1 346 ? 25.675 -58.646 -28.973 1.00 40.16 346 GLY A N 1
ATOM 2717 C CA . GLY A 1 346 ? 24.317 -59.140 -28.858 1.00 40.16 346 GLY A CA 1
ATOM 2718 C C . GLY A 1 346 ? 24.151 -60.259 -27.834 1.00 40.16 346 GLY A C 1
ATOM 2719 O O . GLY A 1 346 ? 25.111 -60.794 -27.292 1.00 40.16 346 GLY A O 1
ATOM 2720 N N . ARG A 1 347 ? 22.880 -60.665 -27.747 1.00 40.69 347 ARG A N 1
ATOM 2721 C CA . ARG A 1 347 ? 22.331 -61.918 -27.204 1.00 40.69 347 ARG A CA 1
ATOM 2722 C C . ARG A 1 347 ? 22.314 -62.065 -25.681 1.00 40.69 347 ARG A C 1
ATOM 2724 O O . ARG A 1 347 ? 23.314 -62.342 -25.040 1.00 40.69 347 ARG A O 1
ATOM 2731 N N . GLY A 1 348 ? 21.089 -62.051 -25.160 1.00 33.00 348 GLY A N 1
ATOM 2732 C CA . GLY A 1 348 ? 20.738 -62.606 -23.857 1.00 33.00 348 GLY A CA 1
ATOM 2733 C C . GLY A 1 348 ? 19.294 -62.284 -23.487 1.00 33.00 348 GLY A C 1
ATOM 2734 O O . GLY A 1 348 ? 19.047 -61.319 -22.777 1.00 33.00 348 GLY A O 1
ATOM 2735 N N . ARG A 1 349 ? 18.331 -63.067 -23.994 1.00 44.69 349 ARG A N 1
ATOM 2736 C CA . ARG A 1 349 ? 16.967 -63.136 -23.436 1.00 44.69 349 ARG A CA 1
ATOM 2737 C C . ARG A 1 349 ? 17.051 -63.728 -22.024 1.00 44.69 349 ARG A C 1
ATOM 2739 O O . ARG A 1 349 ? 17.691 -64.770 -21.884 1.00 44.69 349 ARG A O 1
ATOM 2746 N N . PRO A 1 350 ? 16.285 -63.206 -21.057 1.00 43.59 350 PRO A N 1
ATOM 2747 C CA . PRO A 1 350 ? 15.732 -64.058 -20.015 1.00 43.59 350 PRO A CA 1
ATOM 2748 C C . PRO A 1 350 ? 14.206 -64.117 -20.110 1.00 43.59 350 PRO A C 1
ATOM 2750 O O . PRO A 1 350 ? 13.520 -63.129 -20.362 1.00 43.59 350 PRO A O 1
ATOM 2753 N N . HIS A 1 351 ? 13.711 -65.335 -19.926 1.00 41.06 351 HIS A N 1
ATOM 2754 C CA . HIS A 1 351 ? 12.315 -65.715 -19.784 1.00 41.06 351 HIS A CA 1
ATOM 2755 C C . HIS A 1 351 ? 11.595 -64.934 -18.672 1.00 41.06 351 HIS A C 1
ATOM 2757 O O . HIS A 1 351 ? 12.105 -64.822 -17.561 1.00 41.06 351 HIS A O 1
ATOM 2763 N N . LEU A 1 352 ? 10.365 -64.494 -18.955 1.00 41.84 352 LEU A N 1
ATOM 2764 C CA . LEU A 1 352 ? 9.348 -64.173 -17.951 1.00 41.84 352 LEU A CA 1
ATOM 2765 C C . LEU A 1 352 ? 8.557 -65.450 -17.622 1.00 41.84 35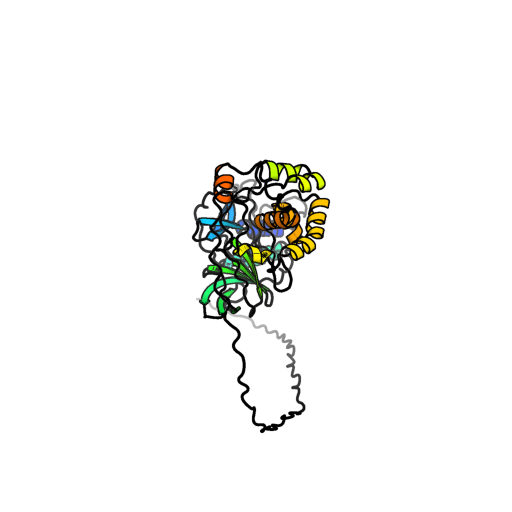2 LEU A C 1
ATOM 2767 O O . LEU A 1 352 ? 8.075 -66.090 -18.563 1.00 41.84 352 LEU A O 1
ATOM 2771 N N . PRO A 1 353 ? 8.356 -65.814 -16.344 1.00 46.91 353 PRO A N 1
ATOM 2772 C CA . PRO A 1 353 ? 7.266 -66.688 -15.960 1.00 46.91 353 PRO A CA 1
ATOM 2773 C C . PRO A 1 353 ? 6.006 -65.869 -15.655 1.00 46.91 353 PRO A C 1
ATOM 2775 O O . PRO A 1 353 ? 6.046 -64.773 -15.095 1.00 46.91 353 PRO A O 1
ATOM 2778 N N . ALA A 1 354 ? 4.883 -66.440 -16.071 1.00 40.16 354 ALA A N 1
ATOM 2779 C CA . ALA A 1 354 ? 3.535 -65.968 -15.829 1.00 40.16 354 ALA A CA 1
ATOM 2780 C C . ALA A 1 354 ? 3.087 -66.223 -14.381 1.00 40.16 354 ALA A C 1
ATOM 2782 O O . ALA A 1 354 ? 3.508 -67.195 -13.759 1.00 40.16 354 ALA A O 1
ATOM 2783 N N . GLY A 1 355 ? 2.125 -65.418 -13.927 1.00 37.94 355 GLY A N 1
ATOM 2784 C CA . GLY A 1 355 ? 1.179 -65.814 -12.885 1.00 37.94 355 GLY A CA 1
ATOM 2785 C C . GLY A 1 355 ? 1.167 -64.911 -11.658 1.00 37.94 355 GLY A C 1
ATOM 2786 O O . GLY A 1 355 ? 2.103 -64.931 -10.870 1.00 37.94 355 GLY A O 1
ATOM 2787 N N . ALA A 1 356 ? 0.067 -64.166 -11.504 1.00 34.34 356 ALA A N 1
ATOM 2788 C CA . ALA A 1 356 ? -0.758 -64.072 -10.290 1.00 34.34 356 ALA A CA 1
ATOM 2789 C C . ALA A 1 356 ? -1.434 -62.694 -10.202 1.00 34.34 356 ALA A C 1
ATOM 2791 O O . ALA A 1 356 ? -0.843 -61.697 -9.796 1.00 34.34 356 ALA A O 1
ATOM 2792 N N . THR A 1 357 ? -2.713 -62.659 -10.568 1.00 45.84 357 THR A N 1
ATOM 2793 C CA . THR A 1 357 ? -3.686 -61.677 -10.075 1.00 45.84 357 THR A CA 1
ATOM 2794 C C . THR A 1 357 ? -3.843 -61.799 -8.558 1.00 45.84 357 THR A C 1
ATOM 2796 O O . THR A 1 357 ? -3.813 -62.918 -8.040 1.00 45.84 357 THR A O 1
ATOM 2799 N N . PRO A 1 358 ? -4.178 -60.697 -7.868 1.00 49.88 358 PRO A N 1
ATOM 2800 C CA . PRO A 1 358 ? -5.365 -60.784 -7.028 1.00 49.88 358 PRO A CA 1
ATOM 2801 C C . PRO A 1 358 ? -6.328 -59.603 -7.194 1.00 49.88 358 PRO A C 1
ATOM 2803 O O . PRO A 1 358 ? -5.976 -58.427 -7.141 1.00 49.88 358 PRO A O 1
ATOM 2806 N N . ASP A 1 359 ? -7.575 -60.018 -7.364 1.00 45.47 359 ASP A N 1
ATOM 2807 C CA . ASP A 1 359 ? -8.838 -59.343 -7.109 1.00 45.47 359 ASP A CA 1
ATOM 2808 C C . ASP A 1 359 ? -8.921 -58.813 -5.668 1.00 45.47 359 ASP A C 1
ATOM 2810 O O . ASP A 1 359 ? -8.813 -59.603 -4.735 1.00 45.47 359 ASP A O 1
ATOM 2814 N N . LEU A 1 360 ? -9.171 -57.510 -5.485 1.00 41.56 360 LEU A N 1
ATOM 2815 C CA . LEU A 1 360 ? -9.780 -56.964 -4.266 1.00 41.56 360 LEU A CA 1
ATOM 2816 C C . LEU A 1 360 ? -10.657 -55.740 -4.584 1.00 41.56 360 LEU A C 1
ATOM 2818 O O . LEU A 1 360 ? -10.237 -54.587 -4.571 1.00 41.56 360 LEU A O 1
ATOM 2822 N N . ARG A 1 361 ? -11.921 -56.047 -4.886 1.00 37.16 361 ARG A N 1
ATOM 2823 C CA . ARG A 1 361 ? -13.142 -55.491 -4.268 1.00 37.16 361 ARG A CA 1
ATOM 2824 C C . ARG A 1 361 ? -13.097 -54.049 -3.724 1.00 37.16 361 ARG A C 1
ATOM 2826 O O . ARG A 1 361 ? -12.561 -53.760 -2.658 1.00 37.16 361 ARG A O 1
ATOM 2833 N N . ARG A 1 362 ? -13.884 -53.194 -4.387 1.00 45.19 362 ARG A N 1
ATOM 2834 C CA . ARG A 1 362 ? -14.488 -51.959 -3.850 1.00 45.19 362 ARG A CA 1
ATOM 2835 C C . ARG A 1 362 ? -15.294 -52.223 -2.566 1.00 45.19 362 ARG A C 1
ATOM 2837 O O . ARG A 1 362 ? -16.079 -53.173 -2.556 1.00 45.19 362 ARG A O 1
ATOM 2844 N N . PRO A 1 363 ? -15.317 -51.281 -1.608 1.00 48.19 363 PRO A N 1
ATOM 2845 C CA . PRO A 1 363 ? -16.478 -51.061 -0.764 1.00 48.19 363 PRO A CA 1
ATOM 2846 C C . PRO A 1 363 ? -17.303 -49.884 -1.290 1.00 48.19 363 PRO A C 1
ATOM 2848 O O . PRO A 1 363 ? -16.846 -48.752 -1.431 1.00 48.19 363 PRO A O 1
ATOM 2851 N N . ARG A 1 364 ? -18.560 -50.206 -1.567 1.00 41.16 364 ARG A N 1
ATOM 2852 C CA . ARG A 1 364 ? -19.688 -49.310 -1.788 1.00 41.16 364 ARG A CA 1
ATOM 2853 C C . ARG A 1 364 ? -20.170 -48.838 -0.411 1.00 41.16 364 ARG A C 1
ATOM 2855 O O . ARG A 1 364 ? -20.588 -49.675 0.381 1.00 41.16 364 ARG A O 1
ATOM 2862 N N . PHE A 1 365 ? -20.136 -47.537 -0.131 1.00 38.69 365 PHE A N 1
ATOM 2863 C CA . PHE A 1 365 ? -20.847 -46.953 1.011 1.00 38.69 365 PHE A CA 1
ATOM 2864 C C . PHE A 1 365 ? -21.915 -45.981 0.502 1.00 38.69 365 PHE A C 1
ATOM 2866 O O . PHE A 1 365 ? -21.644 -44.831 0.175 1.00 38.69 365 PHE A O 1
ATOM 2873 N N . GLU A 1 366 ? -23.145 -46.488 0.426 1.00 41.28 366 GLU A N 1
ATOM 2874 C CA . GLU A 1 366 ? -24.375 -45.698 0.466 1.00 41.28 366 GLU A CA 1
ATOM 2875 C C . GLU A 1 366 ? -24.869 -45.661 1.925 1.00 41.28 366 GLU A C 1
ATOM 2877 O O . GLU A 1 366 ? -25.088 -46.710 2.528 1.00 41.28 366 GLU A O 1
ATOM 2882 N N . ARG A 1 367 ? -25.087 -44.463 2.482 1.00 43.19 367 ARG A N 1
ATOM 2883 C CA . ARG A 1 367 ? -26.058 -44.171 3.564 1.00 43.19 367 ARG A CA 1
ATOM 2884 C C . ARG A 1 367 ? -26.273 -42.652 3.597 1.00 43.19 367 ARG A C 1
ATOM 2886 O O . ARG A 1 367 ? -25.361 -41.908 3.918 1.00 43.19 367 ARG A O 1
ATOM 2893 N N . ARG A 1 368 ? -27.347 -42.146 2.982 1.00 38.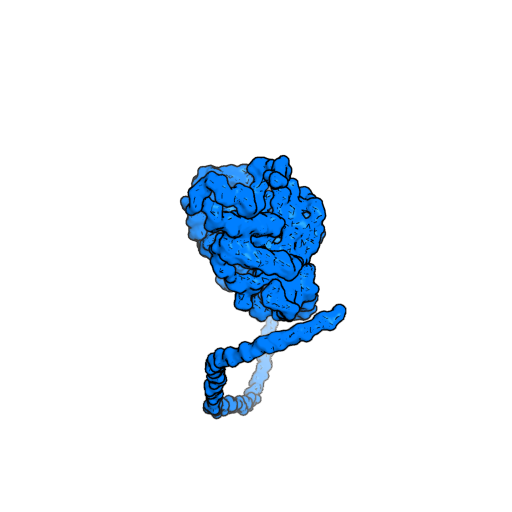06 368 ARG A N 1
ATOM 2894 C CA . ARG A 1 368 ? -28.638 -41.766 3.601 1.00 38.06 368 ARG A CA 1
ATOM 2895 C C . ARG A 1 368 ? -28.535 -40.900 4.872 1.00 38.06 368 ARG A C 1
ATOM 2897 O O . ARG A 1 368 ? -28.279 -41.418 5.949 1.00 38.06 368 ARG A O 1
ATOM 2904 N N . LEU A 1 369 ? -28.932 -39.634 4.680 1.00 39.47 369 LEU A N 1
ATOM 2905 C CA . LEU A 1 369 ? -29.878 -38.828 5.473 1.00 39.47 369 LEU A CA 1
ATOM 2906 C C . LEU A 1 369 ? -29.582 -38.582 6.964 1.00 39.47 369 LEU A C 1
ATOM 2908 O O . LEU A 1 369 ? -29.802 -39.462 7.792 1.00 39.47 369 LEU A O 1
ATOM 2912 N N . ARG A 1 370 ? -29.329 -37.308 7.308 1.00 34.50 370 ARG A N 1
ATOM 2913 C CA . ARG A 1 370 ? -30.186 -36.496 8.204 1.00 34.50 370 ARG A CA 1
ATOM 2914 C C . ARG A 1 370 ? -29.710 -35.039 8.241 1.00 34.50 370 ARG A C 1
ATOM 2916 O O . ARG A 1 370 ? -28.561 -34.768 8.561 1.00 34.50 370 ARG A O 1
ATOM 2923 N N . ALA A 1 371 ? -30.625 -34.126 7.928 1.00 48.09 371 ALA A N 1
ATOM 2924 C CA . ALA A 1 371 ? -30.523 -32.709 8.256 1.00 48.09 371 ALA A CA 1
ATOM 2925 C C . ALA A 1 371 ? -30.897 -32.483 9.737 1.00 48.09 371 ALA A C 1
ATOM 2927 O O . ALA A 1 371 ? -31.799 -33.171 10.227 1.00 48.09 371 ALA A O 1
ATOM 2928 N N . PRO A 1 372 ? -30.287 -31.510 10.429 1.00 51.88 372 PRO A N 1
ATOM 2929 C CA . PRO A 1 372 ? -30.894 -30.821 11.567 1.00 51.88 372 PRO A CA 1
ATOM 2930 C C . PRO A 1 372 ? -31.440 -29.466 11.075 1.00 51.88 372 PRO A C 1
ATOM 2932 O O . PRO A 1 372 ? -30.702 -28.673 10.502 1.00 51.88 372 PRO A O 1
ATOM 2935 N N . ARG A 1 373 ? -32.764 -29.301 10.976 1.00 39.81 373 ARG A N 1
ATOM 2936 C CA . ARG A 1 373 ? -33.649 -28.682 11.985 1.00 39.81 373 ARG A CA 1
ATOM 2937 C C . ARG A 1 373 ? -33.149 -27.326 12.492 1.00 39.81 373 ARG A C 1
ATOM 2939 O O . ARG A 1 373 ? -32.241 -27.247 13.310 1.00 39.81 373 ARG A O 1
ATOM 2946 N N . GLU A 1 374 ? -33.808 -26.307 11.951 1.00 43.22 374 GLU A N 1
ATOM 2947 C CA . GLU A 1 374 ? -33.948 -24.954 12.468 1.00 43.22 374 GLU A CA 1
ATOM 2948 C C . GLU A 1 374 ? -34.522 -25.001 13.888 1.00 43.22 374 GLU A C 1
ATOM 2950 O O . GLU A 1 374 ? -35.524 -25.676 14.107 1.00 43.22 374 GLU A O 1
ATOM 2955 N N . ASP A 1 375 ? -33.918 -24.259 14.814 1.00 41.91 375 ASP A N 1
ATOM 2956 C CA . ASP A 1 375 ? -34.579 -23.786 16.028 1.00 41.91 375 ASP A CA 1
ATOM 2957 C C . ASP A 1 375 ? -34.128 -22.338 16.261 1.00 41.91 375 ASP A C 1
ATOM 2959 O O . ASP A 1 375 ? -32.976 -22.051 16.593 1.00 41.91 375 ASP A O 1
ATOM 2963 N N . SER A 1 376 ? -35.059 -21.421 16.004 1.00 42.44 376 SER A N 1
ATOM 2964 C CA . SER A 1 376 ? -34.990 -20.009 16.376 1.00 42.44 376 SER A CA 1
ATOM 2965 C C . SER A 1 376 ? -35.567 -19.846 17.783 1.00 42.44 376 SER A C 1
ATOM 2967 O O . SER A 1 376 ? -36.661 -20.358 18.020 1.00 42.44 376 SER A O 1
ATOM 2969 N N . PRO A 1 377 ? -34.944 -19.081 18.695 1.00 55.12 377 PRO A N 1
ATOM 2970 C CA . PRO A 1 377 ? -35.654 -18.534 19.834 1.00 55.12 377 PRO A CA 1
ATOM 2971 C C . PRO A 1 377 ? -36.087 -17.092 19.551 1.00 55.12 377 PRO A C 1
ATOM 2973 O O . PRO A 1 377 ? -35.297 -16.156 19.434 1.00 55.12 377 PRO A O 1
ATOM 2976 N N . GLU A 1 378 ? -37.401 -16.982 19.447 1.00 37.16 378 GLU A N 1
ATOM 2977 C CA . GLU A 1 378 ? -38.268 -15.836 19.676 1.00 37.16 378 GLU A CA 1
ATOM 2978 C C . GLU A 1 378 ? -37.826 -15.028 20.918 1.00 37.16 378 GLU A C 1
ATOM 2980 O O . GLU A 1 378 ? -37.821 -15.543 22.036 1.00 37.16 378 GLU A O 1
ATOM 2985 N N . VAL A 1 379 ? -37.452 -13.753 20.744 1.00 45.75 379 VAL A N 1
ATOM 2986 C CA . VAL A 1 379 ? -37.281 -12.810 21.863 1.00 45.75 379 VAL A CA 1
ATOM 2987 C C . VAL A 1 379 ? -38.469 -11.865 21.871 1.00 45.75 379 VAL A C 1
ATOM 2989 O O . VAL A 1 379 ? -38.614 -10.988 21.019 1.00 45.75 379 VAL A O 1
ATOM 2992 N N . GLN A 1 380 ? -39.326 -12.097 22.858 1.00 42.38 380 GLN A N 1
ATOM 2993 C CA . GLN A 1 380 ? -40.512 -11.321 23.157 1.00 42.38 380 GLN A CA 1
ATOM 2994 C C . GLN A 1 380 ? -40.142 -9.937 23.700 1.00 42.38 380 GLN A C 1
ATOM 2996 O O . GLN A 1 380 ? -39.322 -9.766 24.600 1.00 42.38 380 GLN A O 1
ATOM 3001 N N . SER A 1 381 ? -40.820 -8.949 23.133 1.00 43.03 381 SER A N 1
ATOM 3002 C CA . SER A 1 381 ? -40.976 -7.581 23.601 1.00 43.03 381 SER A CA 1
ATOM 3003 C C . SER A 1 381 ? -41.642 -7.526 24.980 1.00 43.03 381 SER A C 1
ATOM 3005 O O . SER A 1 381 ? -42.776 -7.978 25.130 1.00 43.03 381 SER A O 1
ATOM 3007 N N . ALA A 1 382 ? -40.988 -6.888 25.952 1.00 42.34 382 ALA A N 1
ATOM 3008 C CA . ALA A 1 382 ? -41.604 -6.486 27.213 1.00 42.34 382 ALA A CA 1
ATOM 3009 C C . ALA A 1 382 ? -41.615 -4.956 27.322 1.00 42.34 382 ALA A C 1
ATOM 3011 O O . ALA A 1 382 ? -40.629 -4.308 27.668 1.00 42.34 382 ALA A O 1
ATOM 3012 N N . THR A 1 383 ? -42.772 -4.389 26.998 1.00 41.22 383 THR A N 1
ATOM 3013 C CA . THR A 1 383 ? -43.233 -3.074 27.440 1.00 41.22 383 THR A CA 1
ATOM 3014 C C . THR A 1 383 ? -43.521 -3.115 28.940 1.00 41.22 383 THR A C 1
ATOM 3016 O O . THR A 1 383 ? -44.256 -3.989 29.395 1.00 41.22 383 THR A O 1
ATOM 3019 N N . GLY A 1 384 ? -42.999 -2.153 29.698 1.00 39.41 384 GLY A N 1
ATOM 3020 C CA . GLY A 1 384 ? -43.272 -2.023 31.128 1.00 39.41 384 GLY A CA 1
ATOM 3021 C C . GLY A 1 384 ? -43.106 -0.586 31.601 1.00 39.41 384 GLY A C 1
ATOM 3022 O O . GLY A 1 384 ? -42.061 -0.212 32.120 1.00 39.41 384 GLY A O 1
ATOM 3023 N N . SER A 1 385 ? -44.143 0.221 31.394 1.00 41.22 385 SER A N 1
ATOM 3024 C CA . SER A 1 385 ? -44.358 1.480 32.102 1.00 41.22 385 SER A CA 1
ATOM 3025 C C . SER A 1 385 ? -44.980 1.175 33.467 1.00 41.22 385 SER A C 1
ATOM 3027 O O . SER A 1 385 ? -46.031 0.543 33.517 1.00 41.22 385 SER A O 1
ATOM 3029 N N . SER A 1 386 ? -44.399 1.666 34.564 1.00 46.00 386 SER A N 1
ATOM 3030 C CA . SER A 1 386 ? -45.167 1.910 35.789 1.00 46.00 386 SER A CA 1
ATOM 3031 C C . SER A 1 386 ? -44.608 3.088 36.581 1.00 46.00 386 SER A C 1
ATOM 3033 O O . SER A 1 386 ? -43.452 3.115 36.998 1.00 46.00 386 SER A O 1
ATOM 3035 N N . THR A 1 387 ? -45.498 4.049 36.754 1.00 42.41 387 THR A N 1
ATOM 3036 C CA . THR A 1 387 ? -45.509 5.229 37.613 1.00 42.41 387 THR A CA 1
ATOM 3037 C C . THR A 1 387 ? -45.588 4.898 39.106 1.00 42.41 387 THR A C 1
ATOM 3039 O O . THR A 1 387 ? -46.368 4.025 39.472 1.00 42.41 387 THR A O 1
ATOM 3042 N N . SER A 1 388 ? -44.891 5.682 39.937 1.00 50.06 388 SER A N 1
ATOM 3043 C CA . SER A 1 388 ? -45.205 6.040 41.345 1.00 50.06 388 SER A CA 1
ATOM 3044 C C . SER A 1 388 ? -43.961 6.764 41.887 1.00 50.06 388 SER A C 1
ATOM 3046 O O . SER A 1 388 ? -42.898 6.158 41.945 1.00 50.06 388 SER A O 1
ATOM 3048 N N . ASP A 1 389 ? -43.893 8.079 42.086 1.00 40.12 389 ASP A N 1
ATOM 3049 C CA . ASP A 1 389 ? -44.705 8.997 42.899 1.00 40.12 389 ASP A CA 1
ATOM 3050 C C . ASP A 1 389 ? -44.791 8.595 44.383 1.00 40.12 389 ASP A C 1
ATOM 3052 O O . ASP A 1 389 ? -45.597 7.745 44.749 1.00 40.12 389 ASP A O 1
ATOM 3056 N N . GLN A 1 390 ? -43.928 9.198 45.219 1.00 45.16 390 GLN A N 1
ATOM 3057 C CA . GLN A 1 390 ? -44.204 9.550 46.622 1.00 45.16 390 GLN A CA 1
ATOM 3058 C C . GLN A 1 390 ? -43.110 10.462 47.226 1.00 45.16 390 GLN A C 1
ATOM 3060 O O . GLN A 1 390 ? -42.032 10.049 47.640 1.00 45.16 390 GLN A O 1
ATOM 3065 N N . SER A 1 391 ? -43.424 11.756 47.227 1.00 41.75 391 SER A N 1
ATOM 3066 C CA . SER A 1 391 ? -43.349 12.723 48.336 1.00 41.75 391 SER A CA 1
ATOM 3067 C C . SER A 1 391 ? -42.554 12.429 49.641 1.00 41.75 391 SER A C 1
ATOM 3069 O O . SER A 1 391 ? -42.978 11.618 50.455 1.00 41.75 391 SER A O 1
ATOM 3071 N N . ARG A 1 392 ? -41.624 13.363 49.938 1.00 40.06 392 ARG A N 1
ATOM 3072 C CA . ARG A 1 392 ? -41.633 14.339 51.074 1.00 40.06 392 ARG A CA 1
ATOM 3073 C C . ARG A 1 392 ? -41.001 13.981 52.445 1.00 40.06 392 ARG A C 1
ATOM 3075 O O . ARG A 1 392 ? -41.246 12.931 53.012 1.00 40.06 392 ARG A O 1
ATOM 3082 N N . ALA A 1 393 ? -40.390 15.045 53.012 1.00 42.25 393 ALA A N 1
ATOM 3083 C CA . ALA A 1 393 ? -40.031 15.360 54.419 1.00 42.25 393 ALA A CA 1
ATOM 3084 C C . ALA A 1 393 ? -38.580 15.009 54.832 1.00 42.25 393 ALA A C 1
ATOM 3086 O O . ALA A 1 393 ? -38.186 13.860 54.749 1.00 42.25 393 ALA A O 1
ATOM 3087 N N . LYS A 1 394 ? -37.675 15.975 55.087 1.00 41.44 394 LYS A N 1
ATOM 3088 C CA . LYS A 1 394 ? -37.529 16.999 56.168 1.00 41.44 394 LYS A CA 1
ATOM 3089 C C . LYS A 1 394 ? -36.559 16.530 57.276 1.00 41.44 394 LYS A C 1
ATOM 3091 O O . LYS A 1 394 ? -36.725 15.439 57.798 1.00 41.44 394 LYS A O 1
ATOM 3096 N N . GLY A 1 395 ? -35.665 17.439 57.692 1.00 42.69 395 GLY A N 1
ATOM 3097 C CA . GLY A 1 395 ? -34.802 17.373 58.891 1.00 42.69 395 GLY A CA 1
ATOM 3098 C C . GLY A 1 395 ? -33.324 17.539 58.508 1.00 42.69 395 GLY A C 1
ATOM 3099 O O . GLY A 1 395 ? -32.784 16.641 57.886 1.00 42.69 395 GLY A O 1
ATOM 3100 N N . ALA A 1 396 ? -32.662 18.697 58.613 1.00 52.75 396 ALA A N 1
ATOM 3101 C CA . ALA A 1 396 ? -32.353 19.517 59.793 1.00 52.75 396 ALA A CA 1
ATOM 3102 C C . ALA A 1 396 ? -31.505 18.780 60.847 1.00 52.75 396 ALA A C 1
ATOM 3104 O O . ALA A 1 396 ? -32.066 18.196 61.767 1.00 52.75 396 ALA A O 1
ATOM 3105 N N . THR A 1 397 ? -30.178 18.856 60.697 1.00 53.84 397 THR A N 1
ATOM 3106 C CA . THR A 1 397 ? -29.217 19.390 61.689 1.00 53.84 397 THR A CA 1
ATOM 3107 C C . THR A 1 397 ? -27.906 19.712 61.001 1.00 53.84 397 THR A C 1
ATOM 3109 O O . THR A 1 397 ? -27.545 18.939 60.085 1.00 53.84 397 THR A O 1
#

Radius of gyration: 34.22 Å; chains: 1; bounding box: 88×113×101 Å

Organism: Methylorubrum extorquens (strain ATCC 14718 / DSM 1338 / JCM 2805 / NCIMB 9133 / AM1) (NCBI:txid272630)